Protein 7QDA (pdb70)

Foldseek 3Di:
DVLVVCVVVPVLQVLQVVLVVVPDDLVCLLSLLLLLQDAPPDLSSQQSNVSSLVSCQVVVVSLDLCSCCVRVVDDNQQSVQSVFDKAKAWAWDADPVCRVPTATKIKIKGWGDPAADESHNLDDPVQRVLLCLQQVTHMYMGINGDDDDNQCSVRRNLRVLAPDNPLRPAEHETFGAGSNFFTHADDDPVSRQVNSVVVVHGYDGCVLPTGVVLVNCLRVFQEAEDEEEEDQDPVCQVVQVVLLVQQCVDPSCVSDDPVVCCRRLVDDSVLYHYHNDDDLQDQVRLLVSVVVLQVSVVCQQCSVVSDPDSLRYEYEYEYDAQVSLLLSLQQADQPGQYWYWFDDVGTATAEGPSVPSCLLADDDDDQDWKDKDWDADAAEEEAAAAQDGCPVQVVVVCVVVVRDIYIYMYTDPDHHHDDGHHCSSVSNHVNNSCVVRAHPAYEEYDHTNRVSSNNSVHLCGQYFYWYDPPPHTHTRPDTSNDPSSHHPD

Nearest PDB structures (foldseek):
  7qda-assembly1_A  TM=1.002E+00  e=2.260E-97  Sulfurihydrogenibium sp. YO3AOP1
  9eyi-assembly1_B  TM=7.453E-01  e=4.173E-30  Candidatus Cloacimonas acidaminovorans
  9eyj-assembly1_B  TM=8.194E-01  e=1.282E-16  Candidatus Cloacimonas acidaminovorans
  9eyk-assembly1_B  TM=7.974E-01  e=9.147E-17  Candidatus Cloacimonas acidaminovorans
  7rwk-assembly1_B  TM=6.186E-01  e=7.641E-06  Asticcacaulis sp. YBE204

Solvent-accessible surface area: 22561 Å² total

B-factor: mean 44.12, std 17.61, range [19.13, 198.71]

Sequence (489 aa):
GHIKQLLKNKRFEEVIKALVESKKIKQEWLEDLYSILLKQDTDVEITQAKYEIIKLLLTEKKYLNFELLTKTLNLDQQTAIIEIRNPFKEVYFPTYNIENPEESRLNKALIIPLSNQTFTLNTFVNSQDLETIKEATNKNFFVIFDNIFSGKSYQLAVAAGLIAKEKEILDNVAFTGEVSSNGFIIPVNNHLEEKKEITEKAKKVLITPEDIENLEEELSFWLNNPEHLPVIFIHINKPELALQSLKKQEDAIKKDERFKYFKLENLKKFYRLEDQDYLITPSVDFSNREEELIKILNEEFREKVSSKLLTLEGVIKDHNKKVVLNISAGISTLALYFGVILGNRQASSIIYHYQKEEYHKVIDLTDDNPRKIKEKKSEFEKISVNKNIQDPLIIIYLASHNPIEKGLELKEEKLRAKGELIIQSKEHQGNLEIGDWSDIVSEIYTAIDDNKQKENYVFSAPVAILALGALGYFLPIKVFHYNRDEYIEVPIKLNEEILRSPF

Secondary structure (DSSP, 8-state):
-HHHHHHHTT-HHHHHHHHHTT---GGGHHHHHHHTTS---SHHHHHHHHHHHHHHHHSTTS--HHHHHHTS---HHHHHH--PPPEEEEEEE--SS-GGG-EEEEEEEEEESS--EES-TTS-HHHHHHHHHHHT-EEEEEESS--SSSTTHHHHHHHHH-S-SGGGTSEEE--EE-TTSBEEP-S-HHHHHHHHHHTT-EEE-TTT--BHHHHHHHHS-SSEEEEEEEES-GGGHHHHHH--HHHHTSGGGTT--HHHHHHHHT--TT--EE-S---TT-HHHHHHHHHHHHHHHHHHHHGGGT-S-GGGEEEEEE-S-HHHHHHHHHHH-SSS-EEEEEEESEEEEEEE-SS-TTGGG---SS-SSEEEEEE--SB--EEE-SSS--HHHHHHHHHHTT---EEEEEESS--SSPPSS--HHHHHHHHHHHHHH--SBB--EE--S--------TT-S-B--EEEETTEEEE-SS-TT-GGG----

Radius of gyration: 30.18 Å; Cα contacts (8 Å, |Δi|>4): 952; chains: 1; bounding box: 43×44×99 Å

Structure (mmCIF, N/CA/C/O backbone):
data_7QDA
#
_entry.id   7QDA
#
_cell.length_a   68.896
_cell.length_b   68.896
_cell.length_c   255.379
_cell.angle_alpha   90.000
_cell.angle_beta   90.000
_cell.angle_gamma   120.000
#
_symmetry.space_group_name_H-M   'P 32 2 1'
#
loop_
_entity.id
_entity.type
_entity.pdbx_description
1 polymer CalpL
2 non-polymer 'SULFATE ION'
3 non-polymer 'TRIETHYLENE GLYCOL'
4 non-polymer 'TETRAETHYLENE GLYCOL'
5 water water
#
loop_
_atom_site.group_PDB
_atom_site.id
_atom_site.type_symbol
_atom_site.label_atom_id
_atom_site.label_alt_id
_atom_site.label_comp_id
_atom_site.label_asym_id
_atom_site.label_entity_id
_atom_site.label_seq_id
_atom_site.pdbx_PDB_ins_code
_atom_site.Cartn_x
_atom_site.Cartn_y
_atom_site.Cartn_z
_atom_site.occupancy
_atom_site.B_iso_or_equiv
_atom_site.auth_seq_id
_atom_site.auth_comp_id
_atom_site.auth_asym_id
_atom_site.auth_atom_id
_atom_site.pdbx_PDB_model_num
ATOM 1 N N . GLY A 1 1 ? -9.96493 10.87165 63.21286 1.000 73.28432 1 GLY A N 1
ATOM 2 C CA . GLY A 1 1 ? -9.05855 10.83619 62.08061 1.000 70.08797 1 GLY A CA 1
ATOM 3 C C . GLY A 1 1 ? -8.50737 12.20107 61.71863 1.000 66.49294 1 GLY A C 1
ATOM 4 O O . GLY A 1 1 ? -8.74499 13.18132 62.42383 1.000 71.75795 1 GLY A O 1
ATOM 5 N N . HIS A 1 2 ? -7.76657 12.26275 60.61008 1.000 67.65797 2 HIS A N 1
ATOM 6 C CA . HIS A 1 2 ? -7.18561 13.52892 60.17407 1.000 67.94402 2 HIS A CA 1
ATOM 7 C C . HIS A 1 2 ? -8.26737 14.51285 59.74445 1.000 63.82975 2 HIS A C 1
ATOM 8 O O . HIS A 1 2 ? -8.29235 15.66125 60.20255 1.000 65.70297 2 HIS A O 1
ATOM 15 N N . ILE A 1 3 ? -9.16819 14.08126 58.85763 1.000 60.54066 3 ILE A N 1
ATOM 16 C CA . ILE A 1 3 ? -10.25993 14.94901 58.42244 1.000 58.58895 3 ILE A CA 1
ATOM 17 C C . ILE A 1 3 ? -11.15910 15.29815 59.59934 1.000 56.49469 3 ILE A C 1
ATOM 18 O O . ILE A 1 3 ? -11.63159 16.43484 59.72581 1.000 56.45592 3 ILE A O 1
ATOM 23 N N . LYS A 1 4 ? -11.40030 14.32765 60.48346 1.000 59.64094 4 LYS A N 1
ATOM 24 C CA . LYS A 1 4 ? -12.22847 14.57526 61.65826 1.000 63.25671 4 LYS A CA 1
ATOM 25 C C . LYS A 1 4 ? -11.61712 15.65240 62.54579 1.000 65.73700 4 LYS A C 1
ATOM 26 O O . LYS A 1 4 ? -12.33539 16.49440 63.09760 1.000 69.19785 4 LYS A O 1
ATOM 32 N N . GLN A 1 5 ? -10.28970 15.64627 62.68982 1.000 66.91557 5 GLN A N 1
ATOM 33 C CA . GLN A 1 5 ? -9.62413 16.68619 63.46831 1.000 70.84637 5 GLN A CA 1
ATOM 34 C C . GLN A 1 5 ? -9.67014 18.02534 62.74296 1.000 69.40626 5 GLN A C 1
ATOM 35 O O . GLN A 1 5 ? -9.95359 19.06319 63.35293 1.000 73.43668 5 GLN A O 1
ATOM 41 N N . LEU A 1 6 ? -9.38787 18.02234 61.43604 1.000 64.66225 6 LEU A N 1
ATOM 42 C CA . LEU A 1 6 ? -9.53187 19.24208 60.64775 1.000 60.54060 6 LEU A CA 1
ATOM 43 C C . LEU A 1 6 ? -10.96599 19.75103 60.67453 1.000 59.35867 6 LEU A C 1
ATOM 44 O O . LEU A 1 6 ? -11.19734 20.96466 60.62474 1.000 61.52586 6 LEU A O 1
ATOM 49 N N . LEU A 1 7 ? -11.93725 18.83959 60.75645 1.000 59.66558 7 LEU A N 1
ATOM 50 C CA . LEU A 1 7 ? -13.33877 19.23900 60.82198 1.000 62.42938 7 LEU A CA 1
ATOM 51 C C . LEU A 1 7 ? -13.66149 19.91984 62.14466 1.000 71.67163 7 LEU A C 1
ATOM 52 O O . LEU A 1 7 ? -14.32901 20.96073 62.17129 1.000 69.09778 7 LEU A O 1
ATOM 57 N N . LYS A 1 8 ? -13.20626 19.33649 63.25696 1.000 74.41958 8 LYS A N 1
ATOM 58 C CA . LYS A 1 8 ? -13.48952 19.90323 64.57022 1.000 77.57483 8 LYS A CA 1
ATOM 59 C C . LYS A 1 8 ? -12.94111 21.31511 64.71803 1.000 82.95929 8 LYS A C 1
ATOM 60 O O . LYS A 1 8 ? -13.44435 22.08019 65.54747 1.000 80.48264 8 LYS A O 1
ATOM 66 N N . ASN A 1 9 ? -11.92866 21.67699 63.93318 1.000 74.69801 9 ASN A N 1
ATOM 67 C CA . ASN A 1 9 ? -11.36886 23.02007 63.93995 1.000 71.10136 9 ASN A CA 1
ATOM 68 C C . ASN A 1 9 ? -11.86647 23.87135 62.77913 1.000 70.02477 9 ASN A C 1
ATOM 69 O O . ASN A 1 9 ? -11.41740 25.01245 62.62940 1.000 67.75696 9 ASN A O 1
ATOM 74 N N . LYS A 1 10 ? -12.77309 23.33811 61.95502 1.000 68.59843 10 LYS A N 1
ATOM 75 C CA . LYS A 1 10 ? -13.41489 24.08550 60.86943 1.000 64.49990 10 LYS A CA 1
ATOM 76 C C . LYS A 1 10 ? -12.39377 24.63735 59.87481 1.000 58.34618 10 LYS A C 1
ATOM 77 O O . LYS A 1 10 ? -12.53881 25.74732 59.35869 1.000 56.12774 10 LYS A O 1
ATOM 83 N N . ARG A 1 11 ? -11.35547 23.85012 59.59360 1.000 55.76429 11 ARG A N 1
ATOM 84 C CA . ARG A 1 11 ? -10.33552 24.23027 58.61446 1.000 56.85461 11 ARG A CA 1
ATOM 85 C C . ARG A 1 11 ? -10.72738 23.68522 57.23992 1.000 57.23934 11 ARG A C 1
ATOM 86 O O . ARG A 1 11 ? -10.09146 22.79524 56.67147 1.000 50.83821 11 ARG A O 1
ATOM 94 N N . PHE A 1 12 ? -11.81101 24.25338 56.70594 1.000 48.75684 12 PHE A N 1
ATOM 95 C CA . PHE A 1 12 ? -12.36720 23.75634 55.45215 1.000 47.33621 12 PHE A CA 1
ATOM 96 C C . PHE A 1 12 ? -11.43715 24.01717 54.27351 1.000 46.74592 12 PHE A C 1
ATOM 97 O O . PHE A 1 12 ? -11.42154 23.23399 53.31673 1.000 45.76889 12 PHE A O 1
ATOM 105 N N . GLU A 1 13 ? -10.65491 25.09901 54.32168 1.000 48.19405 13 GLU A N 1
ATOM 106 C CA A GLU A 1 13 ? -9.69957 25.37124 53.25181 0.458 47.59758 13 GLU A CA 1
ATOM 107 C CA B GLU A 1 13 ? -9.70855 25.36141 53.24306 0.542 47.54356 13 GLU A CA 1
ATOM 108 C C . GLU A 1 13 ? -8.60850 24.30968 53.19948 1.000 45.51010 13 GLU A C 1
ATOM 109 O O . GLU A 1 13 ? -8.14459 23.94310 52.11325 1.000 43.65964 13 GLU A O 1
ATOM 120 N N . VAL A 1 14 ? -8.18350 23.81182 54.36158 1.000 44.40427 14 VAL A N 1
ATOM 121 C CA . VAL A 1 14 ? -7.16966 22.76440 54.39130 1.000 49.37825 14 VAL A CA 1
ATOM 122 C C . VAL A 1 14 ? -7.74729 21.45719 53.86454 1.000 45.67039 14 VAL A C 1
ATOM 123 O O . VAL A 1 14 ? -7.06440 20.69558 53.16858 1.000 43.02819 14 VAL A O 1
ATOM 127 N N . ILE A 1 15 ? -9.01601 21.18142 54.17741 1.000 46.08062 15 ILE A N 1
ATOM 128 C CA . ILE A 1 15 ? -9.67214 19.99712 53.63342 1.000 45.33454 15 ILE A CA 1
ATOM 129 C C . ILE A 1 15 ? -9.79146 20.10245 52.11751 1.000 42.54321 15 ILE A C 1
ATOM 130 O O . ILE A 1 15 ? -9.50428 19.14266 51.39173 1.000 45.28934 15 ILE A O 1
ATOM 135 N N . LYS A 1 16 ? -10.20138 21.26975 51.61365 1.000 41.65267 16 LYS A N 1
ATOM 136 C CA . LYS A 1 16 ? -10.35659 21.44067 50.17167 1.000 40.47537 16 LYS A CA 1
ATOM 137 C C . LYS A 1 16 ? -9.02182 21.28589 49.45357 1.000 47.90000 16 LYS A C 1
ATOM 138 O O . LYS A 1 16 ? -8.92786 20.58989 48.43627 1.000 44.00301 16 LYS A O 1
ATOM 144 N N . ALA A 1 17 ? -7.97354 21.92967 49.97316 1.000 44.46826 17 ALA A N 1
ATOM 145 C CA . ALA A 1 17 ? -6.65803 21.82136 49.35209 1.000 48.71296 17 ALA A CA 1
ATOM 146 C C . ALA A 1 17 ? -6.13583 20.39218 49.39264 1.000 46.81612 17 ALA A C 1
ATOM 147 O O . ALA A 1 17 ? -5.45308 19.95249 48.46048 1.000 45.96338 17 ALA A O 1
ATOM 149 N N . LEU A 1 18 ? -6.44762 19.65156 50.45720 1.000 43.62334 18 LEU A N 1
ATOM 150 C CA . LEU A 1 18 ? -6.04154 18.25339 50.52088 1.000 46.06356 18 LEU A CA 1
ATOM 151 C C . LEU A 1 18 ? -6.83892 17.39843 49.54155 1.000 50.21316 18 LEU A C 1
ATOM 152 O O . LEU A 1 18 ? -6.29983 16.44083 48.97337 1.000 47.66583 18 LEU A O 1
ATOM 157 N N . VAL A 1 19 ? -8.11259 17.73445 49.32095 1.000 46.46932 19 VAL A N 1
ATOM 158 C CA . VAL A 1 19 ? -8.90582 17.03073 48.31695 1.000 42.35092 19 VAL A CA 1
ATOM 159 C C . VAL A 1 19 ? -8.39146 17.34436 46.91560 1.000 45.84442 19 VAL A C 1
ATOM 160 O O . VAL A 1 19 ? -8.33138 16.46365 46.04799 1.000 43.86638 19 VAL A O 1
ATOM 164 N N . GLU A 1 20 ? -8.00119 18.59892 46.67413 1.000 45.94948 20 GLU A N 1
ATOM 165 C CA . GLU A 1 20 ? -7.46118 18.96985 45.36987 1.000 48.25657 20 GLU A CA 1
ATOM 166 C C . GLU A 1 20 ? -6.13563 18.27228 45.08942 1.000 51.93326 20 GLU A C 1
ATOM 167 O O . GLU A 1 20 ? -5.77628 18.07490 43.92296 1.000 45.65873 20 GLU A O 1
ATOM 173 N N . SER A 1 21 ? -5.39999 17.89204 46.13531 1.000 51.39646 21 SER A N 1
ATOM 174 C CA . SER A 1 21 ? -4.16666 17.13519 45.96407 1.000 54.99163 21 SER A CA 1
ATOM 175 C C . SER A 1 21 ? -4.41452 15.67166 45.62202 1.000 57.48340 21 SER A C 1
ATOM 176 O O . SER A 1 21 ? -3.47139 14.98004 45.22162 1.000 52.95108 21 SER A O 1
ATOM 179 N N . LYS A 1 22 ? -5.64897 15.18988 45.77923 1.000 53.52840 22 LYS A N 1
ATOM 180 C CA . LYS A 1 22 ? -6.05647 13.82999 45.42477 1.000 57.04908 22 LYS A CA 1
ATOM 181 C C . LYS A 1 22 ? -5.28295 12.76005 46.18887 1.000 61.05778 22 LYS A C 1
ATOM 182 O O . LYS A 1 22 ? -5.22633 11.60490 45.75523 1.000 65.30805 22 LYS A O 1
ATOM 188 N N . LYS A 1 23 ? -4.69109 13.11357 47.32618 1.000 57.56546 23 LYS A N 1
ATOM 189 C CA . LYS A 1 23 ? -3.97409 12.16582 48.17513 1.000 59.79579 23 LYS A CA 1
ATOM 190 C C . LYS A 1 23 ? -4.84126 11.90395 49.40338 1.000 59.84282 23 LYS A C 1
ATOM 191 O O . LYS A 1 23 ? -4.64363 12.48406 50.47164 1.000 60.91349 23 LYS A O 1
ATOM 197 N N . ILE A 1 24 ? -5.81492 11.01268 49.23807 1.000 58.66961 24 ILE A N 1
ATOM 198 C CA . ILE A 1 24 ? -6.82104 10.72868 50.25309 1.000 55.48417 24 ILE A CA 1
ATOM 199 C C . ILE A 1 24 ? -6.78180 9.24125 50.57032 1.000 59.47006 24 ILE A C 1
ATOM 200 O O . ILE A 1 24 ? -6.80197 8.40729 49.65772 1.000 61.52306 24 ILE A O 1
ATOM 205 N N . LYS A 1 25 ? -6.72543 8.91067 51.85709 1.000 59.16194 25 LYS A N 1
ATOM 206 C CA . LYS A 1 25 ? -6.85167 7.52352 52.27598 1.000 70.31157 25 LYS A CA 1
ATOM 207 C C . LYS A 1 25 ? -8.32101 7.13039 52.36494 1.000 71.97098 25 LYS A C 1
ATOM 208 O O . LYS A 1 25 ? -9.19883 7.96718 52.59532 1.000 65.25916 25 LYS A O 1
ATOM 214 N N . GLN A 1 26 ? -8.58254 5.83458 52.17728 1.000 70.65819 26 GLN A N 1
ATOM 215 C CA . GLN A 1 26 ? -9.95955 5.35239 52.18424 1.000 66.83685 26 GLN A CA 1
ATOM 216 C C . GLN A 1 26 ? -10.61235 5.52508 53.55002 1.000 61.11385 26 GLN A C 1
ATOM 217 O O . GLN A 1 26 ? -11.83100 5.71563 53.63353 1.000 57.51353 26 GLN A O 1
ATOM 223 N N . GLU A 1 27 ? -9.82567 5.47193 54.62764 1.000 65.03420 27 GLU A N 1
ATOM 224 C CA . GLU A 1 27 ? -10.36669 5.69154 55.96449 1.000 63.68528 27 GLU A CA 1
ATOM 225 C C . GLU A 1 27 ? -10.81142 7.12993 56.18954 1.000 61.20528 27 GLU A C 1
ATOM 226 O O . GLU A 1 27 ? -11.48208 7.40367 57.19087 1.000 56.21738 27 GLU A O 1
ATOM 232 N N . TRP A 1 28 ? -10.45069 8.04638 55.29373 1.000 61.63760 28 TRP A N 1
ATOM 233 C CA . TRP A 1 28 ? -10.88143 9.43477 55.36281 1.000 63.09508 28 TRP A CA 1
ATOM 234 C C . TRP A 1 28 ? -12.21778 9.68125 54.67989 1.000 54.29030 28 TRP A C 1
ATOM 235 O O . TRP A 1 28 ? -12.81985 10.73841 54.89802 1.000 51.29188 28 TRP A O 1
ATOM 246 N N . LEU A 1 29 ? -12.69038 8.73782 53.86344 1.000 48.97780 29 LEU A N 1
ATOM 247 C CA . LEU A 1 29 ? -13.81798 9.01732 52.98140 1.000 45.70455 29 LEU A CA 1
ATOM 248 C C . LEU A 1 29 ? -15.08785 9.32608 53.76692 1.000 41.82165 29 LEU A C 1
ATOM 249 O O . LEU A 1 29 ? -15.80736 10.27372 53.43435 1.000 42.46818 29 LEU A O 1
ATOM 254 N N . GLU A 1 30 ? -15.37042 8.55535 54.82077 1.000 45.24628 30 GLU A N 1
ATOM 255 C CA . GLU A 1 30 ? -16.60629 8.75348 55.57558 1.000 43.45031 30 GLU A CA 1
ATOM 256 C C . GLU A 1 30 ? -16.71310 10.17919 56.10509 1.000 43.50929 30 GLU A C 1
ATOM 257 O O . GLU A 1 30 ? -17.76876 10.81454 55.99906 1.000 38.49568 30 GLU A O 1
ATOM 263 N N . ASP A 1 31 ? -15.62472 10.70226 56.67647 1.000 43.44576 31 ASP A N 1
ATOM 264 C CA . ASP A 1 31 ? -15.64089 12.07760 57.16529 1.000 43.32136 31 ASP A CA 1
ATOM 265 C C . ASP A 1 31 ? -15.73460 13.08032 56.02037 1.000 42.29928 31 ASP A C 1
ATOM 266 O O . ASP A 1 31 ? -16.33699 14.14808 56.18271 1.000 39.34428 31 ASP A O 1
ATOM 271 N N . LEU A 1 32 ? -15.15524 12.75632 54.86028 1.000 40.02414 32 LEU A N 1
ATOM 272 C CA . LEU A 1 32 ? -15.24847 13.65231 53.71097 1.000 41.64446 32 LEU A CA 1
ATOM 273 C C . LEU A 1 32 ? -16.66947 13.70458 53.15985 1.000 35.28484 32 LEU A C 1
ATOM 274 O O . LEU A 1 32 ? -17.15379 14.77778 52.78361 1.000 36.02221 32 LEU A O 1
ATOM 279 N N . TYR A 1 33 ? -17.35076 12.55629 53.09093 1.000 34.41313 33 TYR A N 1
ATOM 280 C CA . TYR A 1 33 ? -18.73348 12.55452 52.62207 1.000 35.10045 33 TYR A CA 1
ATOM 281 C C . TYR A 1 33 ? -19.63594 13.35946 53.54782 1.000 33.27758 33 TYR A C 1
ATOM 282 O O . TYR A 1 33 ? -20.58280 14.00603 53.08403 1.000 31.43343 33 TYR A O 1
ATOM 291 N N . SER A 1 34 ? -19.35429 13.34077 54.85402 1.000 31.56944 34 SER A N 1
ATOM 292 C CA . SER A 1 34 ? -20.17152 14.07653 55.81329 1.000 35.57734 34 SER A CA 1
ATOM 293 C C . SER A 1 34 ? -20.10207 15.58696 55.60931 1.000 34.51646 34 SER A C 1
ATOM 294 O O . SER A 1 34 ? -21.00663 16.29862 56.05969 1.000 36.15319 34 SER A O 1
ATOM 297 N N . ILE A 1 35 ? -19.05423 16.09038 54.94918 1.000 32.68346 35 ILE A N 1
ATOM 298 C CA . ILE A 1 35 ? -18.97913 17.51856 54.64285 1.000 34.81767 35 ILE A CA 1
ATOM 299 C C . ILE A 1 35 ? -20.15872 17.94080 53.77972 1.000 35.08503 35 ILE A C 1
ATOM 300 O O . ILE A 1 35 ? -20.69392 19.04738 53.92621 1.000 34.11727 35 ILE A O 1
ATOM 305 N N . LEU A 1 36 ? -20.57741 17.06608 52.86236 1.000 30.34609 36 LEU A N 1
ATOM 306 C CA . LEU A 1 36 ? -21.58449 17.42426 51.87214 1.000 35.53652 36 LEU A CA 1
ATOM 307 C C . LEU A 1 36 ? -22.92172 17.78412 52.50217 1.000 31.71094 36 LEU A C 1
ATOM 308 O O . LEU A 1 36 ? -23.73678 18.45089 51.85653 1.000 33.12496 36 LEU A O 1
ATOM 313 N N . LEU A 1 37 ? -23.16117 17.36966 53.74397 1.000 30.83203 37 LEU A N 1
ATOM 314 C CA . LEU A 1 37 ? -24.41922 17.64027 54.42321 1.000 33.60078 37 LEU A CA 1
ATOM 315 C C . LEU A 1 37 ? -24.39090 18.91425 55.25614 1.000 42.32060 37 LEU A C 1
ATOM 316 O O . LEU A 1 37 ? -25.45599 19.38953 55.66536 1.000 43.16151 37 LEU A O 1
ATOM 321 N N . LYS A 1 38 ? -23.21235 19.47418 55.51592 1.000 36.33996 38 LYS A N 1
ATOM 322 C CA . LYS A 1 38 ? -23.11389 20.64360 56.37381 1.000 40.15258 38 LYS A CA 1
ATOM 323 C C . LYS A 1 38 ? -23.74922 21.86082 55.70697 1.000 43.16518 38 LYS A C 1
ATOM 324 O O . LYS A 1 38 ? -23.85657 21.95240 54.48154 1.000 36.95559 38 LYS A O 1
ATOM 330 N N . GLN A 1 39 ? -24.18266 22.80234 56.53887 1.000 43.43923 39 GLN A N 1
ATOM 331 C CA . GLN A 1 39 ? -24.85755 23.98668 56.03067 1.000 44.39957 39 GLN A CA 1
ATOM 332 C C . GLN A 1 39 ? -23.86742 24.90701 55.32992 1.000 39.74463 39 GLN A C 1
ATOM 333 O O . GLN A 1 39 ? -22.76376 25.15419 55.82348 1.000 37.09353 39 GLN A O 1
ATOM 339 N N . ASP A 1 40 ? -24.27079 25.41544 54.16542 1.000 32.35793 40 ASP A N 1
ATOM 340 C CA . ASP A 1 40 ? -23.42897 26.31158 53.37345 1.000 36.10643 40 ASP A CA 1
ATOM 341 C C . ASP A 1 40 ? -23.45949 27.71020 53.99391 1.000 44.38441 40 ASP A C 1
ATOM 342 O O . ASP A 1 40 ? -23.99088 28.67340 53.43735 1.000 44.60988 40 ASP A O 1
ATOM 347 N N . THR A 1 41 ? -22.86614 27.80615 55.18620 1.000 45.52683 41 THR A N 1
ATOM 348 C CA . THR A 1 41 ? -22.85160 29.06122 55.92746 1.000 51.75040 41 THR A CA 1
ATOM 349 C C . THR A 1 41 ? -21.74941 30.00563 55.46847 1.000 55.73096 41 THR A C 1
ATOM 350 O O . THR A 1 41 ? -21.80470 31.19948 55.78444 1.000 55.26261 41 THR A O 1
ATOM 354 N N . ASP A 1 42 ? -20.75649 29.50517 54.73811 1.000 51.02958 42 ASP A N 1
ATOM 355 C CA . ASP A 1 42 ? -19.68937 30.35084 54.22379 1.000 52.90946 42 ASP A CA 1
ATOM 356 C C . ASP A 1 42 ? -19.08437 29.68374 52.99715 1.000 50.42543 42 ASP A C 1
ATOM 357 O O . ASP A 1 42 ? -19.22383 28.47474 52.79242 1.000 41.07083 42 ASP A O 1
ATOM 362 N N . VAL A 1 43 ? -18.40972 30.49812 52.18033 1.000 43.54698 43 VAL A N 1
ATOM 363 C CA . VAL A 1 43 ? -17.97784 30.04782 50.85976 1.000 46.03186 43 VAL A CA 1
ATOM 364 C C . VAL A 1 43 ? -16.94775 28.92798 50.95743 1.000 46.72611 43 VAL A C 1
ATOM 365 O O . VAL A 1 43 ? -16.85935 28.08129 50.05995 1.000 41.22170 43 VAL A O 1
ATOM 369 N N . GLU A 1 44 ? -16.16362 28.88824 52.03733 1.000 46.86489 44 GLU A N 1
ATOM 370 C CA . GLU A 1 44 ? -15.13918 27.85638 52.15499 1.000 43.89830 44 GLU A CA 1
ATOM 371 C C . GLU A 1 44 ? -15.74920 26.47062 52.32547 1.000 41.51919 44 GLU A C 1
ATOM 372 O O . GLU A 1 44 ? -15.17033 25.48120 51.86303 1.000 39.09605 44 GLU A O 1
ATOM 378 N N . ILE A 1 45 ? -16.90933 26.37617 52.97739 1.000 41.66470 45 ILE A N 1
ATOM 379 C CA . ILE A 1 45 ? -17.60911 25.09779 53.06142 1.000 40.16466 45 ILE A CA 1
ATOM 380 C C . ILE A 1 45 ? -18.14004 24.69827 51.69103 1.000 39.73909 45 ILE A C 1
ATOM 381 O O . ILE A 1 45 ? -18.01063 23.54369 51.26686 1.000 37.91744 45 ILE A O 1
ATOM 386 N N . THR A 1 46 ? -18.73858 25.65413 50.97590 1.000 36.93923 46 THR A N 1
ATOM 387 C CA . THR A 1 46 ? -19.32313 25.35717 49.67227 1.000 36.18271 46 THR A CA 1
ATOM 388 C C . THR A 1 46 ? -18.25787 24.93119 48.67002 1.000 35.83151 46 THR A C 1
ATOM 389 O O . THR A 1 46 ? -18.46825 23.99689 47.88709 1.000 35.41687 46 THR A O 1
ATOM 393 N N . GLN A 1 47 ? -17.10350 25.59940 48.68112 1.000 40.75885 47 GLN A N 1
ATOM 394 C CA . GLN A 1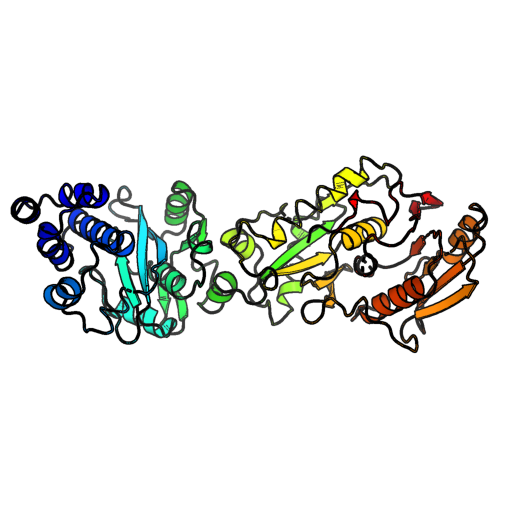 47 ? -16.03548 25.22077 47.76385 1.000 36.81141 47 GLN A CA 1
ATOM 395 C C . GLN A 1 47 ? -15.41341 23.88425 48.14558 1.000 34.36952 47 GLN A C 1
ATOM 396 O O . GLN A 1 47 ? -14.97054 23.13734 47.26594 1.000 34.21464 47 GLN A O 1
ATOM 402 N N . ALA A 1 48 ? -15.36896 23.56384 49.44114 1.000 35.61696 48 ALA A N 1
ATOM 403 C CA . ALA A 1 48 ? -14.89736 22.24561 49.85116 1.000 31.90775 48 ALA A CA 1
ATOM 404 C C . ALA A 1 48 ? -15.83501 21.15383 49.35290 1.000 36.16427 48 ALA A C 1
ATOM 405 O O . ALA A 1 48 ? -15.38193 20.10499 48.87868 1.000 30.07466 48 ALA A O 1
ATOM 407 N N . LYS A 1 49 ? -17.14813 21.38718 49.44957 1.000 31.03921 49 LYS A N 1
ATOM 408 C CA . LYS A 1 49 ? -18.12065 20.43990 48.91160 1.000 35.12605 49 LYS A CA 1
ATOM 409 C C . LYS A 1 49 ? -17.90297 20.20791 47.42293 1.000 33.19761 49 LYS A C 1
ATOM 410 O O . LYS A 1 49 ? -17.97135 19.06843 46.94686 1.000 28.78561 49 LYS A O 1
ATOM 416 N N . TYR A 1 50 ? -17.65600 21.28249 46.66983 1.000 35.10449 50 TYR A N 1
ATOM 417 C CA . TYR A 1 50 ? -17.50784 21.16140 45.22333 1.000 31.56695 50 TYR A CA 1
ATOM 418 C C . TYR A 1 50 ? -16.30528 20.29923 44.86359 1.000 34.92208 50 TYR A C 1
ATOM 419 O O . TYR A 1 50 ? -16.40441 19.39475 44.02638 1.000 32.79104 50 TYR A O 1
ATOM 428 N N . GLU A 1 51 ? -15.15547 20.56399 45.48919 1.000 30.08865 51 GLU A N 1
ATOM 429 C CA . GLU A 1 51 ? -13.95903 19.79429 45.16770 1.000 32.65853 51 GLU A CA 1
ATOM 430 C C . GLU A 1 51 ? -14.07626 18.35015 45.63678 1.000 37.85552 51 GLU A C 1
ATOM 431 O O . GLU A 1 51 ? -13.52105 17.44864 44.99809 1.000 36.55869 51 GLU A O 1
ATOM 437 N N . ILE A 1 52 ? -14.79253 18.10833 46.73755 1.000 31.68957 52 ILE A N 1
ATOM 438 C CA . ILE A 1 52 ? -15.02510 16.73650 47.18251 1.000 30.71423 52 ILE A CA 1
ATOM 439 C C . ILE A 1 52 ? -15.82262 15.97356 46.13293 1.000 33.81855 52 ILE A C 1
ATOM 440 O O . ILE A 1 52 ? -15.48007 14.84452 45.76467 1.000 34.75771 52 ILE A O 1
ATOM 445 N N . ILE A 1 53 ? -16.89100 16.58942 45.62281 1.000 33.82608 53 ILE A N 1
ATOM 446 C CA . ILE A 1 53 ? -17.71843 15.93269 44.61453 1.000 33.49932 53 ILE A CA 1
ATOM 447 C C . ILE A 1 53 ? -16.92571 15.71022 43.33220 1.000 35.60534 53 ILE A C 1
ATOM 448 O O . ILE A 1 53 ? -16.98011 14.62937 42.73226 1.000 32.39713 53 ILE A O 1
ATOM 453 N N . LYS A 1 54 ? -16.16741 16.72100 42.89596 1.000 30.87645 54 LYS A N 1
ATOM 454 C CA . LYS A 1 54 ? -15.39653 16.57400 41.66543 1.000 34.02701 54 LYS A CA 1
ATOM 455 C C . LYS A 1 54 ? -14.32372 15.50199 41.79874 1.000 39.53738 54 LYS A C 1
ATOM 456 O O . LYS A 1 54 ? -14.00113 14.82397 40.81678 1.000 39.84664 54 LYS A O 1
ATOM 462 N N . LEU A 1 55 ? -13.76431 15.33034 42.99815 1.000 37.19198 55 LEU A N 1
ATOM 463 C CA . LEU A 1 55 ? -12.79380 14.26217 43.21538 1.000 40.92404 55 LEU A CA 1
ATOM 464 C C . LEU A 1 55 ? -13.44402 12.89131 43.06853 1.000 41.83021 55 LEU A C 1
ATOM 465 O O . LEU A 1 55 ? -12.88782 11.99531 42.42175 1.000 38.63605 55 LEU A O 1
ATOM 470 N N . LEU A 1 56 ? -14.62651 12.71026 43.66570 1.000 36.30152 56 LEU A N 1
ATOM 471 C CA . LEU A 1 56 ? -15.30772 11.42107 43.59062 1.000 36.42381 56 LEU A CA 1
ATOM 472 C C . LEU A 1 56 ? -15.67160 11.05727 42.15782 1.000 42.16475 56 LEU A C 1
ATOM 473 O O . LEU A 1 56 ? -15.64581 9.87679 41.79098 1.000 46.92318 56 LEU A O 1
ATOM 478 N N . LEU A 1 57 ? -16.00865 12.05098 41.33537 1.000 38.68144 57 LEU A N 1
ATOM 479 C CA . LEU A 1 57 ? -16.45858 11.78641 39.97594 1.000 42.95304 57 LEU A CA 1
ATOM 480 C C . LEU A 1 57 ? -15.31031 11.58711 38.99593 1.000 43.38127 57 LEU A C 1
ATOM 481 O O . LEU A 1 57 ? -15.50204 10.92859 37.96801 1.000 42.26194 57 LEU A O 1
ATOM 486 N N . THR A 1 58 ? -14.13017 12.13511 39.28317 1.000 41.73517 58 THR A N 1
ATOM 487 C CA . THR A 1 58 ? -12.98136 11.99299 38.39658 1.000 44.18476 58 THR A CA 1
ATOM 488 C C . THR A 1 58 ? -12.02936 10.88484 38.82008 1.000 47.30954 58 THR A C 1
ATOM 489 O O . THR A 1 58 ? -11.35755 10.30051 37.96390 1.000 48.92270 58 THR A O 1
ATOM 493 N N . GLU A 1 59 ? -11.95217 10.58695 40.11464 1.000 44.85560 59 GLU A N 1
ATOM 494 C CA . GLU A 1 59 ? -11.14402 9.49087 40.64767 1.000 49.23101 59 GLU A CA 1
ATOM 495 C C . GLU A 1 59 ? -12.10340 8.54838 41.36369 1.000 48.54836 59 GLU A C 1
ATOM 496 O O . GLU A 1 59 ? -12.22205 8.56909 42.59064 1.000 47.64916 59 GLU A O 1
ATOM 502 N N . LYS A 1 60 ? -12.78894 7.71239 40.58366 1.000 50.30092 60 LYS A N 1
ATOM 503 C CA . LYS A 1 60 ? -13.88063 6.89776 41.10371 1.000 53.16431 60 LYS A CA 1
ATOM 504 C C . LYS A 1 60 ? -13.41895 5.80779 42.06389 1.000 52.16632 60 LYS A C 1
ATOM 505 O O . LYS A 1 60 ? -14.26270 5.05109 42.55718 1.000 53.46557 60 LYS A O 1
ATOM 511 N N . LYS A 1 61 ? -12.11884 5.70671 42.35069 1.000 49.12796 61 LYS A N 1
ATOM 512 C CA . LYS A 1 61 ? -11.67711 4.85345 43.44606 1.000 53.16334 61 LYS A CA 1
ATOM 513 C C . LYS A 1 61 ? -12.14454 5.38215 44.79591 1.000 56.03452 61 LYS A C 1
ATOM 514 O O . LYS A 1 61 ? -12.17663 4.62228 45.76982 1.000 54.80523 61 LYS A O 1
ATOM 520 N N . TYR A 1 62 ? -12.50493 6.66387 44.87197 1.000 49.55617 62 TYR A N 1
ATOM 521 C CA . TYR A 1 62 ? -13.08083 7.25160 46.07275 1.000 50.84415 62 TYR A CA 1
ATOM 522 C C . TYR A 1 62 ? -14.60393 7.25823 46.05396 1.000 46.48816 62 TYR A C 1
ATOM 523 O O . TYR A 1 62 ? -15.21886 7.60712 47.06723 1.000 44.83151 62 TYR A O 1
ATOM 532 N N . LEU A 1 63 ? -15.21938 6.89142 44.93150 1.000 44.35127 63 LEU A N 1
ATOM 533 C CA . LEU A 1 63 ? -16.67089 6.79841 44.83091 1.000 40.27077 63 LEU A CA 1
ATOM 534 C C . LEU A 1 63 ? -17.14357 5.51957 45.51206 1.000 48.58703 63 LEU A C 1
ATOM 535 O O . LEU A 1 63 ? -16.71087 4.42062 45.14791 1.000 51.40534 63 LEU A O 1
ATOM 540 N N . ASN A 1 64 ? -18.03564 5.65722 46.49212 1.000 45.11401 64 ASN A N 1
ATOM 541 C CA . ASN A 1 64 ? -18.44267 4.52671 47.31617 1.000 48.94318 64 ASN A CA 1
ATOM 542 C C . ASN A 1 64 ? -19.94346 4.59324 47.57603 1.000 50.66106 64 ASN A C 1
ATOM 543 O O . ASN A 1 64 ? -20.46054 5.63663 47.98283 1.000 46.86181 64 ASN A O 1
ATOM 548 N N . PHE A 1 65 ? -20.63268 3.47162 47.34075 1.000 55.05389 65 PHE A N 1
ATOM 549 C CA . PHE A 1 65 ? -22.09173 3.39114 47.43660 1.000 58.92331 65 PHE A CA 1
ATOM 550 C C . PHE A 1 65 ? -22.57037 3.38117 48.87909 1.000 47.20420 65 PHE A C 1
ATOM 551 O O . PHE A 1 65 ? -23.60207 3.98678 49.19162 1.000 52.07878 65 PHE A O 1
ATOM 559 N N . GLU A 1 66 ? -21.85695 2.67291 49.75843 1.000 49.39027 66 GLU A N 1
ATOM 560 C CA . GLU A 1 66 ? -22.17172 2.71614 51.18165 1.000 52.23662 66 GLU A CA 1
ATOM 561 C C . GLU A 1 66 ? -22.26278 4.15522 51.65850 1.000 46.81607 66 GLU A C 1
ATOM 562 O O . GLU A 1 66 ? -23.29752 4.59560 52.16501 1.000 47.98719 66 GLU A O 1
ATOM 568 N N . LEU A 1 67 ? -21.18375 4.91372 51.46798 1.000 44.36351 67 LEU A N 1
ATOM 569 C CA . LEU A 1 67 ? -21.17338 6.30067 51.91283 1.000 45.02680 67 LEU A CA 1
ATOM 570 C C . LEU A 1 67 ? -22.18005 7.14005 51.13714 1.000 44.40682 67 LEU A C 1
ATOM 571 O O . LEU A 1 67 ? -22.80657 8.04166 51.70099 1.000 42.48296 67 LEU A O 1
ATOM 576 N N . LEU A 1 68 ? -22.36959 6.85311 49.84782 1.000 36.28500 68 LEU A N 1
ATOM 577 C CA . LEU A 1 68 ? -23.38692 7.58864 49.10306 1.000 42.02118 68 LEU A CA 1
ATOM 578 C C . LEU A 1 68 ? -24.78410 7.29072 49.63175 1.000 44.04187 68 LEU A C 1
ATOM 579 O O . LEU A 1 68 ? -25.61196 8.20008 49.75713 1.000 42.02370 68 LEU A O 1
ATOM 584 N N . THR A 1 69 ? -25.06183 6.03048 49.96393 1.000 33.26796 69 THR A N 1
ATOM 585 C CA . THR A 1 69 ? -26.38226 5.66437 50.46172 1.000 44.28105 69 THR A CA 1
ATOM 586 C C . THR A 1 69 ? -26.52012 5.86456 51.96811 1.000 42.87519 69 THR A C 1
ATOM 587 O O . THR A 1 69 ? -27.59471 6.25023 52.43928 1.000 48.95384 69 THR A O 1
ATOM 591 N N . LYS A 1 70 ? -25.45932 5.61106 52.74050 1.000 42.51683 70 LYS A N 1
ATOM 592 C CA . LYS A 1 70 ? -25.57453 5.69661 54.19550 1.000 41.52362 70 LYS A CA 1
ATOM 593 C C . LYS A 1 70 ? -25.39428 7.12672 54.69603 1.000 47.50978 70 LYS A C 1
ATOM 594 O O . LYS A 1 70 ? -26.05040 7.53436 55.66143 1.000 44.78286 70 LYS A O 1
ATOM 600 N N . THR A 1 71 ? -24.50953 7.89994 54.06492 1.000 46.27192 71 THR A N 1
ATOM 601 C CA . THR A 1 71 ? -24.24248 9.26204 54.51643 1.000 51.58502 71 THR A CA 1
ATOM 602 C C . THR A 1 71 ? -25.19728 10.26931 53.88002 1.000 49.32002 71 THR A C 1
ATOM 603 O O . THR A 1 71 ? -25.74571 11.13032 54.57414 1.000 50.37480 71 THR A O 1
ATOM 607 N N . LEU A 1 72 ? -25.42077 10.16927 52.57184 1.000 46.46138 72 LEU A N 1
ATOM 608 C CA . LEU A 1 72 ? -26.28044 11.11182 51.86622 1.000 48.32911 72 LEU A CA 1
ATOM 609 C C . LEU A 1 72 ? -27.73360 10.66076 51.78381 1.000 48.50721 72 LEU A C 1
ATOM 610 O O . LEU A 1 72 ? -28.57270 11.42472 51.29415 1.000 51.50097 72 LEU A O 1
ATOM 615 N N . ASN A 1 73 ? -28.04862 9.44914 52.24641 1.000 45.35893 73 ASN A N 1
ATOM 616 C CA . ASN A 1 73 ? -29.41741 8.92867 52.25803 1.000 49.24297 73 ASN A CA 1
ATOM 617 C C . ASN A 1 73 ? -30.01940 8.86744 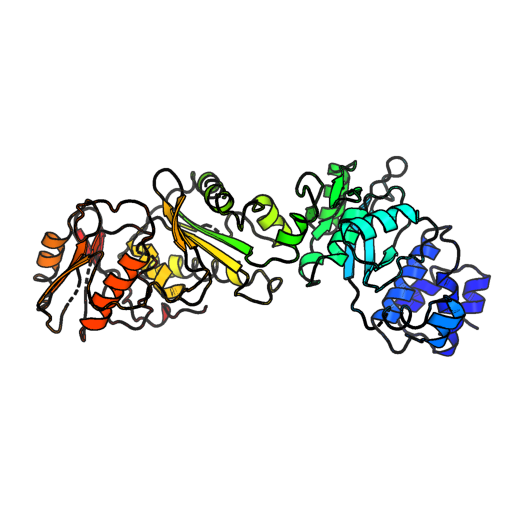50.85942 1.000 54.51361 73 ASN A C 1
ATOM 618 O O . ASN A 1 73 ? -31.23189 9.01008 50.68738 1.000 58.21820 73 ASN A O 1
ATOM 623 N N . LEU A 1 74 ? -29.18099 8.65343 49.85219 1.000 50.23335 74 LEU A N 1
ATOM 624 C CA . LEU A 1 74 ? -29.66121 8.52371 48.48645 1.000 53.22484 74 LEU A CA 1
ATOM 625 C C . LEU A 1 74 ? -30.27817 7.14899 48.27687 1.000 51.92805 74 LEU A C 1
ATOM 626 O O . LEU A 1 74 ? -29.76019 6.14119 48.76663 1.000 47.64307 74 LEU A O 1
ATOM 631 N N . ASP A 1 75 ? -31.39426 7.11002 47.55304 1.000 44.19267 75 ASP A N 1
ATOM 632 C CA . ASP A 1 75 ? -31.92611 5.82656 47.12801 1.000 47.56531 75 ASP A CA 1
ATOM 633 C C . ASP A 1 75 ? -30.93675 5.15825 46.17706 1.000 53.01554 75 ASP A C 1
ATOM 634 O O . ASP A 1 75 ? -30.07145 5.80913 45.58449 1.000 44.04283 75 ASP A O 1
ATOM 639 N N . GLN A 1 76 ? -31.06153 3.83528 46.04973 1.000 53.42861 76 GLN A N 1
ATOM 640 C CA . GLN A 1 76 ? -30.08385 3.06882 45.27995 1.000 51.29852 76 GLN A CA 1
ATOM 641 C C . GLN A 1 76 ? -29.95352 3.58108 43.84849 1.000 48.61844 76 GLN A C 1
ATOM 642 O O . GLN A 1 76 ? -28.83963 3.80254 43.36272 1.000 45.79858 76 GLN A O 1
ATOM 648 N N . GLN A 1 77 ? -31.07799 3.78748 43.15761 1.000 45.88365 77 GLN A N 1
ATOM 649 C CA . GLN A 1 77 ? -31.00352 4.17524 41.75044 1.000 49.83998 77 GLN A CA 1
ATOM 650 C C . GLN A 1 77 ? -30.36057 5.54665 41.57816 1.000 48.71056 77 GLN A C 1
ATOM 651 O O . GLN A 1 77 ? -29.51678 5.73265 40.69288 1.000 41.19441 77 GLN A O 1
ATOM 657 N N . THR A 1 78 ? -30.75439 6.52204 42.40243 1.000 41.72949 78 THR A N 1
ATOM 658 C CA . THR A 1 78 ? -30.08291 7.81783 42.38046 1.000 39.02421 78 THR A CA 1
ATOM 659 C C . THR A 1 78 ? -28.60621 7.66900 42.71416 1.000 42.64283 78 THR A C 1
ATOM 660 O O . THR A 1 78 ? -27.75142 8.30881 42.08960 1.000 40.41244 78 THR A O 1
ATOM 664 N N . ALA A 1 79 ? -28.28714 6.83441 43.70531 1.000 43.26828 79 ALA A N 1
ATOM 665 C CA . ALA A 1 79 ? -26.88806 6.53971 43.98575 1.000 40.38561 79 ALA A CA 1
ATOM 666 C C . ALA A 1 79 ? -26.18623 6.01345 42.74156 1.000 38.03584 79 ALA A C 1
ATOM 667 O O . ALA A 1 79 ? -25.13302 6.52839 42.35567 1.000 41.21030 79 ALA A O 1
ATOM 669 N N A ILE A 1 80 ? -26.76897 5.01108 42.08161 0.792 40.80468 80 ILE A N 1
ATOM 670 N N B ILE A 1 80 ? -26.76295 4.98882 42.10203 0.208 44.71867 80 ILE A N 1
ATOM 671 C CA A ILE A 1 80 ? -26.12596 4.40849 40.91555 0.792 42.27731 80 ILE A CA 1
ATOM 672 C CA B ILE A 1 80 ? -26.16522 4.39884 40.90367 0.208 43.69957 80 ILE A CA 1
ATOM 673 C C A ILE A 1 80 ? -25.90283 5.44831 39.82346 0.792 42.19237 80 ILE A C 1
ATOM 674 C C B ILE A 1 80 ? -25.89179 5.47398 39.86190 0.208 41.41558 80 ILE A C 1
ATOM 675 O O A ILE A 1 80 ? -24.83755 5.49135 39.19556 0.792 40.45873 80 ILE A O 1
ATOM 676 O O B ILE A 1 80 ? -24.79158 5.56120 39.30392 0.208 40.92560 80 ILE A O 1
ATOM 685 N N . GLU A 1 81 ? -26.89470 6.31023 39.58776 1.000 36.31992 81 GLU A N 1
ATOM 686 C CA . GLU A 1 81 ? -26.78233 7.28312 38.50726 1.000 35.88349 81 GLU A CA 1
ATOM 687 C C . GLU A 1 81 ? -25.74563 8.35371 38.80625 1.000 39.07255 81 GLU A C 1
ATOM 688 O O . GLU A 1 81 ? -25.10654 8.86799 37.88148 1.000 34.92398 81 GLU A O 1
ATOM 694 N N . ILE A 1 82 ? -25.56323 8.70390 40.07898 1.000 37.98589 82 ILE A N 1
ATOM 695 C CA . ILE A 1 82 ? -24.49448 9.63078 40.42430 1.000 35.88512 82 ILE A CA 1
ATOM 696 C C . ILE A 1 82 ? -23.13635 9.08481 40.00361 1.000 36.21196 82 ILE A C 1
ATOM 697 O O . ILE A 1 82 ? -22.22933 9.85891 39.68518 1.000 37.02760 82 ILE A O 1
ATOM 710 N N . ARG A 1 84 ? -22.37792 6.67056 37.70613 1.000 43.28483 84 ARG A N 1
ATOM 711 C CA . ARG A 1 84 ? -22.27930 6.20358 36.32273 1.000 50.42076 84 ARG A CA 1
ATOM 712 C C . ARG A 1 84 ? -22.54403 7.28742 35.28509 1.000 43.96673 84 ARG A C 1
ATOM 713 O O . ARG A 1 84 ? -21.88264 7.30389 34.24384 1.000 42.15184 84 ARG A O 1
ATOM 721 N N . ASN A 1 85 ? -23.46923 8.21292 35.53826 1.000 37.32894 85 ASN A N 1
ATOM 722 C CA . ASN A 1 85 ? -23.82903 9.19605 34.51990 1.000 36.04715 85 ASN A CA 1
ATOM 723 C C . ASN A 1 85 ? -22.73921 10.25333 34.40359 1.000 38.04265 85 ASN A C 1
ATOM 724 O O . ASN A 1 85 ? -22.26174 10.75854 35.42629 1.000 38.09989 85 ASN A O 1
ATOM 729 N N . PRO A 1 86 ? -22.32250 10.61564 33.19137 1.000 41.24168 86 PRO A N 1
ATOM 730 C CA . PRO A 1 86 ? -21.30597 11.66338 33.05091 1.000 44.42380 86 PRO A CA 1
ATOM 731 C C . PRO A 1 86 ? -21.83946 13.00460 33.52715 1.000 37.26156 86 PRO A C 1
ATOM 732 O O . PRO A 1 86 ? -23.01621 13.32566 33.34646 1.000 36.50012 86 PRO A O 1
ATOM 736 N N . PHE A 1 87 ? -20.96530 13.78239 34.15384 1.000 36.68865 87 PHE A N 1
ATOM 737 C CA . PHE A 1 87 ? -21.32163 15.10666 34.63744 1.000 36.06069 87 PHE A CA 1
ATOM 738 C C . PHE A 1 87 ? -20.92917 16.17046 33.61940 1.000 37.25605 87 PHE A C 1
ATOM 739 O O . PHE A 1 87 ? -20.08866 15.95180 32.74376 1.000 36.64492 87 PHE A O 1
ATOM 747 N N . LYS A 1 88 ? -21.55968 17.33389 33.74690 1.000 34.60771 88 LYS A N 1
ATOM 748 C CA . LYS A 1 88 ? -21.25028 18.49570 32.92963 1.000 32.68169 88 LYS A CA 1
ATOM 749 C C . LYS A 1 88 ? -21.00395 19.68797 33.83878 1.000 36.76057 88 LYS A C 1
ATOM 750 O O . LYS A 1 88 ? -21.75467 19.91875 34.79141 1.000 33.23689 88 LYS A O 1
ATOM 756 N N . GLU A 1 89 ? -19.94543 20.43464 33.54771 1.000 30.92525 89 GLU A N 1
ATOM 757 C CA . GLU A 1 89 ? -19.64016 21.67619 34.24212 1.000 33.93497 89 GLU A CA 1
ATOM 758 C C . GLU A 1 89 ? -19.99907 22.84511 33.33787 1.000 32.82991 89 GLU A C 1
ATOM 759 O O . GLU A 1 89 ? -19.60367 22.87311 32.16743 1.000 32.98993 89 GLU A O 1
ATOM 765 N N . VAL A 1 90 ? -20.75905 23.79574 33.87448 1.000 27.49133 90 VAL A N 1
ATOM 766 C CA . VAL A 1 90 ? -21.18716 24.96597 33.12292 1.000 28.36470 90 VAL A CA 1
ATOM 767 C C . VAL A 1 90 ? -20.81450 26.21292 33.90931 1.000 32.58777 90 VAL A C 1
ATOM 768 O O . VAL A 1 90 ? -20.75855 26.20107 35.14324 1.000 33.43649 90 VAL A O 1
ATOM 772 N N . TYR A 1 91 ? -20.55214 27.29390 33.18254 1.000 28.43211 91 TYR A N 1
ATOM 773 C CA . TYR A 1 91 ? -20.11551 28.55379 33.76468 1.000 31.04488 91 TYR A CA 1
ATOM 774 C C . TYR A 1 91 ? -21.25850 29.55965 33.75486 1.000 28.76474 91 TYR A C 1
ATOM 775 O O . TYR A 1 91 ? -22.04060 29.61567 32.80085 1.000 29.09809 91 TYR A O 1
ATOM 784 N N . PHE A 1 92 ? -21.35712 30.34885 34.82722 1.000 30.26271 92 PHE A N 1
ATOM 785 C CA . PHE A 1 92 ? -22.34258 31.41325 34.89684 1.000 29.75759 92 PHE A CA 1
ATOM 786 C C . PHE A 1 92 ? -21.78255 32.52920 35.76915 1.000 33.69455 92 PHE A C 1
ATOM 787 O O . PHE A 1 92 ? -21.27346 32.24759 36.86621 1.000 35.72510 92 PHE A O 1
ATOM 795 N N . PRO A 1 93 ? -21.83261 33.77632 35.31100 1.000 33.81647 93 PRO A N 1
ATOM 796 C CA . PRO A 1 93 ? -21.31324 34.88911 36.10774 1.000 35.30618 93 PRO A CA 1
ATOM 797 C C . PRO A 1 93 ? -22.37516 35.53405 36.98428 1.000 39.30718 93 PRO A C 1
ATOM 798 O O . PRO A 1 93 ? -23.55214 35.62977 36.63066 1.000 39.45208 93 PRO A O 1
ATOM 802 N N . THR A 1 94 ? -21.93165 35.98076 38.15690 1.000 36.02950 94 THR A N 1
ATOM 803 C CA . THR A 1 94 ? -22.77492 36.71853 39.08425 1.000 40.28688 94 THR A CA 1
ATOM 804 C C . THR A 1 94 ? -22.09316 38.02790 39.45184 1.000 46.83575 94 THR A C 1
ATOM 805 O O . THR A 1 94 ? -20.86300 38.11356 39.50093 1.000 47.91555 94 THR A O 1
ATOM 809 N N . TYR A 1 95 ? -22.90683 39.05025 39.70842 1.000 48.34118 95 TYR A N 1
ATOM 810 C CA . TYR A 1 95 ? -22.41554 40.37450 40.07020 1.000 53.07256 95 TYR A CA 1
ATOM 811 C C . TYR A 1 95 ? -23.07212 40.80912 41.37082 1.000 57.84164 95 TYR A C 1
ATOM 812 O O . TYR A 1 95 ? -24.30053 40.91842 41.44192 1.000 61.62879 95 TYR A O 1
ATOM 821 N N . ASN A 1 96 ? -22.25594 41.05972 42.39117 1.000 63.02989 96 ASN A N 1
ATOM 822 C CA . ASN A 1 96 ? -22.73910 41.54350 43.67809 1.000 71.83826 96 ASN A CA 1
ATOM 823 C C . ASN A 1 96 ? -22.69207 43.06721 43.66769 1.000 77.27401 96 ASN A C 1
ATOM 824 O O . ASN A 1 96 ? -21.61743 43.65794 43.51711 1.000 78.32322 96 ASN A O 1
ATOM 829 N N . ILE A 1 97 ? -23.85641 43.70013 43.82561 1.000 82.07078 97 ILE A N 1
ATOM 830 C CA . ILE A 1 97 ? -23.91648 45.15795 43.77816 1.000 88.97016 97 ILE A CA 1
ATOM 831 C C . ILE A 1 97 ? -23.22208 45.76451 44.99042 1.000 90.65040 97 ILE A C 1
ATOM 832 O O . ILE A 1 97 ? -22.46403 46.73424 44.86725 1.000 84.75080 97 ILE A O 1
ATOM 837 N N . GLU A 1 98 ? -23.46970 45.20831 46.17853 1.000 95.49130 98 GLU A N 1
ATOM 838 C CA . GLU A 1 98 ? -22.89873 45.77215 47.39787 1.000 105.77415 98 GLU A CA 1
ATOM 839 C C . GLU A 1 98 ? -21.38655 45.58960 47.43344 1.000 112.52150 98 GLU A C 1
ATOM 840 O O . GLU A 1 98 ? -20.64214 46.53836 47.70703 1.000 119.29952 98 GLU A O 1
ATOM 846 N N . ASN A 1 99 ? -20.91308 44.37207 47.16022 1.000 96.80725 99 ASN A N 1
ATOM 847 C CA . ASN A 1 99 ? -19.48989 44.04224 47.16533 1.000 93.33763 99 ASN A CA 1
ATOM 848 C C . ASN A 1 99 ? -19.09982 43.59695 45.76054 1.000 93.02707 99 ASN A C 1
ATOM 849 O O . ASN A 1 99 ? -19.06977 42.39266 45.46494 1.000 92.15990 99 ASN A O 1
ATOM 854 N N . PRO A 1 100 ? -18.79067 44.54219 44.86673 1.000 93.57695 100 PRO A N 1
ATOM 855 C CA . PRO A 1 100 ? -18.41343 44.16633 43.49466 1.000 84.06985 100 PRO A CA 1
ATOM 856 C C . PRO A 1 100 ? -17.10036 43.40794 43.40468 1.000 85.75032 100 PRO A C 1
ATOM 857 O O . PRO A 1 100 ? -16.79953 42.85677 42.33764 1.000 79.98580 100 PRO A O 1
ATOM 861 N N . GLU A 1 101 ? -16.31256 43.36003 44.48015 1.000 98.82609 101 GLU A N 1
ATOM 862 C CA . GLU A 1 101 ? -15.06357 42.61163 44.46585 1.000 96.06160 101 GLU A CA 1
ATOM 863 C C . GLU A 1 101 ? -15.28290 41.10777 44.56046 1.000 92.57380 101 GLU A C 1
ATOM 864 O O . GLU A 1 101 ? -14.39791 40.34088 44.16636 1.000 89.28451 101 GLU A O 1
ATOM 870 N N . GLU A 1 102 ? -16.43426 40.67113 45.06659 1.000 86.62968 102 GLU A N 1
ATOM 871 C CA . GLU A 1 102 ? -16.75908 39.25533 45.16580 1.000 80.99373 102 GLU A CA 1
ATOM 872 C C . GLU A 1 102 ? -17.54617 38.74552 43.96361 1.000 76.52173 102 GLU A C 1
ATOM 873 O O . GLU A 1 102 ? -18.04647 37.61603 43.99885 1.000 70.53392 102 GLU A O 1
ATOM 879 N N . SER A 1 103 ? -17.66862 39.55086 42.91044 1.000 73.58006 103 SER A N 1
ATOM 880 C CA . SER A 1 103 ? -18.27886 39.09305 41.67079 1.000 64.44975 103 SER A CA 1
ATOM 881 C C . SER A 1 103 ? -17.36298 38.09136 40.97660 1.000 55.79780 103 SER A C 1
ATOM 882 O O . SER A 1 103 ? -16.13493 38.19422 41.03684 1.000 58.37375 103 SER A O 1
ATOM 885 N N . ARG A 1 104 ? -17.97000 37.11830 40.30159 1.000 47.70789 104 ARG A N 1
ATOM 886 C CA . ARG A 1 104 ? -17.21826 35.93165 39.92387 1.000 42.42616 104 ARG A CA 1
ATOM 887 C C . ARG A 1 104 ? -17.92213 35.18778 38.79933 1.000 39.09235 104 ARG A C 1
ATOM 888 O O . ARG A 1 104 ? -19.14956 35.22555 38.68042 1.000 37.61936 104 ARG A O 1
ATOM 896 N N . LEU A 1 105 ? -17.12398 34.50736 37.97981 1.000 38.39954 105 LEU A N 1
ATOM 897 C CA . LEU A 1 105 ? -17.63168 33.50202 37.05419 1.000 38.03892 105 LEU A CA 1
ATOM 898 C C . LEU A 1 105 ? -17.65973 32.16993 37.79337 1.000 37.89812 105 LEU A C 1
ATOM 899 O O . LEU A 1 105 ? -16.60828 31.60350 38.11087 1.000 39.11313 105 LEU A O 1
ATOM 904 N N . ASN A 1 106 ? -18.85704 31.67514 38.07254 1.000 32.36130 106 ASN A N 1
ATOM 905 C CA . ASN A 1 106 ? -19.03773 30.48494 38.88665 1.000 29.78357 106 ASN A CA 1
ATOM 906 C C . ASN A 1 106 ? -19.19742 29.24739 38.01176 1.000 34.52345 106 ASN A C 1
ATOM 907 O O . ASN A 1 106 ? -19.33810 29.32567 36.78907 1.000 32.47002 106 ASN A O 1
ATOM 912 N N . LYS A 1 107 ? -19.17217 28.08957 38.66603 1.000 29.42886 107 LYS A N 1
ATOM 913 C CA . LYS A 1 107 ? -19.34508 26.80050 38.01511 1.000 26.63394 107 LYS A CA 1
ATOM 914 C C . LYS A 1 107 ? -20.50526 26.05199 38.65133 1.000 32.29515 107 LYS A C 1
ATOM 915 O O . LYS A 1 107 ? -20.71494 26.12532 39.86641 1.000 30.65528 107 LYS A O 1
ATOM 921 N N . ALA A 1 108 ? -21.25436 25.33440 37.82141 1.000 29.14256 108 ALA A N 1
ATOM 922 C CA . ALA A 1 108 ? -22.27045 24.39762 38.27527 1.000 30.23872 108 ALA A CA 1
ATOM 923 C C . ALA A 1 108 ? -21.94226 23.02700 37.70641 1.000 29.35320 108 ALA A C 1
ATOM 924 O O . ALA A 1 108 ? -21.73491 22.88813 36.49632 1.000 29.09923 108 ALA A O 1
ATOM 926 N N . LEU A 1 109 ? -21.87173 22.02709 38.57914 1.000 28.08849 109 LEU A N 1
ATOM 927 C CA . LEU A 1 109 ? -21.65020 20.64414 38.17790 1.000 27.45766 109 LEU A CA 1
ATOM 928 C C . LEU A 1 109 ? -22.99510 19.93060 38.17549 1.000 30.87370 109 LEU A C 1
ATOM 929 O O . LEU A 1 109 ? -23.70214 19.93565 39.18785 1.000 26.02777 109 LEU A O 1
ATOM 934 N N . ILE A 1 110 ? -23.34355 19.31762 37.04672 1.000 26.02362 110 ILE A N 1
ATOM 935 C CA . ILE A 1 110 ? -24.67809 18.77314 36.82971 1.000 27.92229 110 ILE A CA 1
ATOM 936 C C . ILE A 1 110 ? -24.57228 17.30653 36.44019 1.000 33.71938 110 ILE A C 1
ATOM 937 O O . ILE A 1 110 ? -23.74414 16.93588 35.60099 1.000 32.87336 110 ILE A O 1
ATOM 942 N N . ILE A 1 111 ? -25.41537 16.47567 37.04833 1.000 29.36337 111 ILE A N 1
ATOM 943 C CA . ILE A 1 111 ? -25.54897 15.07026 36.66863 1.000 31.00756 111 ILE A CA 1
ATOM 944 C C . ILE A 1 111 ? -27.01855 14.77477 36.39241 1.000 30.72476 111 ILE A C 1
ATOM 945 O O . ILE A 1 111 ? -27.87104 15.03663 37.25307 1.000 29.38577 111 ILE A O 1
ATOM 950 N N . PRO A 1 112 ? -27.36573 14.23624 35.22464 1.000 35.34650 112 PRO A N 1
ATOM 951 C CA . PRO A 1 112 ? -28.76750 13.87983 34.97540 1.000 28.58853 112 PRO A CA 1
ATOM 952 C C . PRO A 1 112 ? -29.20005 12.70735 35.84281 1.000 32.58533 112 PRO A C 1
ATOM 953 O O . PRO A 1 112 ? -28.42660 11.78156 36.10095 1.000 31.40170 112 PRO A O 1
ATOM 957 N N . LEU A 1 113 ? -30.45087 12.75998 36.29671 1.000 29.47336 113 LEU A N 1
ATOM 958 C CA . LEU A 1 113 ? -31.03669 11.71918 37.12792 1.000 34.87084 113 LEU A CA 1
ATOM 959 C C . LEU A 1 113 ? -32.38302 11.30237 36.55083 1.000 39.52817 113 LEU A C 1
ATOM 960 O O . LEU A 1 113 ? -32.94255 11.96400 35.67259 1.000 36.92054 113 LEU A O 1
ATOM 965 N N . SER A 1 114 ? -32.90915 10.19455 37.07569 1.000 45.35181 114 SER A N 1
ATOM 966 C CA . SER A 1 114 ? -34.14179 9.59265 36.57279 1.000 48.90415 114 SER A CA 1
ATOM 967 C C . SER A 1 114 ? -35.38910 10.19228 37.21758 1.000 46.61862 114 SER A C 1
ATOM 968 O O . SER A 1 114 ? -36.24972 10.74130 36.52324 1.000 50.48282 114 SER A O 1
ATOM 971 N N . ASN A 1 115 ? -35.51176 10.07740 38.54325 1.000 51.51674 115 ASN A N 1
ATOM 972 C CA . ASN A 1 115 ? -36.75892 10.45495 39.19868 1.000 54.89935 115 ASN A CA 1
ATOM 973 C C . ASN A 1 115 ? -36.52916 11.28231 40.45910 1.000 47.24563 115 ASN A C 1
ATOM 974 O O . ASN A 1 115 ? -37.33137 11.21701 41.39746 1.000 53.79799 115 ASN A O 1
ATOM 979 N N . GLN A 1 116 ? -35.45724 12.07099 40.50172 1.000 42.76504 116 GLN A N 1
ATOM 980 C CA . GLN A 1 116 ? -35.21661 12.93275 41.65030 1.000 45.56717 116 GLN A CA 1
ATOM 981 C C . GLN A 1 116 ? -34.34086 14.10528 41.23362 1.000 41.69366 116 GLN A C 1
ATOM 982 O O . GLN A 1 116 ? -33.39774 13.93874 40.45622 1.000 38.21870 116 GLN A O 1
ATOM 988 N N . THR A 1 117 ? -34.66309 15.28560 41.76037 1.000 40.41196 117 THR A N 1
ATOM 989 C CA . THR A 1 117 ? -33.87546 16.49462 41.55893 1.000 36.31260 117 THR A CA 1
ATOM 990 C C . THR A 1 117 ? -33.50651 17.05796 42.92130 1.000 36.54461 117 THR A C 1
ATOM 991 O O . THR A 1 117 ? -34.38270 17.25503 43.76927 1.000 37.60681 117 THR A O 1
ATOM 995 N N . PHE A 1 118 ? -32.21825 17.31082 43.13469 1.000 35.72767 118 PHE A N 1
ATOM 996 C CA . PHE A 1 118 ? -31.76551 17.81776 44.42220 1.000 36.18335 118 PHE A CA 1
ATOM 997 C C . PHE A 1 118 ? -30.40453 18.47536 44.25542 1.000 34.14289 118 PHE A C 1
ATOM 998 O O . PHE A 1 118 ? -29.73393 18.32478 43.23084 1.000 27.81359 118 PHE A O 1
ATOM 1006 N N . THR A 1 119 ? -30.00871 19.20929 45.29233 1.000 31.26027 119 THR A N 1
ATOM 1007 C CA . THR A 1 119 ? -28.69347 19.82036 45.37856 1.000 30.88514 119 THR A CA 1
ATOM 1008 C C . THR A 1 119 ? -28.15224 19.60676 46.78361 1.000 35.79562 119 THR A C 1
ATOM 1009 O O . THR A 1 119 ? -28.90547 19.36808 47.73090 1.000 33.94717 119 THR A O 1
ATOM 1013 N N . LEU A 1 120 ? -26.83087 19.68815 46.90993 1.000 32.88998 120 LEU A N 1
ATOM 1014 C CA . LEU A 1 120 ? -26.17552 19.60672 48.20713 1.000 36.70200 120 LEU A CA 1
ATOM 1015 C C . LEU A 1 120 ? -25.87137 20.97698 48.79514 1.000 36.70372 120 LEU A C 1
ATOM 1016 O O . LEU A 1 120 ? -25.31884 21.05604 49.89646 1.000 34.63097 120 LEU A O 1
ATOM 1021 N N . ASN A 1 121 ? -26.22015 22.05144 48.09304 1.000 30.56474 121 ASN A N 1
ATOM 1022 C CA . ASN A 1 121 ? -25.99083 23.41160 48.56151 1.000 34.56910 121 ASN A CA 1
ATOM 1023 C C . ASN A 1 121 ? -27.25320 23.91530 49.24887 1.000 35.02490 121 ASN A C 1
ATOM 1024 O O . ASN A 1 121 ? -28.31463 23.99929 48.62135 1.000 33.96712 121 ASN A O 1
ATOM 1029 N N . THR A 1 122 ? -27.13294 24.25578 50.53397 1.000 35.69232 122 THR A N 1
ATOM 1030 C CA . THR A 1 122 ? -28.30022 24.59723 51.33744 1.000 35.94741 122 THR A CA 1
ATOM 1031 C C . THR A 1 122 ? -28.85528 25.98273 51.03535 1.000 38.29709 122 THR A C 1
ATOM 1032 O O . THR A 1 122 ? -30.00634 26.25988 51.38788 1.000 40.57326 122 THR A O 1
ATOM 1036 N N . PHE A 1 123 ? -28.07766 26.85652 50.39671 1.000 39.90245 123 PHE A N 1
ATOM 1037 C CA . PHE A 1 123 ? -28.55951 28.20043 50.10255 1.000 40.60689 123 PHE A CA 1
ATOM 1038 C C . PHE A 1 123 ? -29.45433 28.25768 48.87061 1.000 37.86301 123 PHE A C 1
ATOM 1039 O O . PHE A 1 123 ? -30.01234 29.32155 48.58132 1.000 41.82178 123 PHE A O 1
ATOM 1047 N N . VAL A 1 124 ? -29.61277 27.15228 48.15239 1.000 42.93879 124 VAL A N 1
ATOM 1048 C CA . VAL A 1 124 ? -30.38286 27.11962 46.91433 1.000 41.25500 124 VAL A CA 1
ATOM 1049 C C . VAL A 1 124 ? -31.84640 26.85749 47.24012 1.000 41.81271 124 VAL A C 1
ATOM 1050 O O . VAL A 1 124 ? -32.16890 26.01796 48.08915 1.000 37.68301 124 VAL A O 1
ATOM 1054 N N . ASN A 1 125 ? -32.73814 27.58472 46.56889 1.000 43.15553 125 ASN A N 1
ATOM 1055 C CA . ASN A 1 125 ? -34.16930 27.34792 46.70038 1.000 43.64058 125 ASN A CA 1
ATOM 1056 C C . ASN A 1 125 ? -34.56517 26.14638 45.85050 1.000 46.85658 125 ASN A C 1
ATOM 1057 O O . ASN A 1 125 ? -34.26401 26.09473 44.65312 1.000 38.48856 125 ASN A O 1
ATOM 1062 N N . SER A 1 126 ? -35.24741 25.18297 46.47562 1.000 45.24414 126 SER A N 1
ATOM 1063 C CA . SER A 1 126 ? -35.60198 23.94873 45.78136 1.000 46.60037 126 SER A CA 1
ATOM 1064 C C . SER A 1 126 ? -36.55198 24.21319 44.61995 1.000 48.73856 126 SER A C 1
ATOM 1065 O O . SER A 1 126 ? -36.46116 23.55866 43.57494 1.000 48.38265 126 SER A O 1
ATOM 1068 N N . GLN A 1 127 ? -37.46957 25.17001 44.78162 1.000 43.18293 127 GLN A N 1
ATOM 1069 C CA . GLN A 1 127 ? -38.42887 25.45846 43.72063 1.000 48.64584 127 GLN A CA 1
ATOM 1070 C C . GLN A 1 127 ? -37.74127 25.99853 42.47218 1.000 48.87062 127 GLN A C 1
ATOM 1071 O O . GLN A 1 127 ? -38.24655 25.81390 41.35851 1.000 48.86441 127 GLN A O 1
ATOM 1077 N N . ASP A 1 128 ? -36.58765 26.65198 42.63243 1.000 42.97315 128 ASP A N 1
ATOM 1078 C CA . ASP A 1 128 ? -35.84796 27.13749 41.47241 1.000 41.88207 128 ASP A CA 1
ATOM 1079 C C . ASP A 1 128 ? -35.28897 25.99023 40.64167 1.000 38.21252 128 ASP A C 1
ATOM 1080 O O . ASP A 1 128 ? -35.17968 26.11073 39.41617 1.000 40.11202 128 ASP A O 1
ATOM 1085 N N . LEU A 1 129 ? -34.92773 24.87818 41.28476 1.000 38.88147 129 LEU A N 1
ATOM 1086 C CA . LEU A 1 129 ? -34.47570 23.70449 40.54796 1.000 36.60894 129 LEU A CA 1
ATOM 1087 C C . LEU A 1 129 ? -35.63524 22.96424 39.89629 1.000 39.68515 129 LEU A C 1
ATOM 1088 O O . LEU A 1 129 ? -35.46704 22.38865 38.81508 1.000 35.64964 129 LEU A O 1
ATOM 1093 N N . GLU A 1 130 ? -36.80914 22.96299 40.53483 1.000 42.40722 130 GLU A N 1
ATOM 1094 C CA . GLU A 1 130 ? -37.97505 22.32481 39.93180 1.000 46.75091 130 GLU A CA 1
ATOM 1095 C C . GLU A 1 130 ? -38.35765 23.00527 38.62506 1.000 43.66620 130 GLU A C 1
ATOM 1096 O O . GLU A 1 130 ? -38.80621 22.34395 37.68161 1.000 46.13460 130 GLU A O 1
ATOM 1102 N N . THR A 1 131 ? -38.18671 24.32811 38.55084 1.000 39.25025 131 THR A N 1
ATOM 1103 C CA . THR A 1 131 ? -38.47841 25.04086 37.31116 1.000 41.29766 131 THR A CA 1
ATOM 1104 C C . THR A 1 131 ? -37.60217 24.54014 36.16993 1.000 39.88197 131 THR A C 1
ATOM 1105 O O . THR A 1 131 ? -38.08613 24.33618 35.05010 1.000 38.95252 131 THR A O 1
ATOM 1109 N N . ILE A 1 132 ? -36.30955 24.33294 36.43606 1.000 37.50241 132 ILE A N 1
ATOM 1110 C CA . ILE A 1 132 ? -35.42105 23.76864 35.42316 1.000 35.06728 132 ILE A CA 1
ATOM 1111 C C . ILE A 1 132 ? -35.87371 22.36480 35.04648 1.000 33.56536 132 ILE A C 1
ATOM 1112 O O . ILE A 1 132 ? -35.88682 21.99458 33.86568 1.000 33.76383 132 ILE A O 1
ATOM 1117 N N . LYS A 1 133 ? -36.25690 21.56497 36.04553 1.000 34.92703 133 LYS A N 1
ATOM 1118 C CA . LYS A 1 133 ? -36.72895 20.20910 35.78356 1.000 36.88275 133 LYS A CA 1
ATOM 1119 C C . LYS A 1 133 ? -37.95047 20.21509 34.87229 1.000 36.18061 133 LYS A C 1
ATOM 1120 O O . LYS A 1 133 ? -38.02997 19.42361 33.92623 1.000 35.41624 133 LYS A O 1
ATOM 1126 N N . GLU A 1 134 ? -38.91254 21.10322 35.13879 1.000 37.65574 134 GLU A N 1
ATOM 1127 C CA . GLU A 1 134 ? -40.11178 21.16446 34.30721 1.000 43.76823 134 GLU A CA 1
ATOM 1128 C C . GLU A 1 134 ? -39.78638 21.62940 32.89353 1.000 38.92460 134 GLU A C 1
ATOM 1129 O O . GLU A 1 134 ? -40.30778 21.07753 31.91749 1.000 42.11328 134 GLU A O 1
ATOM 1135 N N . ALA A 1 135 ? -38.92601 22.64234 32.76584 1.000 36.93189 135 ALA A N 1
ATOM 1136 C CA . ALA A 1 135 ? -38.61468 23.19858 31.45329 1.000 38.45839 135 ALA A CA 1
ATOM 1137 C C . ALA A 1 135 ? -37.86056 22.19937 30.58467 1.000 41.97525 135 ALA A C 1
ATOM 1138 O O . ALA A 1 135 ? -38.06637 22.15038 29.36637 1.000 37.04352 135 ALA A O 1
ATOM 1140 N N . THR A 1 136 ? -36.98027 21.39993 31.18785 1.000 36.09333 136 THR A N 1
ATOM 1141 C CA . THR A 1 136 ? -36.18181 20.43065 30.44931 1.000 37.17346 136 THR A CA 1
ATOM 1142 C C . THR A 1 136 ? -36.79443 19.03666 30.42224 1.000 40.19687 136 THR A C 1
ATOM 1143 O O . THR A 1 136 ? -36.34788 18.20176 29.62705 1.000 42.58399 136 THR A O 1
ATOM 1147 N N . ASN A 1 137 ? -37.79866 18.76863 31.26124 1.000 37.54085 137 ASN A N 1
ATOM 1148 C CA . ASN A 1 137 ? -38.34649 17.42072 31.43601 1.000 42.13051 137 ASN A CA 1
ATOM 1149 C C . ASN A 1 137 ? -37.24844 16.43960 31.84251 1.000 41.66807 137 ASN A C 1
ATOM 1150 O O . ASN A 1 137 ? -37.20985 15.29419 31.38881 1.000 42.35368 137 ASN A O 1
ATOM 1155 N N . LYS A 1 138 ? -36.34125 16.89725 32.70396 1.000 39.95059 138 LYS A N 1
ATOM 1156 C CA . LYS A 1 138 ? -35.20469 16.09582 33.13658 1.000 42.88900 138 LYS A CA 1
ATOM 1157 C C . LYS A 1 138 ? -34.92931 16.35178 34.60929 1.000 41.64414 138 LYS A C 1
ATOM 1158 O O . LYS A 1 138 ? -34.78490 17.50524 35.02524 1.000 36.15096 138 LYS A O 1
ATOM 1164 N N . ASN A 1 139 ? -34.86463 15.27892 35.39143 1.000 37.15996 139 ASN A N 1
ATOM 1165 C CA . ASN A 1 139 ? -34.36995 15.37358 36.75398 1.000 38.58199 139 ASN A CA 1
ATOM 1166 C C . ASN A 1 139 ? -32.84627 15.44851 36.74127 1.000 33.19199 139 ASN A C 1
ATOM 1167 O O . ASN A 1 139 ? -32.18937 15.00170 35.79771 1.000 32.67645 139 ASN A O 1
ATOM 1172 N N . PHE A 1 140 ? -32.28015 16.02264 37.80115 1.000 31.13675 140 PHE A N 1
ATOM 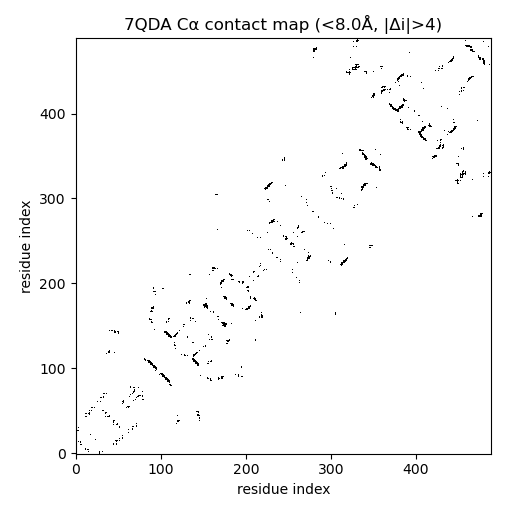1173 C CA . PHE A 1 140 ? -30.84132 16.24756 37.80746 1.000 31.28135 140 PHE A CA 1
ATOM 1174 C C . PHE A 1 140 ? -30.34550 16.51375 39.21960 1.000 32.92478 140 PHE A C 1
ATOM 1175 O O . PHE A 1 140 ? -31.11347 16.85683 40.12142 1.000 32.35661 140 PHE A O 1
ATOM 1183 N N . PHE A 1 141 ? -29.03663 16.35479 39.38460 1.000 27.96803 141 PHE A N 1
ATOM 1184 C CA . PHE A 1 141 ? -28.30411 16.81050 40.55463 1.000 28.59679 141 PHE A CA 1
ATOM 1185 C C . PHE A 1 141 ? -27.40986 17.96918 40.13821 1.000 30.42873 141 PHE A C 1
ATOM 1186 O O . PHE A 1 141 ? -26.84056 17.95671 39.04289 1.000 31.90954 141 PHE A O 1
ATOM 1194 N N . VAL A 1 142 ? -27.29235 18.97513 40.99998 1.000 31.21826 142 VAL A N 1
ATOM 1195 C CA . VAL A 1 142 ? -26.46370 20.13826 40.70554 1.000 30.02532 142 VAL A CA 1
ATOM 1196 C C . VAL A 1 142 ? -25.76666 20.58912 41.98156 1.000 30.59984 142 VAL A C 1
ATOM 1197 O O . VAL A 1 142 ? -26.33086 20.50615 43.07791 1.000 27.25059 142 VAL A O 1
ATOM 1201 N N . ILE A 1 143 ? -24.52479 21.04715 41.83526 1.000 27.85416 143 ILE A N 1
ATOM 1202 C CA . ILE A 1 143 ? -23.75963 21.62592 42.93043 1.000 29.76238 143 ILE A CA 1
ATOM 1203 C C . ILE A 1 143 ? -22.96544 22.80329 42.37663 1.000 33.21342 143 ILE A C 1
ATOM 1204 O O . ILE A 1 143 ? -22.58343 22.82174 41.20192 1.000 29.35218 143 ILE A O 1
ATOM 1209 N N . PHE A 1 144 ? -22.74548 23.80656 43.22472 1.000 27.50174 144 PHE A N 1
ATOM 1210 C CA . PHE A 1 144 ? -22.12383 25.06064 42.82343 1.000 29.29736 144 PHE A CA 1
ATOM 1211 C C . PHE A 1 144 ? -20.81101 25.26306 43.56799 1.000 30.55219 144 PHE A C 1
ATOM 1212 O O . PHE A 1 144 ? -20.63572 24.78368 44.69178 1.000 30.62401 144 PHE A O 1
ATOM 1220 N N . ASP A 1 145 ? -19.88929 25.99075 42.93495 1.000 29.16905 145 ASP A N 1
ATOM 1221 C CA . ASP A 1 145 ? -18.56900 26.24087 43.49834 1.000 34.54650 145 ASP A CA 1
ATOM 1222 C C . ASP A 1 145 ? -18.47483 27.59470 44.19589 1.000 39.94943 145 ASP A C 1
ATOM 1223 O O . ASP A 1 145 ? -17.36643 28.09065 44.42853 1.000 36.81834 145 ASP A O 1
ATOM 1228 N N . ASN A 1 146 ? -19.61036 28.19366 44.54307 1.000 35.13783 146 ASN A N 1
ATOM 1229 C CA . ASN A 1 146 ? -19.62741 29.51456 45.15596 1.000 37.63659 146 ASN A CA 1
ATOM 1230 C C . ASN A 1 146 ? -21.00880 29.75399 45.74619 1.000 37.38020 146 ASN A C 1
ATOM 1231 O O . ASN A 1 146 ? -21.99143 29.12355 45.34446 1.000 36.41079 146 ASN A O 1
ATOM 1236 N N . ILE A 1 147 ? -21.06714 30.66367 46.71555 1.000 34.98183 147 ILE A N 1
ATOM 1237 C CA . ILE A 1 147 ? -22.32501 31.13136 47.28665 1.000 41.08549 147 ILE A CA 1
ATOM 1238 C C . ILE A 1 147 ? -22.71458 32.42619 46.59151 1.000 35.99656 147 ILE A C 1
ATOM 1239 O O . ILE A 1 147 ? -21.88149 33.32197 46.40349 1.000 39.59341 147 ILE A O 1
ATOM 1244 N N . PHE A 1 148 ? -23.98335 32.52592 46.20824 1.000 36.56681 148 PHE A N 1
ATOM 1245 C CA . PHE A 1 148 ? -24.47355 33.66177 45.44248 1.000 42.28438 148 PHE A CA 1
ATOM 1246 C C . PHE A 1 148 ? -25.96792 33.79449 45.68716 1.000 42.13965 148 PHE A C 1
ATOM 1247 O O . PHE A 1 148 ? -26.61787 32.86915 46.18048 1.000 41.38546 148 PHE A O 1
ATOM 1255 N N . SER A 1 149 ? -26.50549 34.95338 45.32650 1.000 40.96281 149 SER A N 1
ATOM 1256 C CA . SER A 1 149 ? -27.93416 35.20785 45.42008 1.000 44.85569 149 SER A CA 1
ATOM 1257 C C . SER A 1 149 ? -28.57591 35.14192 44.03874 1.000 46.77045 149 SER A C 1
ATOM 1258 O O . SER A 1 149 ? -27.90682 35.25344 43.00801 1.000 37.65102 149 SER A O 1
ATOM 1261 N N . GLY A 1 150 ? -29.89420 34.95608 44.03194 1.000 46.60320 150 GLY A N 1
ATOM 1262 C CA . GLY A 1 150 ? -30.64567 34.92078 42.79471 1.000 39.84089 150 GLY A CA 1
ATOM 1263 C C . GLY A 1 150 ? -30.60500 33.56155 42.12391 1.000 44.12393 150 GLY A C 1
ATOM 1264 O O . GLY A 1 150 ? -29.99194 32.60440 42.59952 1.000 41.00789 150 GLY A O 1
ATOM 1265 N N . LYS A 1 151 ? -31.28395 33.48421 40.97786 1.000 39.17709 151 LYS A N 1
ATOM 1266 C CA . LYS A 1 151 ? -31.36381 32.24978 40.20642 1.000 41.67528 151 LYS A CA 1
ATOM 1267 C C . LYS A 1 151 ? -30.95173 32.46817 38.75369 1.000 40.65320 151 LYS A C 1
ATOM 1268 O O . LYS A 1 151 ? -31.47734 31.81579 37.84732 1.000 37.75675 151 LYS A O 1
ATOM 1274 N N . SER A 1 152 ? -29.99692 33.36920 38.51461 1.000 37.02221 152 SER A N 1
ATOM 1275 C CA . SER A 1 152 ? -29.50255 33.60398 37.16163 1.000 36.23703 152 SER A CA 1
ATOM 1276 C C . SER A 1 152 ? -28.69151 32.43592 36.61346 1.000 35.03698 152 SER A C 1
ATOM 1277 O O . SER A 1 152 ? -28.24561 32.50280 35.46149 1.000 33.38215 152 SER A O 1
ATOM 1280 N N . TYR A 1 153 ? -28.49054 31.38051 37.40518 1.000 32.03309 153 TYR A N 1
ATOM 1281 C CA . TYR A 1 153 ? -27.79555 30.17549 36.97142 1.000 32.35972 153 TYR A CA 1
ATOM 1282 C C . TYR A 1 153 ? -28.67004 29.24881 36.14078 1.000 31.28513 153 TYR A C 1
ATOM 1283 O O . TYR A 1 153 ? -28.15040 28.28142 35.57277 1.000 28.06886 153 TYR A O 1
ATOM 1292 N N . GLN A 1 154 ? -29.97807 29.50721 36.07495 1.000 28.86021 154 GLN A N 1
ATOM 1293 C CA . GLN A 1 154 ? -30.90264 28.51938 35.52737 1.000 32.32463 154 GLN A CA 1
ATOM 1294 C C . GLN A 1 154 ? -30.60990 28.22457 34.06164 1.000 28.17664 154 GLN A C 1
ATOM 1295 O O . GLN A 1 154 ? -30.75712 27.08180 33.61215 1.000 27.99347 154 GLN A O 1
ATOM 1301 N N . LEU A 1 155 ? -30.18542 29.23532 33.30021 1.000 28.84220 155 LEU A N 1
ATOM 1302 C CA . LEU A 1 155 ? -29.86061 28.99566 31.89742 1.000 24.53007 155 LEU A CA 1
ATOM 1303 C C . LEU A 1 155 ? -28.63899 28.09434 31.76324 1.000 29.16770 155 LEU A C 1
ATOM 1304 O O . LEU A 1 155 ? -28.62529 27.17898 30.93146 1.000 26.33917 155 LEU A O 1
ATOM 1309 N N . ALA A 1 156 ? -27.60909 28.33069 32.58044 1.000 26.86910 156 ALA A N 1
ATOM 1310 C CA . ALA A 1 156 ? -26.41700 27.48977 32.53110 1.000 28.76461 156 ALA A CA 1
ATOM 1311 C C . ALA A 1 156 ? -26.74097 26.04698 32.89868 1.000 26.06431 156 ALA A C 1
ATOM 1312 O O . ALA A 1 156 ? -26.25376 25.11045 32.25420 1.000 30.32278 156 ALA A O 1
ATOM 1314 N N . VAL A 1 157 ? -27.56478 25.84569 33.92928 1.000 26.24231 157 VAL A N 1
ATOM 1315 C CA . VAL A 1 157 ? -27.92662 24.48830 34.32648 1.000 26.71610 157 VAL A CA 1
ATOM 1316 C C . VAL A 1 157 ? -28.74892 23.81414 33.23511 1.000 28.58783 157 VAL A C 1
ATOM 1317 O O . VAL A 1 157 ? -28.53839 22.63636 32.91932 1.000 28.45188 157 VAL A O 1
ATOM 1321 N N . ALA A 1 158 ? -29.68984 24.54840 32.63389 1.000 26.72546 158 ALA A N 1
ATOM 1322 C CA . ALA A 1 158 ? -30.44909 23.99876 31.51524 1.000 28.28259 158 ALA A CA 1
ATOM 1323 C C . ALA A 1 158 ? -29.53102 23.63919 30.35410 1.000 31.49307 158 ALA A C 1
ATOM 1324 O O . ALA A 1 158 ? -29.73436 22.61934 29.68359 1.000 29.88251 158 ALA A O 1
ATOM 1326 N N . ALA A 1 159 ? -28.50801 24.46181 30.10784 1.000 27.65465 159 ALA A N 1
ATOM 1327 C CA . ALA A 1 159 ? -27.54464 24.15179 29.05680 1.000 29.58171 159 ALA A CA 1
ATOM 1328 C C . ALA A 1 159 ? -26.79727 22.85916 29.35856 1.000 29.07790 159 ALA A C 1
ATOM 1329 O O . ALA A 1 159 ? -26.57815 22.03579 28.46217 1.000 30.42423 159 ALA A O 1
ATOM 1331 N N . GLY A 1 160 ? -26.40170 22.66089 30.61813 1.000 28.35547 160 GLY A N 1
ATOM 1332 C CA . GLY A 1 160 ? -25.71122 21.43752 30.98578 1.000 27.64986 160 GLY A CA 1
ATOM 1333 C C . GLY A 1 160 ? -26.57608 20.20072 30.85727 1.000 32.17794 160 GLY A C 1
ATOM 1334 O O . GLY A 1 160 ? -26.06177 19.10123 30.63257 1.000 35.17952 160 GLY A O 1
ATOM 1335 N N . LEU A 1 161 ? -27.89375 20.35674 30.99440 1.000 32.07365 161 LEU A N 1
ATOM 1336 C CA . LEU A 1 161 ? -28.80082 19.22667 30.83280 1.000 32.32778 161 LEU A CA 1
ATOM 1337 C C . LEU A 1 161 ? -29.08821 18.92454 29.36932 1.000 33.41088 161 LEU A C 1
ATOM 1338 O O . LEU A 1 161 ? -29.33165 17.76544 29.01669 1.000 36.50031 161 LEU A O 1
ATOM 1343 N N . ILE A 1 162 ? -29.06299 19.93971 28.51173 1.000 35.13722 162 ILE A N 1
ATOM 1344 C CA . ILE A 1 162 ? -29.44161 19.76333 27.11417 1.000 37.48970 162 ILE A CA 1
ATOM 1345 C C . ILE A 1 162 ? -28.24741 19.36995 26.25311 1.000 40.89225 162 ILE A C 1
ATOM 1346 O O . ILE A 1 162 ? -28.37532 18.52708 25.36298 1.000 42.84217 162 ILE A O 1
ATOM 1351 N N . ALA A 1 163 ? -27.07553 19.95028 26.50932 1.000 36.28621 163 ALA A N 1
ATOM 1352 C CA . ALA A 1 163 ? -25.90872 19.69084 25.67369 1.000 38.77806 163 ALA A CA 1
ATOM 1353 C C . ALA A 1 163 ? -25.54417 18.21047 25.68458 1.000 50.40431 163 ALA A C 1
ATOM 1354 O O . ALA A 1 163 ? -25.45737 17.58481 26.74539 1.000 48.51831 163 ALA A O 1
ATOM 1356 N N . LYS A 1 164 ? -25.34015 17.64882 24.49026 1.000 52.73200 164 LYS A N 1
ATOM 1357 C CA . LYS A 1 164 ? -24.91832 16.25606 24.38368 1.000 60.75148 164 LYS A CA 1
ATOM 1358 C C . LYS A 1 164 ? -23.40849 16.12224 24.53162 1.000 56.66576 164 LYS A C 1
ATOM 1359 O O . LYS A 1 164 ? -22.92345 15.15136 25.12275 1.000 59.54328 164 LYS A O 1
ATOM 1365 N N . GLU A 1 165 ? -22.65620 17.08105 24.00087 1.000 58.00162 165 GLU A N 1
ATOM 1366 C CA . GLU A 1 165 ? -21.20647 17.10862 24.11495 1.000 56.24449 165 GLU A CA 1
ATOM 1367 C C . GLU A 1 165 ? -20.79655 18.18439 25.10955 1.000 52.30085 165 GLU A C 1
ATOM 1368 O O . GLU A 1 165 ? -21.43090 19.24040 25.19150 1.000 54.88588 165 GLU A O 1
ATOM 1374 N N . LYS A 1 166 ? -19.73581 17.91166 25.86768 1.000 46.20097 166 LYS A N 1
ATOM 1375 C CA . LYS A 1 166 ? -19.23749 18.89085 26.82271 1.000 46.56453 166 LYS A CA 1
ATOM 1376 C C . LYS A 1 166 ? -18.33476 19.93135 26.17551 1.000 42.09788 166 LYS A C 1
ATOM 1377 O O . LYS A 1 166 ? -18.05809 20.96192 26.79795 1.000 46.88433 166 LYS A O 1
ATOM 1383 N N . GLU A 1 167 ? -17.88332 19.69008 24.94165 1.000 43.56856 167 GLU A N 1
ATOM 1384 C CA . GLU A 1 167 ? -16.92976 20.59424 24.30533 1.000 48.26158 167 GLU A CA 1
ATOM 1385 C C . GLU A 1 167 ? -17.52875 21.97950 24.09332 1.000 46.48104 167 GLU A C 1
ATOM 1386 O O . GLU A 1 167 ? -16.84360 22.99369 24.27075 1.000 44.14160 167 GLU A O 1
ATOM 1392 N N . ILE A 1 168 ? -18.80962 22.04521 23.72144 1.000 37.09092 168 ILE A N 1
ATOM 1393 C CA . ILE A 1 168 ? -19.44697 23.33565 23.49492 1.000 41.52602 168 ILE A CA 1
ATOM 1394 C C . ILE A 1 168 ? -19.60830 24.12481 24.78851 1.000 45.61151 168 ILE A C 1
ATOM 1395 O O . ILE A 1 168 ? -19.81372 25.34322 24.74510 1.000 51.44549 168 ILE A O 1
ATOM 1400 N N . LEU A 1 169 ? -19.50327 23.47015 25.94248 1.000 42.38017 169 LEU A N 1
ATOM 1401 C CA . LEU A 1 169 ? -19.65564 24.13641 27.22848 1.000 40.83383 169 LEU A CA 1
ATOM 1402 C C . LEU A 1 169 ? -18.33484 24.62623 27.81028 1.000 45.82351 169 LEU A C 1
ATOM 1403 O O . LEU A 1 169 ? -18.34479 25.28950 28.85207 1.000 42.18622 169 LEU A O 1
ATOM 1408 N N . ASP A 1 170 ? -17.20394 24.32378 27.16631 1.000 50.11224 170 ASP A N 1
ATOM 1409 C CA . ASP A 1 170 ? -15.90978 24.70481 27.72482 1.000 56.37951 170 ASP A CA 1
ATOM 1410 C C . ASP A 1 170 ? -15.64256 26.19806 27.59073 1.000 55.39125 170 ASP A C 1
ATOM 1411 O O . ASP A 1 170 ? -15.01611 26.79383 28.47363 1.000 55.92402 170 ASP A O 1
ATOM 1416 N N . ASN A 1 171 ? -16.09996 26.81882 26.50568 1.000 47.71638 171 ASN A N 1
ATOM 1417 C CA . ASN A 1 171 ? -15.74398 28.19613 26.20368 1.000 54.30301 171 ASN A CA 1
ATOM 1418 C C . ASN A 1 171 ? -16.91847 29.16037 26.27806 1.000 50.32631 171 ASN A C 1
ATOM 1419 O O . ASN A 1 171 ? -16.74776 30.34182 25.95632 1.000 46.52487 171 ASN A O 1
ATOM 1424 N N . VAL A 1 172 ? -18.09589 28.70299 26.69610 1.000 44.09183 172 VAL A N 1
ATOM 1425 C CA . VAL A 1 172 ? -19.30445 29.51804 26.70929 1.000 43.95808 172 VAL A CA 1
ATOM 1426 C C . VAL A 1 172 ? -19.87209 29.53229 28.12168 1.000 44.44560 172 VAL A C 1
ATOM 1427 O O . VAL A 1 172 ? -19.99079 28.47954 28.75902 1.000 53.11377 172 VAL A O 1
ATOM 1431 N N . ALA A 1 173 ? -20.21630 30.72088 28.60750 1.000 36.54147 173 ALA A N 1
ATOM 1432 C CA . ALA A 1 173 ? -20.94027 30.88255 29.85777 1.000 34.40470 173 ALA A CA 1
ATOM 1433 C C . ALA A 1 173 ? -22.35796 31.35924 29.56966 1.000 37.53348 173 ALA A C 1
ATOM 1434 O O . ALA A 1 173 ? -22.67291 31.81558 28.46675 1.000 35.45827 173 ALA A O 1
ATOM 1436 N N . PHE A 1 174 ? -23.21628 31.25113 30.58071 1.000 29.68205 174 PHE A N 1
ATOM 1437 C CA . PHE A 1 174 ? -24.62094 31.59717 30.43191 1.000 27.26459 174 PHE A CA 1
ATOM 1438 C C . PHE A 1 174 ? -25.08669 32.40233 31.63179 1.000 29.11787 174 PHE A C 1
ATOM 1439 O O . PHE A 1 174 ? -24.65854 32.15482 32.76139 1.000 34.68254 174 PHE A O 1
ATOM 1447 N N . THR A 1 175 ? -25.97045 33.36118 31.37957 1.000 31.53517 175 THR A N 1
ATOM 1448 C CA . THR A 1 175 ? -26.71197 34.02220 32.44113 1.000 29.22203 175 THR A CA 1
ATOM 1449 C C . THR A 1 175 ? -28.15474 34.17082 31.98499 1.000 32.44006 175 THR A C 1
ATOM 1450 O O . THR A 1 175 ? -28.41934 34.41046 30.80267 1.000 31.16927 175 THR A O 1
ATOM 1454 N N . GLY A 1 176 ? -29.07753 33.98361 32.90741 1.000 29.83118 176 GLY A N 1
ATOM 1455 C CA . GLY A 1 176 ? -30.49104 34.09851 32.60586 1.000 34.36811 176 GLY A CA 1
ATOM 1456 C C . GLY A 1 176 ? -31.31786 33.12945 33.42681 1.000 37.32585 176 GLY A C 1
ATOM 1457 O O . GLY A 1 176 ? -30.85408 32.08908 33.88853 1.000 28.77449 176 GLY A O 1
ATOM 1458 N N . GLU A 1 177 ? -32.58221 33.48652 33.61840 1.000 34.58550 177 GLU A N 1
ATOM 1459 C CA . GLU A 1 177 ? -33.55064 32.62868 34.27986 1.000 38.10355 177 GLU A CA 1
ATOM 1460 C C . GLU A 1 177 ? -34.36213 31.86677 33.23996 1.000 40.36374 177 GLU A C 1
ATOM 1461 O O . GLU A 1 177 ? -34.45007 32.26013 32.07443 1.000 37.35781 177 GLU A O 1
ATOM 1467 N N . VAL A 1 178 ? -34.95576 30.76002 33.67714 1.000 34.40499 178 VAL A N 1
ATOM 1468 C CA . VAL A 1 178 ? -35.73615 29.88673 32.80980 1.000 37.95080 178 VAL A CA 1
ATOM 1469 C C . VAL A 1 178 ? -37.12737 29.74060 33.40714 1.000 40.02091 178 VAL A C 1
ATOM 1470 O O . VAL A 1 178 ? -37.26890 29.51829 34.61525 1.000 38.50009 178 VAL A O 1
ATOM 1474 N N . SER A 1 179 ? -38.14691 29.88090 32.56756 1.000 41.78069 179 SER A N 1
ATOM 1475 C CA . SER A 1 179 ? -39.52276 29.66644 32.98455 1.000 40.43190 179 SER A CA 1
ATOM 1476 C C . SER A 1 179 ? -39.88069 28.18858 32.86932 1.000 42.49013 179 SER A C 1
ATOM 1477 O O . SER A 1 179 ? -39.18722 27.40457 32.21648 1.000 38.05458 179 SER A O 1
ATOM 1480 N N . SER A 1 180 ? -40.98628 27.81448 33.51868 1.000 39.06358 180 SER A N 1
ATOM 1481 C CA . SER A 1 180 ? -41.40324 26.41564 33.52122 1.000 45.81936 180 SER A CA 1
ATOM 1482 C C . SER A 1 180 ? -41.71330 25.91457 32.11585 1.000 43.78977 180 SER A C 1
ATOM 1483 O O . SER A 1 180 ? -41.60059 24.71300 31.84825 1.000 46.63613 180 SER A O 1
ATOM 1486 N N . ASN A 1 181 ? -42.09535 26.81005 31.20783 1.000 46.09895 181 ASN A N 1
ATOM 1487 C CA . ASN A 1 181 ? -42.36308 26.45089 29.82205 1.000 44.34889 181 ASN A CA 1
ATOM 1488 C C . ASN A 1 181 ? -41.12725 26.54489 28.93581 1.000 41.93532 181 ASN A C 1
ATOM 1489 O O . ASN A 1 181 ? -41.24022 26.37525 27.71745 1.000 40.29896 181 ASN A O 1
ATOM 1494 N N . GLY A 1 182 ? -39.96040 26.81968 29.51159 1.000 41.38297 182 GLY A N 1
ATOM 1495 C CA . GLY A 1 182 ? -38.72727 26.83012 28.75215 1.000 38.41637 182 GLY A CA 1
ATOM 1496 C C . GLY A 1 182 ? -38.33785 28.15612 28.14323 1.000 39.38129 182 GLY A C 1
ATOM 1497 O O . GLY A 1 182 ? -37.47239 28.18055 27.26163 1.000 40.84117 182 GLY A O 1
ATOM 1498 N N . PHE A 1 183 ? -38.93791 29.25950 28.58024 1.000 39.91845 183 PHE A N 1
ATOM 1499 C CA . PHE A 1 183 ? -38.60040 30.57488 28.05495 1.000 42.08911 183 PHE A CA 1
ATOM 1500 C C . PHE A 1 183 ? -37.50481 31.21546 28.89689 1.000 42.38446 183 PHE A C 1
ATOM 1501 O O . PHE A 1 183 ? -37.47170 31.05796 30.12092 1.000 41.22512 183 PHE A O 1
ATOM 1509 N N . ILE A 1 184 ? -36.60785 31.93811 28.23193 1.000 40.06761 184 ILE A N 1
ATOM 1510 C CA . ILE A 1 184 ? -35.49023 32.58227 28.91325 1.000 41.76157 184 ILE A CA 1
ATOM 1511 C C . ILE A 1 184 ? -35.94886 33.92708 29.46012 1.000 45.29279 184 ILE A C 1
ATOM 1512 O O . ILE A 1 184 ? -36.49097 34.76067 28.72416 1.000 46.25091 184 ILE A O 1
ATOM 1517 N N . ILE A 1 185 ? -35.72798 34.13971 30.75390 1.000 42.26398 185 ILE A N 1
ATOM 1518 C CA . ILE A 1 185 ? -36.18674 35.33614 31.45523 1.000 44.02309 185 ILE A CA 1
ATOM 1519 C C . ILE A 1 185 ? -35.00310 36.27137 31.67578 1.000 43.88923 185 ILE A C 1
ATOM 1520 O O . ILE A 1 185 ? -33.90952 35.80948 32.03359 1.000 43.99981 185 ILE A O 1
ATOM 1525 N N . PRO A 1 186 ? -35.17027 37.57906 31.46879 1.000 44.05251 186 PRO A N 1
ATOM 1526 C CA . PRO A 1 186 ? -34.03606 38.50269 31.60238 1.000 45.68447 186 PRO A CA 1
ATOM 1527 C C . PRO A 1 186 ? -33.44058 38.50048 33.00426 1.000 48.96532 186 PRO A C 1
ATOM 1528 O O . PRO A 1 186 ? -34.10728 38.18417 33.99246 1.000 43.40350 186 PRO A O 1
ATOM 1532 N N . VAL A 1 187 ? -32.15862 38.85820 33.07367 1.000 46.46738 187 VAL A N 1
ATOM 1533 C CA . VAL A 1 187 ? -31.43695 39.05635 34.32014 1.000 49.83413 187 VAL A CA 1
ATOM 1534 C C . VAL A 1 187 ? -30.79302 40.43899 34.28570 1.000 50.74058 187 VAL A C 1
ATOM 1535 O O . VAL A 1 187 ? -30.95859 41.19597 33.33040 1.000 50.94333 187 VAL A O 1
ATOM 1539 N N . ASN A 1 188 ? -30.04238 40.75865 35.33407 1.000 51.52634 188 ASN A N 1
ATOM 1540 C CA A ASN A 1 188 ? -29.47057 42.08513 35.50763 0.610 53.99532 188 ASN A CA 1
ATOM 1541 C CA B ASN A 1 188 ? -29.47087 42.08545 35.50833 0.390 54.01299 188 ASN A CA 1
ATOM 1542 C C . ASN A 1 188 ? -27.95081 42.04304 35.39959 1.000 53.86964 188 ASN A C 1
ATOM 1543 O O . ASN A 1 188 ? -27.32356 40.98080 35.44773 1.000 47.22664 188 ASN A O 1
ATOM 1552 N N . HIS A 1 189 ? -27.36865 43.23639 35.24399 1.000 49.04476 189 HIS A N 1
ATOM 1553 C CA . HIS A 1 189 ? -25.91876 43.43417 35.16978 1.000 52.93451 189 HIS A CA 1
ATOM 1554 C C . HIS A 1 189 ? -25.28839 42.61939 34.04151 1.000 48.30459 189 HIS A C 1
ATOM 1555 O O . HIS A 1 189 ? -24.29408 41.91710 34.23287 1.000 50.35934 189 HIS A O 1
ATOM 1562 N N . LEU A 1 190 ? -25.86891 42.73169 32.84502 1.000 46.41457 190 LEU A N 1
ATOM 1563 C CA . LEU A 1 190 ? -25.32530 42.01014 31.69881 1.000 47.17576 190 LEU A CA 1
ATOM 1564 C C . LEU A 1 190 ? -23.94721 42.53651 31.31794 1.000 51.45140 190 LEU A C 1
ATOM 1565 O O . LEU A 1 190 ? -23.07434 41.76637 30.90100 1.000 46.38486 190 LEU A O 1
ATOM 1570 N N . GLU A 1 191 ? -23.72944 43.84643 31.46231 1.000 50.25776 191 GLU A N 1
ATOM 1571 C CA . GLU A 1 191 ? -22.44226 44.42500 31.09160 1.000 54.01898 191 GLU A CA 1
ATOM 1572 C C . GLU A 1 191 ? -21.34728 44.00858 32.06464 1.000 51.58129 191 GLU A C 1
ATOM 1573 O O . GLU A 1 191 ? -20.23487 43.66793 31.64564 1.000 46.97648 191 GLU A O 1
ATOM 1579 N N . GLU A 1 192 ? -21.64143 44.02696 33.36606 1.000 49.04932 192 GLU A N 1
ATOM 1580 C CA . GLU A 1 192 ? -20.65918 43.57541 34.34571 1.000 48.56718 192 GLU A CA 1
ATOM 1581 C C . GLU A 1 192 ? -20.37942 42.08459 34.19585 1.000 48.04479 192 GLU A C 1
ATOM 1582 O O . GLU A 1 192 ? -19.22432 41.65173 34.28732 1.000 44.73353 192 GLU A O 1
ATOM 1588 N N . LYS A 1 193 ? -21.42424 41.28672 33.95601 1.000 47.13843 193 LYS A N 1
ATOM 1589 C CA . LYS A 1 193 ? -21.23450 39.85653 33.73153 1.000 43.17780 193 LYS A CA 1
ATOM 1590 C C . LYS A 1 193 ? -20.42256 39.60061 32.46881 1.000 45.57348 193 LYS A C 1
ATOM 1591 O O . LYS A 1 193 ? -19.60935 38.66966 32.42098 1.000 45.76389 193 LYS A O 1
ATOM 1597 N N . LYS A 1 194 ? -20.63813 40.41381 31.43166 1.000 44.26350 194 LYS A N 1
ATOM 1598 C CA . LYS A 1 194 ? -19.87826 40.26496 30.19498 1.000 40.07140 194 LYS A CA 1
ATOM 1599 C C . LYS A 1 194 ? -18.39101 40.48943 30.43644 1.000 44.58048 194 LYS A C 1
ATOM 1600 O O . LYS A 1 194 ? -17.55037 39.74169 29.92274 1.000 43.51241 194 LYS A O 1
ATOM 1606 N N . GLU A 1 195 ? -18.04821 41.50945 31.22814 1.000 44.07833 195 GLU A N 1
ATOM 1607 C CA . GLU A 1 195 ? -16.64889 41.74583 31.57023 1.000 50.17219 195 GLU A CA 1
ATOM 1608 C C . GLU A 1 195 ? -16.08596 40.60700 32.41122 1.000 49.08668 195 GLU A C 1
ATOM 1609 O O . GLU A 1 195 ? -14.95466 40.15974 32.18745 1.000 46.98874 195 GLU A O 1
ATOM 1615 N N . ILE A 1 196 ? -16.86016 40.12990 33.38907 1.000 48.53962 196 ILE A N 1
ATOM 1616 C CA . ILE A 1 196 ? -16.40458 39.03080 34.23631 1.000 48.13294 196 ILE A CA 1
ATOM 1617 C C . ILE A 1 196 ? -16.14657 37.78530 33.39936 1.000 39.64606 196 ILE A C 1
ATOM 1618 O O . ILE A 1 196 ? -15.12960 37.10139 33.57070 1.000 42.77944 196 ILE A O 1
ATOM 1623 N N . THR A 1 197 ? -17.05412 37.48138 32.46976 1.000 42.49210 197 THR A N 1
ATOM 1624 C CA . THR A 1 197 ? -16.90925 36.28234 31.65117 1.000 43.04217 197 THR A CA 1
ATOM 1625 C C . THR A 1 197 ? -15.71276 36.38777 30.71295 1.000 45.67108 197 THR A C 1
ATOM 1626 O O . THR A 1 197 ? -14.97431 35.41277 30.52771 1.000 43.46348 197 THR A O 1
ATOM 1630 N N . GLU A 1 198 ? -15.50151 37.56151 30.11425 1.000 44.08711 198 GLU A N 1
ATOM 1631 C CA . GLU A 1 198 ? -14.40293 37.71734 29.16819 1.000 50.47227 198 GLU A CA 1
ATOM 1632 C C . GLU A 1 198 ? -13.05349 37.82189 29.86644 1.000 42.89519 198 GLU A C 1
ATOM 1633 O O . GLU A 1 198 ? -12.02940 37.46468 29.27366 1.000 48.53171 198 GLU A O 1
ATOM 1639 N N . LYS A 1 199 ? -13.02645 38.30353 31.11233 1.000 48.81152 199 LYS A N 1
ATOM 1640 C CA . LYS A 1 199 ? -11.80099 38.21938 31.90023 1.000 51.13772 199 LYS A CA 1
ATOM 1641 C C . LYS A 1 199 ? -11.35330 36.77089 32.04815 1.000 52.65269 199 LYS A C 1
ATOM 1642 O O . LYS A 1 199 ? -10.15185 36.47879 32.04677 1.000 51.60509 199 LYS A O 1
ATOM 1648 N N . ALA A 1 200 ? -12.30754 35.84888 32.16544 1.000 50.18794 200 ALA A N 1
ATOM 1649 C CA . ALA A 1 200 ? -12.01671 34.42325 32.22708 1.000 46.14307 200 ALA A CA 1
ATOM 1650 C C . ALA A 1 200 ? -11.86219 33.79510 30.84858 1.000 48.84196 200 ALA A C 1
ATOM 1651 O O . ALA A 1 200 ? -11.82728 32.56318 30.74617 1.000 49.87145 200 ALA A O 1
ATOM 1653 N N . LYS A 1 201 ? -11.78128 34.61657 29.79972 1.000 49.30069 201 LYS A N 1
ATOM 1654 C CA . LYS A 1 201 ? -11.55192 34.15563 28.42992 1.000 48.68708 201 LYS A CA 1
ATOM 1655 C C . LYS A 1 201 ? -12.67126 33.22792 27.95877 1.000 49.16384 201 LYS A C 1
ATOM 1656 O O . LYS A 1 201 ? -12.43357 32.16886 27.37419 1.000 44.02781 201 LYS A O 1
ATOM 1662 N N . LYS A 1 202 ? -13.90800 33.64339 28.21785 1.000 47.25556 202 LYS A N 1
ATOM 1663 C CA . LYS A 1 202 ? -15.08884 32.95280 27.72786 1.000 44.50219 202 LYS A CA 1
ATOM 1664 C C . LYS A 1 202 ? -16.05721 33.97107 27.14409 1.000 37.71644 202 LYS A C 1
ATOM 1665 O O . LYS A 1 202 ? -15.93943 35.17684 27.37579 1.000 44.11845 202 LYS A O 1
ATOM 1671 N N . VAL A 1 203 ? -17.01954 33.46918 26.37746 1.000 39.01139 203 VAL A N 1
ATOM 1672 C CA . VAL A 1 203 ? -18.05947 34.28936 25.76994 1.000 45.15023 203 VAL A CA 1
ATOM 1673 C C . VAL A 1 203 ? -19.36035 34.04942 26.52403 1.000 42.34795 203 VAL A C 1
ATOM 1674 O O . VAL A 1 203 ? -19.69828 32.90640 26.85543 1.000 36.75178 203 VAL A O 1
ATOM 1678 N N . LEU A 1 204 ? -20.08347 35.12947 26.80351 1.000 39.75491 204 LEU A N 1
ATOM 1679 C CA . LEU A 1 204 ? -21.30052 35.07616 27.60128 1.000 39.66472 204 LEU A CA 1
ATOM 1680 C C . LEU A 1 204 ? -22.52767 35.03128 26.69927 1.000 37.48987 204 LEU A C 1
ATOM 1681 O O . LEU A 1 204 ? -22.63531 35.81214 25.74808 1.000 39.47905 204 LEU A O 1
ATOM 1686 N N . ILE A 1 205 ? -23.44718 34.11765 27.00336 1.000 34.84668 205 ILE A N 1
ATOM 1687 C CA . ILE A 1 205 ? -24.75101 34.04067 26.35305 1.000 32.49451 205 ILE A CA 1
ATOM 1688 C C . ILE A 1 205 ? -25.79393 34.56498 27.33124 1.000 35.15488 205 ILE A C 1
ATOM 1689 O O . ILE A 1 205 ? -25.86882 34.10192 28.47620 1.000 34.08235 205 ILE A O 1
ATOM 1694 N N . THR A 1 206 ? -26.58744 35.53967 26.88560 1.000 34.71051 206 THR A N 1
ATOM 1695 C CA . THR A 1 206 ? -27.54586 36.23128 27.74249 1.000 37.92745 206 THR A CA 1
ATOM 1696 C C . THR A 1 206 ? -28.95831 36.06625 27.18841 1.000 36.74859 206 THR A C 1
ATOM 1697 O O . THR A 1 206 ? -29.12100 35.56788 26.06738 1.000 35.42681 206 THR A O 1
ATOM 1701 N N . PRO A 1 207 ? -30.00339 36.45346 27.93074 1.000 38.04574 207 PRO A N 1
ATOM 1702 C CA . PRO A 1 207 ? -31.36363 36.35903 27.37274 1.000 39.82451 207 PRO A CA 1
ATOM 1703 C C . PRO A 1 207 ? -31.57216 37.17373 26.10529 1.000 40.46042 207 PRO A C 1
ATOM 1704 O O . PRO A 1 207 ? -32.54688 36.92474 25.38560 1.000 40.43895 207 PRO A O 1
ATOM 1708 N N . GLU A 1 208 ? -30.69633 38.13524 25.80514 1.000 35.67962 208 GLU A N 1
ATOM 1709 C CA . GLU A 1 208 ? -30.80699 38.88461 24.55961 1.000 41.36234 208 GLU A CA 1
ATOM 1710 C C . GLU A 1 208 ? -30.34061 38.08331 23.35083 1.000 43.71505 208 GLU A C 1
ATOM 1711 O O . GLU A 1 208 ? -30.63919 38.46949 22.21531 1.000 44.30696 208 GLU A O 1
ATOM 1717 N N . ASP A 1 209 ? -29.61911 36.98327 23.56647 1.000 37.99522 209 ASP A N 1
ATOM 1718 C CA . ASP A 1 209 ? -29.18156 36.12155 22.47528 1.000 37.06925 209 ASP A CA 1
ATOM 1719 C C . ASP A 1 209 ? -30.12536 34.94708 22.25337 1.000 39.60779 209 ASP A C 1
ATOM 1720 O O . ASP A 1 209 ? -30.38243 34.56861 21.10571 1.000 40.06131 209 ASP A O 1
ATOM 1725 N N . ILE A 1 210 ? -30.64499 34.36524 23.33179 1.000 37.73212 210 ILE A N 1
ATOM 1726 C CA . ILE A 1 210 ? -31.47628 33.16983 23.27697 1.000 40.24400 210 ILE A CA 1
ATOM 1727 C C . ILE A 1 210 ? -32.80863 33.47263 23.94611 1.000 38.89391 210 ILE A C 1
ATOM 1728 O O . ILE A 1 210 ? -32.84717 34.06277 25.03108 1.000 38.74644 210 ILE A O 1
ATOM 1733 N N . GLU A 1 211 ? -33.89988 33.05537 23.30420 1.000 35.68195 211 GLU A N 1
ATOM 1734 C CA . GLU A 1 211 ? -35.24118 33.34559 23.79494 1.000 43.60373 211 GLU A CA 1
ATOM 1735 C C . GLU A 1 211 ? -35.89126 32.17286 24.51945 1.000 41.34600 211 GLU A C 1
ATOM 1736 O O . GLU A 1 211 ? -36.66721 32.39462 25.45507 1.000 39.75034 211 GLU A O 1
ATOM 1742 N N . ASN A 1 212 ? -35.59168 30.93468 24.12997 1.000 38.66683 212 ASN A N 1
ATOM 1743 C CA . ASN A 1 212 ? -36.19118 29.76977 24.76861 1.000 38.76196 212 ASN A CA 1
ATOM 1744 C C . ASN A 1 212 ? -35.23257 28.58884 24.65692 1.000 36.75663 212 ASN A C 1
ATOM 1745 O O . ASN A 1 212 ? -34.17428 28.67714 24.02765 1.000 35.64305 212 ASN A O 1
ATOM 1750 N N . LEU A 1 213 ? -35.61763 27.46844 25.27668 1.000 33.05740 213 LEU A N 1
ATOM 1751 C CA . LEU A 1 213 ? -34.74068 26.30157 25.30387 1.000 35.25774 213 LEU A CA 1
ATOM 1752 C C . LEU A 1 213 ? -34.70680 25.58621 23.96020 1.000 34.89136 213 LEU A C 1
ATOM 1753 O O . LEU A 1 213 ? -33.69804 24.95470 23.62402 1.000 35.67715 213 LEU A O 1
ATOM 1758 N N A GLU A 1 214 ? -35.79581 25.65861 23.19111 0.630 35.66625 214 GLU A N 1
ATOM 1759 N N B GLU A 1 214 ? -35.78970 25.66518 23.18249 0.370 35.54892 214 GLU A N 1
ATOM 1760 C CA A GLU A 1 214 ? -35.78400 25.10693 21.84085 0.630 36.58923 214 GLU A CA 1
ATOM 1761 C CA B GLU A 1 214 ? -35.76829 25.09547 21.83917 0.370 37.15886 214 GLU A CA 1
ATOM 1762 C C A GLU A 1 214 ? -34.73240 25.79817 20.98291 0.630 39.18177 214 GLU A C 1
ATOM 1763 C C B GLU A 1 214 ? -34.73676 25.79989 20.96744 0.370 38.43827 214 GLU A C 1
ATOM 1764 O O A GLU A 1 214 ? -34.01145 25.14422 20.22003 0.630 39.10377 214 GLU A O 1
ATOM 1765 O O B GLU A 1 214 ? -34.03583 25.15717 20.17679 0.370 38.14304 214 GLU A O 1
ATOM 1776 N N . GLU A 1 215 ? -34.62638 27.12376 21.10243 1.000 38.25142 215 GLU A N 1
ATOM 1777 C CA . GLU A 1 215 ? -33.57177 27.85213 20.40716 1.000 34.54122 215 GLU A CA 1
ATOM 1778 C C . GLU A 1 215 ? -32.19938 27.46203 20.94049 1.000 34.14063 215 GLU A C 1
ATOM 1779 O O . GLU A 1 215 ? -31.24699 27.30446 20.16817 1.000 31.36028 215 GLU A O 1
ATOM 1785 N N . LEU A 1 216 ? -32.08410 27.29410 22.26089 1.000 32.93135 216 LEU A N 1
ATOM 1786 C CA . LEU A 1 216 ? -30.81540 26.88029 22.85197 1.000 32.81759 216 LEU A CA 1
ATOM 1787 C C . LEU A 1 216 ? -30.40260 25.49794 22.36395 1.000 28.35933 216 LEU A C 1
ATOM 1788 O O . LEU A 1 216 ? -29.22660 25.26280 22.06066 1.000 31.99158 216 LEU A O 1
ATOM 1793 N N . SER A 1 217 ? -31.35824 24.56895 22.28553 1.000 29.12695 217 SER A N 1
ATOM 1794 C CA . SER A 1 217 ? -31.05109 23.21659 21.83333 1.000 32.30370 217 SER A CA 1
ATOM 1795 C C . SER A 1 217 ? -30.63343 23.19533 20.36849 1.000 31.98801 217 SER A C 1
ATOM 1796 O O . SER A 1 217 ? -29.88715 22.30207 19.95028 1.000 30.92122 217 SER A O 1
ATOM 1799 N N . PHE A 1 218 ? -31.10082 24.16795 19.58097 1.000 32.40839 218 PHE A N 1
ATOM 1800 C CA . PHE A 1 218 ? -30.67532 24.28107 18.18921 1.000 26.88009 218 PHE A CA 1
ATOM 1801 C C . PHE A 1 218 ? -29.16426 24.44935 18.07839 1.000 34.79571 218 PHE A C 1
ATOM 1802 O O . PHE A 1 218 ? -28.55240 23.95322 17.12420 1.000 30.62625 218 PHE A O 1
ATOM 1810 N N . TRP A 1 219 ? -28.54482 25.12659 19.04805 1.000 30.68359 219 TRP A N 1
ATOM 1811 C CA . TRP A 1 219 ? -27.10332 25.35205 19.04263 1.000 29.38304 219 TRP A CA 1
ATOM 1812 C C . TRP A 1 219 ? -26.34017 24.29416 19.83119 1.000 27.62358 219 TRP A C 1
ATOM 1813 O O . TRP A 1 219 ? -25.24060 23.89964 19.42891 1.000 31.95717 219 TRP A O 1
ATOM 1824 N N . LEU A 1 220 ? -26.89858 23.82840 20.95108 1.000 27.17132 220 LEU A N 1
ATOM 1825 C CA . LEU A 1 220 ? -26.18801 22.87573 21.79831 1.000 29.82295 220 LEU A CA 1
ATOM 1826 C C . LEU A 1 220 ? -26.29182 21.45165 21.26315 1.000 38.47156 220 LEU A C 1
ATOM 1827 O O . LEU A 1 220 ? -25.32550 20.68469 21.34485 1.000 39.27324 220 LEU A O 1
ATOM 1832 N N . ASN A 1 221 ? -27.44963 21.07937 20.72012 1.000 35.71409 221 ASN A N 1
ATOM 1833 C CA A ASN A 1 221 ? -27.68674 19.74026 20.18026 0.539 38.68105 221 ASN A CA 1
ATOM 1834 C CA B ASN A 1 221 ? -27.68782 19.74144 20.17677 0.461 38.67694 221 ASN A CA 1
ATOM 1835 C C . ASN A 1 221 ? -28.16444 19.86809 18.73969 1.000 34.13538 221 ASN A C 1
ATOM 1836 O O . ASN A 1 221 ? -29.33390 19.60424 18.42942 1.000 40.11964 221 ASN A O 1
ATOM 1845 N N . PRO A 1 222 ? -27.28135 20.26584 17.82639 1.000 34.13680 222 PRO A N 1
ATOM 1846 C CA . PRO A 1 222 ? -27.71547 20.50992 16.44809 1.000 39.71329 222 PRO A CA 1
ATOM 1847 C C . PRO A 1 222 ? -27.96072 19.21711 15.68566 1.000 39.81466 222 PRO A C 1
ATOM 1848 O O . PRO A 1 222 ? -27.22518 18.23695 15.82559 1.000 37.27066 222 PRO A O 1
ATOM 1852 N N . GLU A 1 223 ? -29.01945 19.22631 14.87827 1.000 37.31621 223 GLU A N 1
ATOM 1853 C CA . GLU A 1 223 ? -29.28431 18.17760 13.90182 1.000 41.10919 223 GLU A CA 1
ATOM 1854 C C . GLU A 1 223 ? -28.78217 18.54623 12.51422 1.000 44.82304 223 GLU A C 1
ATOM 1855 O O . GLU A 1 223 ? -28.25038 17.69020 11.80145 1.000 42.89577 223 GLU A O 1
ATOM 1861 N N . HIS A 1 224 ? -28.94183 19.81152 12.12106 1.000 45.43209 224 HIS A N 1
ATOM 1862 C CA . HIS A 1 224 ? -28.43155 20.33999 10.85297 1.000 40.78237 224 HIS A CA 1
ATOM 1863 C C . HIS A 1 224 ? -27.92488 21.75098 11.15237 1.000 45.59325 224 HIS A C 1
ATOM 1864 O O . HIS A 1 224 ? -28.66565 22.72746 11.01396 1.000 41.60684 224 HIS A O 1
ATOM 1871 N N . LEU A 1 225 ? -26.66803 21.85026 11.57537 1.000 37.42058 225 LEU A N 1
ATOM 1872 C CA . LEU A 1 225 ? -26.10562 23.14111 11.96022 1.000 36.81785 225 LEU A CA 1
ATOM 1873 C C . LEU A 1 225 ? -25.66329 23.90818 10.72035 1.000 35.63844 225 LEU A C 1
ATOM 1874 O O . LEU A 1 225 ? -24.76497 23.45051 10.00809 1.000 33.84368 225 LEU A O 1
ATOM 1879 N N . PRO A 1 226 ? -26.25263 25.07033 10.43153 1.000 33.65666 226 PRO A N 1
ATOM 1880 C CA . PRO A 1 226 ? -25.86854 25.80890 9.22117 1.000 33.23321 226 PRO A CA 1
ATOM 1881 C C . PRO A 1 226 ? -24.62758 26.65870 9.45696 1.000 30.59240 226 PRO A C 1
ATOM 1882 O O . PRO A 1 226 ? -24.57372 27.46601 10.38799 1.000 32.20090 226 PRO A O 1
ATOM 1886 N N . VAL A 1 227 ? -23.62474 26.46085 8.60784 1.000 26.96213 227 VAL A N 1
ATOM 1887 C CA . VAL A 1 227 ? -22.47796 27.34891 8.53095 1.000 25.67105 227 VAL A CA 1
ATOM 1888 C C . VAL A 1 227 ? -22.49464 28.00807 7.15500 1.000 26.96609 227 VAL A C 1
ATOM 1889 O O . VAL A 1 227 ? -23.20784 27.58293 6.24750 1.000 25.67558 227 VAL A O 1
ATOM 1893 N N . ILE A 1 228 ? -21.70428 29.06694 7.00701 1.000 25.63221 228 ILE A N 1
ATOM 1894 C CA . ILE A 1 228 ? -21.74092 29.90973 5.81787 1.000 25.00591 228 ILE A CA 1
ATOM 1895 C C . ILE A 1 228 ? -20.34309 30.00005 5.22339 1.000 27.64819 228 ILE A C 1
ATOM 1896 O O . ILE A 1 228 ? -19.36514 30.20260 5.95193 1.000 24.65907 228 ILE A O 1
ATOM 1901 N N . PHE A 1 229 ? -20.25205 29.84006 3.90285 1.000 25.65960 229 PHE A N 1
ATOM 1902 C CA . PHE A 1 229 ? -19.10377 30.30177 3.13089 1.000 25.54353 229 PHE A CA 1
ATOM 1903 C C . PHE A 1 229 ? -19.61708 31.01659 1.89250 1.000 24.25234 229 PHE A C 1
ATOM 1904 O O . PHE A 1 229 ? -20.29654 30.40733 1.06137 1.000 24.00927 229 PHE A O 1
ATOM 1912 N N . ILE A 1 230 ? -19.28257 32.29591 1.75694 1.000 23.12961 230 ILE A N 1
ATOM 1913 C CA . ILE A 1 230 ? -19.60923 33.06236 0.56137 1.000 20.64653 230 ILE A CA 1
ATOM 1914 C C . ILE A 1 230 ? -18.32631 33.65075 -0.00427 1.000 27.36633 230 ILE A C 1
ATOM 1915 O O . ILE A 1 230 ? -17.53070 34.24606 0.73132 1.000 24.89971 230 ILE A O 1
ATOM 1920 N N . HIS A 1 231 ? -18.11582 33.46847 -1.30301 1.000 22.87486 231 HIS A N 1
ATOM 1921 C CA . HIS A 1 231 ? -17.07733 34.19395 -2.01711 1.000 27.34708 231 HIS A CA 1
ATOM 1922 C C . HIS A 1 231 ? -17.70262 35.42247 -2.65936 1.000 26.38495 231 HIS A C 1
ATOM 1923 O O . HIS A 1 231 ? -18.77363 35.33237 -3.26911 1.000 24.68521 231 HIS A O 1
ATOM 1930 N N . ILE A 1 232 ? -17.03616 36.56786 -2.51412 1.000 25.40615 232 ILE A N 1
ATOM 1931 C CA . ILE A 1 232 ? -17.53484 37.83776 -3.02156 1.000 30.14849 232 ILE A CA 1
ATOM 1932 C C . ILE A 1 232 ? -16.37423 38.61304 -3.62513 1.000 29.20147 232 ILE A C 1
ATOM 1933 O O . ILE A 1 232 ? -15.20361 38.35498 -3.33636 1.000 27.84357 232 ILE A O 1
ATOM 1938 N N . ASN A 1 233 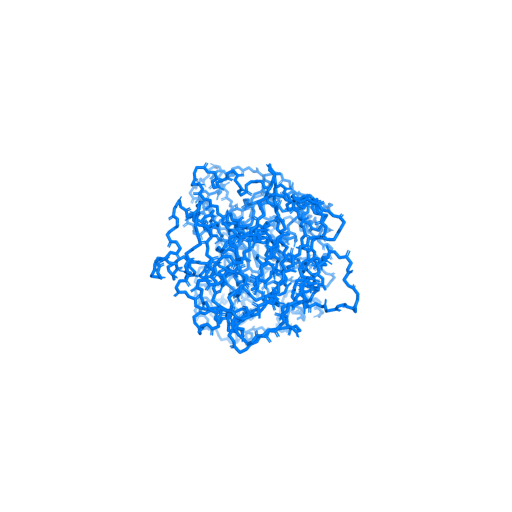? -16.71592 39.59548 -4.45372 1.000 27.06073 233 ASN A N 1
ATOM 1939 C CA . ASN A 1 233 ? -15.71144 40.37704 -5.16058 1.000 28.40333 233 ASN A CA 1
ATOM 1940 C C . ASN A 1 233 ? -15.41335 41.71680 -4.50807 1.000 33.00634 233 ASN A C 1
ATOM 1941 O O . ASN A 1 233 ? -14.30356 42.23418 -4.66862 1.000 40.26605 233 ASN A O 1
ATOM 1946 N N . LYS A 1 234 ? -16.36376 42.28859 -3.77264 1.000 32.31510 234 LYS A N 1
ATOM 1947 C CA . LYS A 1 234 ? -16.19068 43.61748 -3.20695 1.000 35.96987 234 LYS A CA 1
ATOM 1948 C C . LYS A 1 234 ? -16.10774 43.53189 -1.69173 1.000 32.09976 234 LYS A C 1
ATOM 1949 O O . LYS A 1 234 ? -17.03159 43.00417 -1.05500 1.000 30.29125 234 LYS A O 1
ATOM 1955 N N . PRO A 1 235 ? -15.03315 44.03110 -1.07507 1.000 31.09185 235 PRO A N 1
ATOM 1956 C CA . PRO A 1 235 ? -14.92843 43.93669 0.38902 1.000 30.48712 235 PRO A CA 1
ATOM 1957 C C . PRO A 1 235 ? -15.96602 44.76723 1.12262 1.000 35.18016 235 PRO A C 1
ATOM 1958 O O . PRO A 1 235 ? -16.40917 44.36171 2.20426 1.000 34.35716 235 PRO A O 1
ATOM 1962 N N . GLU A 1 236 ? -16.37735 45.91104 0.56826 1.000 31.78955 236 GLU A N 1
ATOM 1963 C CA . GLU A 1 236 ? -17.35460 46.76050 1.24114 1.000 36.63513 236 GLU A CA 1
ATOM 1964 C C . GLU A 1 236 ? -18.73526 46.12048 1.32790 1.000 32.92534 236 GLU A C 1
ATOM 1965 O O . GLU A 1 236 ? -19.61110 46.66843 2.00534 1.000 34.82488 236 GLU A O 1
ATOM 1971 N N . LEU A 1 237 ? -18.94618 44.98023 0.67315 1.000 35.68141 237 LEU A N 1
ATOM 1972 C CA . LEU A 1 237 ? -20.21271 44.26369 0.71635 1.000 34.41179 237 LEU A CA 1
ATOM 1973 C C . LEU A 1 237 ? -20.12314 42.98003 1.53171 1.000 35.09393 237 LEU A C 1
ATOM 1974 O O . LEU A 1 237 ? -21.05881 42.17405 1.50587 1.000 36.02204 237 LEU A O 1
ATOM 1979 N N . ALA A 1 238 ? -19.02443 42.77800 2.26366 1.000 36.18623 238 ALA A N 1
ATOM 1980 C CA . ALA A 1 238 ? -18.80962 41.51365 2.96192 1.000 33.10700 238 ALA A CA 1
ATOM 1981 C C . ALA A 1 238 ? -19.82309 41.31096 4.07840 1.000 32.91596 238 ALA A C 1
ATOM 1982 O O . ALA A 1 238 ? -20.51721 40.28765 4.12225 1.000 29.31615 238 ALA A O 1
ATOM 1984 N N . LEU A 1 239 ? -19.91395 42.27154 4.99788 1.000 31.74782 239 LEU A N 1
ATOM 1985 C CA . LEU A 1 239 ? -20.82257 42.12113 6.12748 1.000 35.06080 239 LEU A CA 1
ATOM 1986 C C . LEU A 1 239 ? -22.27501 42.11331 5.66921 1.000 35.71096 239 LEU A C 1
ATOM 1987 O O . LEU A 1 239 ? -23.08386 41.32419 6.16976 1.000 27.69189 239 LEU A O 1
ATOM 1992 N N . GLN A 1 240 ? -22.62034 42.97532 4.71002 1.000 32.34129 240 GLN A N 1
ATOM 1993 C CA . GLN A 1 240 ? -23.99001 43.01561 4.20738 1.000 35.95736 240 GLN A CA 1
ATOM 1994 C C . GLN A 1 240 ? -24.36631 41.70415 3.52508 1.000 36.36218 240 GLN A C 1
ATOM 1995 O O . GLN A 1 240 ? -25.51135 41.24735 3.62779 1.000 31.79940 240 GLN A O 1
ATOM 2001 N N . SER A 1 241 ? -23.40954 41.07288 2.83991 1.000 30.45288 241 SER A N 1
ATOM 2002 C CA . SER A 1 241 ? -23.69542 39.80832 2.17001 1.000 28.40279 241 SER A CA 1
ATOM 2003 C C . SER A 1 241 ? -23.90655 38.68388 3.17666 1.000 31.93704 241 SER A C 1
ATOM 2004 O O . SER A 1 241 ? -24.77078 37.82192 2.97755 1.000 33.17789 241 SER A O 1
ATOM 2007 N N . LEU A 1 242 ? -23.12284 38.66986 4.25911 1.000 27.32216 242 LEU A N 1
ATOM 2008 C CA . LEU A 1 242 ? -23.35213 37.69550 5.32193 1.000 28.61147 242 LEU A CA 1
ATOM 2009 C C . LEU A 1 242 ? -24.75461 37.83915 5.90094 1.000 31.77043 242 LEU A C 1
ATOM 2010 O O . LEU A 1 242 ? -25.41758 36.83804 6.19773 1.000 31.31791 242 LEU A O 1
ATOM 2015 N N A LYS A 1 243 ? -25.22905 39.07639 6.06508 0.566 32.11354 243 LYS A N 1
ATOM 2016 N N B LYS A 1 243 ? -25.21421 39.08178 6.07526 0.434 29.94380 243 LYS A N 1
ATOM 2017 C CA A LYS A 1 243 ? -26.58264 39.27625 6.57416 0.566 32.24606 243 LYS A CA 1
ATOM 2018 C CA B LYS A 1 243 ? -26.57123 39.32380 6.55464 0.434 32.71404 243 LYS A CA 1
ATOM 2019 C C A LYS A 1 243 ? -27.62535 38.78423 5.57723 0.566 33.73336 243 LYS A C 1
ATOM 2020 C C B LYS A 1 243 ? -27.60429 38.77767 5.57836 0.434 33.43499 243 LYS A C 1
ATOM 2021 O O A LYS A 1 243 ? -28.65578 38.22786 5.97431 0.566 32.22436 243 LYS A O 1
ATOM 2022 O O B LYS A 1 243 ? -28.60445 38.17773 5.98945 0.434 32.31350 243 LYS A O 1
ATOM 2033 N N . GLN A 1 244 ? -27.37602 38.97443 4.27842 1.000 32.67150 244 GLN A N 1
ATOM 2034 C CA . GLN A 1 244 ? -28.31360 38.48219 3.27466 1.000 30.82013 244 GLN A CA 1
ATOM 2035 C C . GLN A 1 244 ? -28.33085 36.95842 3.23143 1.000 33.15708 244 GLN A C 1
ATOM 2036 O O . GLN A 1 244 ? -29.38306 36.35352 2.99615 1.000 31.71066 244 GLN A O 1
ATOM 2050 N N . GLU A 1 246 ? -27.71333 35.13344 5.86068 1.000 26.89826 246 GLU A N 1
ATOM 2051 C CA . GLU A 1 246 ? -28.46649 34.83557 7.07443 1.000 28.77915 246 GLU A CA 1
ATOM 2052 C C . GLU A 1 246 ? -29.96533 34.94725 6.82629 1.000 31.99558 246 GLU A C 1
ATOM 2053 O O . GLU A 1 246 ? -30.74844 34.13456 7.33278 1.000 33.21934 246 GLU A O 1
ATOM 2059 N N . ASP A 1 247 ? -30.38070 35.94399 6.03830 1.000 29.39799 247 ASP A N 1
ATOM 2060 C CA . ASP A 1 247 ? -31.79548 36.09758 5.70991 1.000 33.06409 247 ASP A CA 1
ATOM 2061 C C . ASP A 1 247 ? -32.32136 34.88970 4.94465 1.000 34.05811 247 ASP A C 1
ATOM 2062 O O . ASP A 1 247 ? -33.41483 34.38914 5.23330 1.000 36.83025 247 ASP A O 1
ATOM 2067 N N . ALA A 1 248 ? -31.55911 34.41308 3.95823 1.000 29.47606 248 ALA A N 1
ATOM 2068 C CA . ALA A 1 248 ? -32.00190 33.27176 3.16469 1.000 33.44173 248 ALA A CA 1
ATOM 2069 C C . ALA A 1 248 ? -32.05622 32.00081 4.00250 1.000 29.42208 248 ALA A C 1
ATOM 2070 O O . ALA A 1 248 ? -32.98688 31.19867 3.86256 1.000 34.56114 248 ALA A O 1
ATOM 2072 N N . ILE A 1 249 ? -31.06955 31.80237 4.87881 1.000 28.00759 249 ILE A N 1
ATOM 2073 C CA . ILE A 1 249 ? -31.04803 30.61287 5.72613 1.000 33.80972 249 ILE A CA 1
ATOM 2074 C C . ILE A 1 249 ? -32.27111 30.57983 6.63540 1.000 34.54085 249 ILE A C 1
ATOM 2075 O O . ILE A 1 249 ? -32.89842 29.52862 6.82030 1.000 35.37540 249 ILE A O 1
ATOM 2080 N N . LYS A 1 250 ? -32.64237 31.73217 7.20039 1.000 31.36845 250 LYS A N 1
ATOM 2081 C CA . LYS A 1 250 ? -33.77069 31.78904 8.12375 1.000 34.13942 250 LYS A CA 1
ATOM 2082 C C . LYS A 1 250 ? -35.10386 31.50838 7.44214 1.000 37.18863 250 LYS A C 1
ATOM 2083 O O . LYS A 1 250 ? -36.06811 31.14941 8.12648 1.000 39.23642 250 LYS A O 1
ATOM 2089 N N . LYS A 1 251 ? -35.18519 31.66730 6.11822 1.000 33.64683 251 LYS A N 1
ATOM 2090 C CA . LYS A 1 251 ? -36.40897 31.32318 5.40348 1.000 41.93121 251 LYS A CA 1
ATOM 2091 C C . LYS A 1 251 ? -36.65691 29.82081 5.38419 1.000 42.71480 251 LYS A C 1
ATOM 2092 O O . LYS A 1 251 ? -37.78581 29.39292 5.12045 1.000 42.32931 251 LYS A O 1
ATOM 2098 N N . ASP A 1 252 ? -35.63007 29.01853 5.65150 1.000 40.70512 252 ASP A N 1
ATOM 2099 C CA . ASP A 1 252 ? -35.78288 27.57460 5.74933 1.000 40.91121 252 ASP A CA 1
ATOM 2100 C C . ASP A 1 252 ? -36.34365 27.21244 7.11837 1.000 41.96740 252 ASP A C 1
ATOM 2101 O O . ASP A 1 252 ? -35.81135 27.63954 8.14790 1.000 37.27547 252 ASP A O 1
ATOM 2106 N N . GLU A 1 253 ? -37.41846 26.41849 7.12738 1.000 44.44927 253 GLU A N 1
ATOM 2107 C CA . GLU A 1 253 ? -38.06525 26.05970 8.38649 1.000 45.14870 253 GLU A CA 1
ATOM 2108 C C . GLU A 1 253 ? -37.11059 25.32280 9.31938 1.000 41.87911 253 GLU A C 1
ATOM 2109 O O . GLU A 1 253 ? -37.20017 25.47119 10.54416 1.000 41.81100 253 GLU A O 1
ATOM 2115 N N . ARG A 1 254 ? -36.17662 24.54798 8.76311 1.000 42.23997 254 ARG A N 1
ATOM 2116 C CA . ARG A 1 254 ? -35.20233 23.84076 9.58567 1.000 39.89985 254 ARG A CA 1
ATOM 2117 C C . ARG A 1 254 ? -34.22206 24.78351 10.26963 1.000 37.14643 254 ARG A C 1
ATOM 2118 O O . ARG A 1 254 ? -33.58344 24.38682 11.25018 1.000 34.81933 254 ARG A O 1
ATOM 2126 N N . PHE A 1 255 ? -34.08359 26.01422 9.77675 1.000 38.67060 255 PHE A N 1
ATOM 2127 C CA . PHE A 1 255 ? -33.09371 26.95686 10.28395 1.000 35.49196 255 PHE A CA 1
ATOM 2128 C C . PHE A 1 255 ? -33.73699 28.26159 10.74391 1.000 36.69960 255 PHE A C 1
ATOM 2129 O O . PHE A 1 255 ? -33.09952 29.31634 10.71937 1.000 32.36463 255 PHE A O 1
ATOM 2137 N N . LYS A 1 256 ? -35.00136 28.20619 11.16773 1.000 34.15007 256 LYS A N 1
ATOM 2138 C CA . LYS A 1 256 ? -35.69037 29.41679 11.59943 1.000 35.89836 256 LYS A CA 1
ATOM 2139 C C . LYS A 1 256 ? -35.02448 30.06559 12.80722 1.000 36.87071 256 LYS A C 1
ATOM 2140 O O . LYS A 1 256 ? -35.20947 31.26672 13.03078 1.000 36.80032 256 LYS A O 1
ATOM 2146 N N . TYR A 1 257 ? -34.24810 29.30979 13.58037 1.000 32.23650 257 TYR A N 1
ATOM 2147 C CA . TYR A 1 257 ? -33.56179 29.84371 14.74846 1.000 36.12314 257 TYR A CA 1
ATOM 2148 C C . TYR A 1 257 ? -32.14949 30.32568 14.44553 1.000 34.80027 257 TYR A C 1
ATOM 2149 O O . TYR A 1 257 ? -31.44886 30.75297 15.36865 1.000 33.75090 257 TYR A O 1
ATOM 2158 N N . PHE A 1 258 ? -31.71364 30.27454 13.18964 1.000 33.73183 258 PHE A N 1
ATOM 2159 C CA . PHE A 1 258 ? -30.34304 30.64998 12.87416 1.000 37.85640 258 PHE A CA 1
ATOM 2160 C C . PHE A 1 258 ? -30.12528 32.14312 13.07969 1.000 32.04771 258 PHE A C 1
ATOM 2161 O O . PHE A 1 258 ? -30.94968 32.97216 12.68359 1.000 36.24588 258 PHE A O 1
ATOM 2169 N N . LYS A 1 259 ? -29.00339 32.47726 13.71372 1.000 30.51742 259 LYS A N 1
ATOM 2170 C CA . LYS A 1 259 ? -28.55816 33.85419 13.87655 1.000 34.87130 259 LYS A CA 1
ATOM 2171 C C . LYS A 1 259 ? -27.04912 33.88311 13.70336 1.000 31.98747 259 LYS A C 1
ATOM 2172 O O . LYS A 1 259 ? -26.34085 33.07791 14.31563 1.000 34.44735 259 LYS A O 1
ATOM 2178 N N . LEU A 1 260 ? -26.56608 34.80151 12.86157 1.000 32.32581 260 LEU A N 1
ATOM 2179 C CA . LEU A 1 260 ? -25.13019 34.91948 12.62429 1.000 31.58843 260 LEU A CA 1
ATOM 2180 C C . LEU A 1 260 ? -24.36381 35.10945 13.92622 1.000 32.54109 260 LEU A C 1
ATOM 2181 O O . LEU A 1 260 ? -23.32626 34.47398 14.14557 1.000 28.22774 260 LEU A O 1
ATOM 2186 N N . GLU A 1 261 ? -24.86649 35.97737 14.80700 1.000 32.38181 261 GLU A N 1
ATOM 2187 C CA . GLU A 1 261 ? -24.15083 36.27750 16.04140 1.000 34.29167 261 GLU A CA 1
ATOM 2188 C C . GLU A 1 261 ? -24.09888 35.07556 16.97544 1.000 36.68387 261 GLU A C 1
ATOM 2189 O O . GLU A 1 261 ? -23.11882 34.90874 17.70901 1.000 33.79947 261 GLU A O 1
ATOM 2195 N N . ASN A 1 262 ? -25.12911 34.22710 16.96268 1.000 33.48131 262 ASN A N 1
ATOM 2196 C CA . ASN A 1 262 ? -25.11749 33.05359 17.82924 1.000 29.25376 262 ASN A CA 1
ATOM 2197 C C . ASN A 1 262 ? -24.22154 31.95273 17.27335 1.000 34.53353 262 ASN A C 1
ATOM 2198 O O . ASN A 1 262 ? -23.58293 31.22435 18.04243 1.000 30.86372 262 ASN A O 1
ATOM 2203 N N . LEU A 1 263 ? -24.15950 31.81095 15.94634 1.000 28.17810 263 LEU A N 1
ATOM 2204 C CA . LEU A 1 263 ? -23.20550 30.87408 15.36240 1.000 27.19587 263 LEU A CA 1
ATOM 2205 C C . LEU A 1 263 ? -21.77747 31.28219 15.69703 1.000 31.15523 263 LEU A C 1
ATOM 2206 O O . LEU A 1 263 ? -20.92922 30.43033 15.98855 1.000 28.23162 263 LEU A O 1
ATOM 2211 N N . LYS A 1 264 ? -21.49976 32.58745 15.67890 1.000 29.34098 264 LYS A N 1
ATOM 2212 C CA . LYS A 1 264 ? -20.16126 33.06700 16.00361 1.000 34.48577 264 LYS A CA 1
ATOM 2213 C C . LYS A 1 264 ? -19.81411 32.80430 17.46529 1.000 34.25923 264 LYS A C 1
ATOM 2214 O O . LYS A 1 264 ? -18.70138 32.36169 17.77292 1.000 34.37871 264 LYS A O 1
ATOM 2220 N N . LYS A 1 265 ? -20.75369 33.06010 18.37939 1.000 32.87734 265 LYS A N 1
ATOM 2221 C CA . LYS A 1 265 ? -20.46711 32.89515 19.80278 1.000 33.02910 265 LYS A CA 1
ATOM 2222 C C . LYS A 1 265 ? -20.33561 31.42387 20.17880 1.000 31.24075 265 LYS A C 1
ATOM 2223 O O . LYS A 1 265 ? -19.36745 31.02679 20.83727 1.000 37.53717 265 LYS A O 1
ATOM 2229 N N . PHE A 1 266 ? -21.30405 30.59841 19.77293 1.000 31.26442 266 PHE A N 1
ATOM 2230 C CA . PHE A 1 266 ? -21.32039 29.20846 20.21821 1.000 32.39242 266 PHE A CA 1
ATOM 2231 C C . PHE A 1 266 ? -20.15562 28.41724 19.63676 1.000 37.11189 266 PHE A C 1
ATOM 2232 O O . PHE A 1 266 ? -19.54891 27.59693 20.33463 1.000 40.00916 266 PHE A O 1
ATOM 2240 N N . TYR A 1 267 ? -19.82247 28.64783 18.36755 1.000 38.78295 267 TYR A N 1
ATOM 2241 C CA . TYR A 1 267 ? -18.83248 27.83339 17.67508 1.000 39.49500 267 TYR A CA 1
ATOM 2242 C C . TYR A 1 267 ? -17.55903 28.60036 17.33910 1.000 39.62869 267 TYR A C 1
ATOM 2243 O O . TYR A 1 267 ? -16.76063 28.12722 16.52297 1.000 41.24640 267 TYR A O 1
ATOM 2252 N N . ARG A 1 268 ? -17.35436 29.76939 17.95027 1.000 36.53737 268 ARG A N 1
ATOM 2253 C CA . ARG A 1 268 ? -16.07604 30.48490 17.91151 1.000 46.42782 268 ARG A CA 1
ATOM 2254 C C . ARG A 1 268 ? -15.64840 30.81014 16.47981 1.000 42.59097 268 ARG A C 1
ATOM 2255 O O . ARG A 1 268 ? -14.51928 30.53920 16.06517 1.000 39.55371 268 ARG A O 1
ATOM 2263 N N . LEU A 1 269 ? -16.56587 31.40242 15.72223 1.000 36.39575 269 LEU A N 1
ATOM 2264 C CA . LEU A 1 269 ? -16.29218 31.85981 14.36934 1.000 36.01350 269 LEU A CA 1
ATOM 2265 C C . LEU A 1 269 ? -16.29249 33.38130 14.32535 1.000 34.61211 269 LEU A C 1
ATOM 2266 O O . LEU A 1 269 ? -16.95677 34.04326 15.12696 1.000 38.18222 269 LEU A O 1
ATOM 2271 N N . GLU A 1 270 ? -15.53150 33.92920 13.38726 1.000 31.98829 270 GLU A N 1
ATOM 2272 C CA . GLU A 1 270 ? -15.55134 35.35119 13.08691 1.000 32.36502 270 GLU A CA 1
ATOM 2273 C C . GLU A 1 270 ? -16.09171 35.55824 11.67838 1.000 29.62029 270 GLU A C 1
ATOM 2274 O O . GLU A 1 270 ? -16.25980 34.60800 10.90976 1.000 27.27454 270 GLU A O 1
ATOM 2280 N N . ASP A 1 271 ? -16.37295 36.82206 11.35066 1.000 26.27063 271 ASP A N 1
ATOM 2281 C CA . ASP A 1 271 ? -16.92149 37.14840 10.03700 1.000 26.10000 271 ASP A CA 1
ATOM 2282 C C . ASP A 1 271 ? -16.05631 36.57958 8.91883 1.000 27.71828 271 ASP A C 1
ATOM 2283 O O . ASP A 1 271 ? -16.56066 35.93369 7.99339 1.000 23.95337 271 ASP A O 1
ATOM 2288 N N . GLN A 1 272 ? -14.73984 36.79186 9.00399 1.000 25.85660 272 GLN A N 1
ATOM 2289 C CA . GLN A 1 272 ? -13.83862 36.37325 7.93624 1.000 28.46409 272 GLN A CA 1
ATOM 2290 C C . GLN A 1 272 ? -13.76087 34.86018 7.78756 1.000 27.53159 272 GLN A C 1
ATOM 2291 O O . GLN A 1 272 ? -13.37058 34.37809 6.71912 1.000 25.80165 272 GLN A O 1
ATOM 2297 N N . ASP A 1 273 ? -14.11608 34.09988 8.82492 1.000 29.45638 273 ASP A N 1
ATOM 2298 C CA . ASP A 1 273 ? -14.17062 32.65003 8.69100 1.000 27.17267 273 ASP A CA 1
ATOM 2299 C C . ASP A 1 273 ? -15.25555 32.19542 7.72542 1.000 27.21271 273 ASP A C 1
ATOM 2300 O O . ASP A 1 273 ? -15.27317 31.01910 7.34753 1.000 26.10578 273 ASP A O 1
ATOM 2313 N N . TYR A 1 275 ? -16.23976 34.08985 4.79000 1.000 25.01231 275 TYR A N 1
ATOM 2314 C CA . TYR A 1 275 ? -16.17957 34.72320 3.48045 1.000 24.07532 275 TYR A CA 1
ATOM 2315 C C . TYR A 1 275 ? -14.77365 34.63690 2.90163 1.000 29.44362 275 TYR A C 1
ATOM 2316 O O . TYR A 1 275 ? -13.79524 34.37441 3.60485 1.000 28.55628 275 TYR A O 1
ATOM 2325 N N . LEU A 1 276 ? -14.69694 34.86453 1.59215 1.000 27.88647 276 LEU A N 1
ATOM 2326 C CA . LEU A 1 276 ? -13.43532 34.98439 0.87187 1.000 25.66813 276 LEU A CA 1
ATOM 2327 C C . LEU A 1 276 ? -13.60515 36.10305 -0.14304 1.000 30.02166 276 LEU A C 1
ATOM 2328 O O . LEU A 1 276 ? -14.46751 36.01429 -1.02207 1.000 28.20781 276 LEU A O 1
ATOM 2333 N N . ILE A 1 277 ? -12.79838 37.15351 -0.01586 1.000 25.02003 277 ILE A N 1
ATOM 2334 C CA . ILE A 1 277 ? -12.89583 38.33397 -0.86676 1.000 27.07327 277 ILE A CA 1
ATOM 2335 C C . ILE A 1 277 ? -11.77911 38.29016 -1.89865 1.000 28.16129 277 ILE A C 1
ATOM 2336 O O . ILE A 1 277 ? -10.60776 38.09489 -1.54940 1.000 26.25496 277 ILE A O 1
ATOM 2341 N N . THR A 1 278 ? -12.13943 38.47144 -3.16996 1.000 29.13958 278 THR A N 1
ATOM 2342 C CA . THR A 1 278 ? -11.17680 38.58036 -4.26630 1.000 31.30497 278 THR A CA 1
ATOM 2343 C C . THR A 1 278 ? -11.48780 39.84998 -5.04686 1.000 31.61325 278 THR A C 1
ATOM 2344 O O . THR A 1 278 ? -12.33460 39.84270 -5.95132 1.000 33.50093 278 THR A O 1
ATOM 2348 N N . PRO A 1 279 ? -10.82921 40.96675 -4.71695 1.000 30.68958 279 PRO A N 1
ATOM 2349 C CA . PRO A 1 279 ? -11.11190 42.21873 -5.44463 1.000 36.46549 279 PRO A CA 1
ATOM 2350 C C . PRO A 1 279 ? -10.86806 42.11918 -6.94118 1.000 42.05154 279 PRO A C 1
ATOM 2351 O O . PRO A 1 279 ? -11.62953 42.69686 -7.72700 1.000 39.10069 279 PRO A O 1
ATOM 2355 N N . SER A 1 280 ? -9.82557 41.40289 -7.35928 1.000 35.07934 280 SER A N 1
ATOM 2356 C CA . SER A 1 280 ? -9.51300 41.25630 -8.77589 1.000 44.17112 280 SER A CA 1
ATOM 2357 C C . SER A 1 280 ? -8.67585 40.00078 -8.95899 1.000 44.49139 280 SER A C 1
ATOM 2358 O O . SER A 1 280 ? -7.65051 39.83896 -8.29072 1.000 45.74029 280 SER A O 1
ATOM 2361 N N . VAL A 1 281 ? -9.10898 39.12154 -9.85945 1.000 37.74962 281 VAL A N 1
ATOM 2362 C CA . VAL A 1 281 ? -8.46269 37.83204 -10.07773 1.000 33.78144 281 VAL A CA 1
ATOM 2363 C C . VAL A 1 281 ? -7.91376 37.79292 -11.49573 1.000 40.84533 281 VAL A C 1
ATOM 2364 O O . VAL A 1 281 ? -8.66366 37.96843 -12.46503 1.000 33.05995 281 VAL A O 1
ATOM 2368 N N . ASP A 1 282 ? -6.60939 37.55748 -11.61297 1.000 35.41369 282 ASP A N 1
ATOM 2369 C CA . ASP A 1 282 ? -5.96884 37.26512 -12.89236 1.000 31.05501 282 ASP A CA 1
ATOM 2370 C C . ASP A 1 282 ? -5.99684 35.75190 -13.06528 1.000 30.78735 282 ASP A C 1
ATOM 2371 O O . ASP A 1 282 ? -5.19079 35.03295 -12.47028 1.000 30.14378 282 ASP A O 1
ATOM 2376 N N . PHE A 1 283 ? -6.93000 35.26149 -13.88264 1.000 31.08029 283 PHE A N 1
ATOM 2377 C CA . PHE A 1 283 ? -7.09304 33.82031 -14.04500 1.000 30.78875 283 PHE A CA 1
ATOM 2378 C C . PHE A 1 283 ? -5.99990 33.18600 -14.89178 1.000 30.13122 283 PHE A C 1
ATOM 2379 O O . PHE A 1 283 ? -6.03368 31.96836 -15.09876 1.000 33.56263 283 PHE A O 1
ATOM 2387 N N . SER A 1 284 ? -5.04365 33.96741 -15.38326 1.000 30.67698 284 SER A N 1
ATOM 2388 C CA . SER A 1 284 ? -3.87229 33.43651 -16.06352 1.000 28.01711 284 SER A CA 1
ATOM 2389 C C . SER A 1 284 ? -2.68933 33.23897 -15.12560 1.000 31.32337 284 SER A C 1
ATOM 2390 O O . SER A 1 284 ? -1.65208 32.72761 -15.55955 1.000 34.35634 284 SER A O 1
ATOM 2393 N N . ASN A 1 285 ? -2.82080 33.62732 -13.85799 1.000 34.41599 285 ASN A N 1
ATOM 2394 C CA . ASN A 1 285 ? -1.72988 33.57421 -12.89070 1.000 34.73837 285 ASN A CA 1
ATOM 2395 C C . ASN A 1 285 ? -1.92595 32.35584 -11.99331 1.000 31.70377 285 ASN A C 1
ATOM 2396 O O . ASN A 1 285 ? -2.81909 32.34299 -11.13955 1.000 34.12400 285 ASN A O 1
ATOM 2401 N N . ARG A 1 286 ? -1.07122 31.34502 -12.17097 1.000 35.68920 286 ARG A N 1
ATOM 2402 C CA . ARG A 1 286 ? -1.22968 30.09379 -11.43430 1.000 38.91564 286 ARG A CA 1
ATOM 2403 C C . ARG A 1 286 ? -1.01497 30.29106 -9.93781 1.000 33.92021 286 ARG A C 1
ATOM 2404 O O . ARG A 1 286 ? -1.81910 29.83211 -9.11873 1.000 33.05694 286 ARG A O 1
ATOM 2412 N N A GLU A 1 287 ? 0.07326 30.96589 -9.55798 0.545 35.79121 287 GLU A N 1
ATOM 2413 N N B GLU A 1 287 ? 0.07200 30.97157 -9.56505 0.455 36.04711 287 GLU A N 1
ATOM 2414 C CA A GLU A 1 287 ? 0.36795 31.13397 -8.13780 0.545 36.75880 287 GLU A CA 1
ATOM 2415 C CA B GLU A 1 287 ? 0.38526 31.16237 -8.15202 0.455 36.88408 287 GLU A CA 1
ATOM 2416 C C A GLU A 1 287 ? -0.68896 31.98051 -7.43752 0.545 37.03166 287 GLU A C 1
ATOM 2417 C C B GLU A 1 287 ? -0.70074 31.96661 -7.44988 0.455 36.91234 287 GLU A C 1
ATOM 2418 O O A GLU A 1 287 ? -1.00570 31.73071 -6.26832 0.545 35.13107 287 GLU A O 1
ATOM 2419 O O B GLU A 1 287 ? -1.05237 31.68024 -6.29924 0.455 34.96988 287 GLU A O 1
ATOM 2430 N N . GLU A 1 288 ? -1.24503 32.97706 -8.12997 1.000 32.15954 288 GLU A N 1
ATOM 2431 C CA . GLU A 1 288 ? -2.31723 33.77430 -7.54496 1.000 34.73036 288 GLU A CA 1
ATOM 2432 C C . GLU A 1 288 ? -3.57078 32.93212 -7.33091 1.000 33.39073 288 GLU A C 1
ATOM 2433 O O . GLU A 1 288 ? -4.24912 33.06228 -6.30467 1.000 32.29057 288 GLU A O 1
ATOM 2439 N N . LEU A 1 289 ? -3.87983 32.04510 -8.28053 1.000 28.99372 289 LEU A N 1
ATOM 2440 C CA . LEU A 1 289 ? -5.04059 31.17141 -8.13693 1.000 31.19101 289 LEU A CA 1
ATOM 2441 C C . LEU A 1 289 ? -4.83625 30.14880 -7.02591 1.000 27.59119 289 LEU A C 1
ATOM 2442 O O . LEU A 1 289 ? -5.75449 29.89024 -6.23935 1.000 25.44905 289 LEU A O 1
ATOM 2447 N N . ILE A 1 290 ? -3.64394 29.55025 -6.95232 1.000 30.20558 290 ILE A N 1
ATOM 2448 C CA . ILE A 1 290 ? -3.36353 28.56088 -5.91365 1.000 31.98247 290 ILE A CA 1
ATOM 2449 C C . ILE A 1 290 ? -3.52048 29.18347 -4.53148 1.000 34.03371 290 ILE A C 1
ATOM 2450 O O . ILE A 1 290 ? -4.00092 28.53779 -3.59034 1.000 29.21888 290 ILE A O 1
ATOM 2455 N N . LYS A 1 291 ? -3.13538 30.45457 -4.39299 1.000 34.45953 291 LYS A N 1
ATOM 2456 C CA . LYS A 1 291 ? -3.32210 31.15464 -3.12682 1.000 29.51478 291 LYS A CA 1
ATOM 2457 C C . LYS A 1 291 ? -4.79735 31.22645 -2.74737 1.000 29.94362 291 LYS A C 1
ATOM 2458 O O . LYS A 1 291 ? -5.15952 30.97701 -1.59211 1.000 28.37046 291 LYS A O 1
ATOM 2464 N N . ILE A 1 292 ? -5.66498 31.55365 -3.70956 1.000 27.64227 292 ILE A N 1
ATOM 2465 C CA . ILE A 1 292 ? -7.09762 31.63327 -3.42867 1.000 26.02886 292 ILE A CA 1
ATOM 2466 C C . ILE A 1 292 ? -7.64451 30.26379 -3.04840 1.000 31.26832 292 ILE A C 1
ATOM 2467 O O . ILE A 1 292 ? -8.40491 30.12692 -2.08120 1.000 26.41505 292 ILE A O 1
ATOM 2472 N N . LEU A 1 293 ? -7.26775 29.22874 -3.80359 1.000 29.59111 293 LEU A N 1
ATOM 2473 C CA . LEU A 1 293 ? -7.74662 27.88181 -3.51079 1.000 29.25271 293 LEU A CA 1
ATOM 2474 C C . LEU A 1 293 ? -7.25584 27.39002 -2.15449 1.000 29.66653 293 LEU A C 1
ATOM 2475 O O . LEU A 1 293 ? -7.97903 26.66211 -1.46491 1.000 29.07378 293 LEU A O 1
ATOM 2480 N N . ASN A 1 294 ? -6.03716 27.76858 -1.75767 1.000 29.48555 294 ASN A N 1
ATOM 2481 C CA . ASN A 1 294 ? -5.54365 27.39604 -0.43498 1.000 31.87889 294 ASN A CA 1
ATOM 2482 C C . ASN A 1 294 ? -6.37007 28.05329 0.66354 1.000 32.01941 294 ASN A C 1
ATOM 2483 O O . ASN A 1 294 ? -6.66119 27.42865 1.69047 1.000 33.60075 294 ASN A O 1
ATOM 2488 N N A GLU A 1 295 ? -6.74841 29.32086 0.47394 0.591 39.91135 295 GLU A N 1
ATOM 2489 N N B GLU A 1 295 ? -6.75949 29.31386 0.46124 0.409 31.72284 295 GLU A N 1
ATOM 2490 C CA A GLU A 1 295 ? -7.60792 29.98164 1.45154 0.591 34.59404 295 GLU A CA 1
ATOM 2491 C CA B GLU A 1 295 ? -7.60600 29.99402 1.43465 0.409 34.44039 295 GLU A CA 1
ATOM 2492 C C A GLU A 1 295 ? -8.97195 29.30940 1.52282 0.591 33.42265 295 GLU A C 1
ATOM 2493 C C B GLU A 1 295 ? -8.98087 29.34226 1.51435 0.409 33.00134 295 GLU A C 1
ATOM 2494 O O A GLU A 1 295 ? -9.54447 29.16279 2.60926 0.591 32.19340 295 GLU A O 1
ATOM 2495 O O B GLU A 1 295 ? -9.56625 29.23729 2.59883 0.409 31.06523 295 GLU A O 1
ATOM 2506 N N . PHE A 1 296 ? -9.51036 28.89765 0.37244 1.000 29.55171 296 PHE A N 1
ATOM 2507 C CA . PHE A 1 296 ? -10.78049 28.17813 0.36312 1.000 29.25748 296 PHE A CA 1
ATOM 2508 C C . PHE A 1 296 ? -10.67006 26.86809 1.13516 1.000 26.72087 296 PHE A C 1
ATOM 2509 O O . PHE A 1 296 ? -11.55352 26.52684 1.93074 1.000 26.73525 296 PHE A O 1
ATOM 2517 N N . ARG A 1 297 ? -9.57945 26.12564 0.91658 1.000 27.86010 297 ARG A N 1
ATOM 2518 C CA . ARG A 1 297 ? -9.35717 24.87488 1.63990 1.000 29.06508 297 ARG A CA 1
ATOM 2519 C C . ARG A 1 297 ? -9.33549 25.10406 3.14544 1.000 29.65183 297 ARG A C 1
ATOM 2520 O O . ARG A 1 297 ? -10.00698 24.39651 3.90413 1.000 29.50206 297 ARG A O 1
ATOM 2528 N N . GLU A 1 298 ? -8.55337 26.08811 3.59534 1.000 33.07884 298 GLU A N 1
ATOM 2529 C CA . GLU A 1 298 ? -8.42115 26.34499 5.02595 1.000 34.20218 298 GLU A CA 1
ATOM 2530 C C . GLU A 1 298 ? -9.74521 26.77866 5.63969 1.000 30.73989 298 GLU A C 1
ATOM 2531 O O . GLU A 1 298 ? -10.10054 26.34316 6.74163 1.000 29.34727 298 GLU A O 1
ATOM 2537 N N . LYS A 1 299 ? -10.48889 27.63968 4.94332 1.000 27.29466 299 LYS A N 1
ATOM 2538 C CA . LYS A 1 299 ? -11.72837 28.15836 5.51025 1.000 27.03433 299 LYS A CA 1
ATOM 2539 C C . LYS A 1 299 ? -12.79735 27.07633 5.59078 1.000 28.91517 299 LYS A C 1
ATOM 2540 O O . LYS A 1 299 ? -13.46847 26.93655 6.62011 1.000 29.16413 299 LYS A O 1
ATOM 2546 N N . VAL A 1 300 ? -12.96695 26.29636 4.52222 1.000 25.67714 300 VAL A N 1
ATOM 2547 C CA . VAL A 1 300 ? -13.98796 25.25379 4.53354 1.000 27.65778 300 VAL A CA 1
ATOM 2548 C C . VAL A 1 300 ? -13.63620 24.17117 5.54936 1.000 29.86519 300 VAL A C 1
ATOM 2549 O O . VAL A 1 300 ? -14.52190 23.60712 6.20446 1.000 33.73818 300 VAL A O 1
ATOM 2553 N N A SER A 1 301 ? -12.34260 23.87142 5.70300 0.389 28.33768 301 SER A N 1
ATOM 2554 N N B SER A 1 301 ? -12.34349 23.87239 5.70705 0.611 35.05485 301 SER A N 1
ATOM 2555 C CA A SER A 1 301 ? -11.91456 22.88298 6.68991 0.389 30.84143 301 SER A CA 1
ATOM 2556 C CA B SER A 1 301 ? -11.92931 22.87299 6.68810 0.611 32.02250 301 SER A CA 1
ATOM 2557 C C A SER A 1 301 ? -12.35371 23.28410 8.09200 0.389 33.37855 301 SER A C 1
ATOM 2558 C C B SER A 1 301 ? -12.33870 23.27900 8.09898 0.611 34.12707 301 SER A C 1
ATOM 2559 O O A SER A 1 301 ? -12.86706 22.45909 8.85654 0.389 31.61252 301 SER A O 1
ATOM 2560 O O B SER A 1 301 ? -12.82302 22.44804 8.87607 0.611 32.34244 301 SER A O 1
ATOM 2565 N N . LYS A 1 302 ? -12.15754 24.55532 8.44642 1.000 27.82579 302 LYS A N 1
ATOM 2566 C CA . LYS A 1 302 ? -12.56756 25.02725 9.76424 1.000 32.07066 302 LYS A CA 1
ATOM 2567 C C . LYS A 1 302 ? -14.08442 25.00599 9.91195 1.000 35.84721 302 LYS A C 1
ATOM 2568 O O . LYS A 1 302 ? -14.60529 24.68241 10.98586 1.000 35.73743 302 LYS A O 1
ATOM 2574 N N . LEU A 1 303 ? -14.80986 25.33517 8.84051 1.000 30.42834 303 LEU A N 1
ATOM 2575 C CA . LEU A 1 303 ? -16.26528 25.39344 8.92318 1.000 31.00958 303 LEU A CA 1
ATOM 2576 C C . LEU A 1 303 ? -16.88186 24.01413 9.11711 1.000 31.48975 303 LEU A C 1
ATOM 2577 O O . LEU A 1 303 ? -17.95401 23.89848 9.72071 1.000 34.73596 303 LEU A O 1
ATOM 2582 N N . LEU A 1 304 ? -16.23007 22.96439 8.61716 1.000 33.59823 304 LEU A N 1
ATOM 2583 C CA . LEU A 1 304 ? -16.78990 21.62045 8.67719 1.000 35.75958 304 LEU A CA 1
ATOM 2584 C C . LEU A 1 304 ? -16.34383 20.83484 9.90287 1.000 39.94265 304 LEU A C 1
ATOM 2585 O O . LEU A 1 304 ? -16.96231 19.81339 10.22253 1.000 42.70361 304 LEU A O 1
ATOM 2590 N N . THR A 1 305 ? -15.29498 21.27788 10.59198 1.000 39.72376 305 THR A N 1
ATOM 2591 C CA . THR A 1 305 ? -14.81635 20.62215 11.80419 1.000 41.08411 305 THR A CA 1
ATOM 2592 C C . THR A 1 305 ? -15.14999 21.38956 13.07221 1.000 45.42230 305 THR A C 1
ATOM 2593 O O . THR A 1 305 ? -15.49460 20.77431 14.08414 1.000 56.03852 305 THR A O 1
ATOM 2597 N N . LEU A 1 306 ? -15.04897 22.72000 13.03825 1.000 43.59418 306 LEU A N 1
ATOM 2598 C CA . LEU A 1 306 ? -15.45813 23.58404 14.14700 1.000 46.44840 306 LEU A CA 1
ATOM 2599 C C . LEU A 1 306 ? -14.72793 23.22291 15.44124 1.000 53.56767 306 LEU A C 1
ATOM 2600 O O . LEU A 1 306 ? -15.32901 23.10929 16.51214 1.000 54.17999 306 LEU A O 1
ATOM 2605 N N . GLU A 1 307 ? -13.40767 23.05008 15.32860 1.000 65.13340 307 GLU A N 1
ATOM 2606 C CA . GLU A 1 307 ? -12.52550 22.78528 16.46905 1.000 63.86882 307 GLU A CA 1
ATOM 2607 C C . GLU A 1 307 ? -12.95083 21.54603 17.25380 1.000 60.82985 307 GLU A C 1
ATOM 2608 O O . GLU A 1 307 ? -12.77214 21.47790 18.47247 1.000 63.40757 307 GLU A O 1
ATOM 2614 N N . GLY A 1 308 ? -13.51449 20.55566 16.56261 1.000 60.21796 308 GLY A N 1
ATOM 2615 C CA . GLY A 1 308 ? -13.88453 19.30028 17.17872 1.000 64.34510 308 GLY A CA 1
ATOM 2616 C C . GLY A 1 308 ? -15.16321 19.31443 17.98601 1.000 64.64489 308 GLY A C 1
ATOM 2617 O O . GLY A 1 308 ? -15.57453 18.25323 18.47421 1.000 66.96536 308 GLY A O 1
ATOM 2618 N N . VAL A 1 309 ? -15.80651 20.47303 18.15142 1.000 59.12241 309 VAL A N 1
ATOM 2619 C CA . VAL A 1 309 ? -17.05949 20.52388 18.90026 1.000 61.39058 309 VAL A CA 1
ATOM 2620 C C . VAL A 1 309 ? -18.11579 19.66443 18.21704 1.000 69.35639 309 VAL A C 1
ATOM 2621 O O . VAL A 1 309 ? -18.91490 18.98831 18.87760 1.000 66.35419 309 VAL A O 1
ATOM 2625 N N . ILE A 1 310 ? -18.11958 19.65753 16.88888 1.000 69.09475 310 ILE A N 1
ATOM 2626 C CA . ILE A 1 310 ? -19.02388 18.82055 16.11164 1.000 70.73641 310 ILE A CA 1
ATOM 2627 C C . ILE A 1 310 ? -18.36304 17.46609 15.89430 1.000 75.57605 310 ILE A C 1
ATOM 2628 O O . ILE A 1 310 ? -17.22223 17.38853 15.42127 1.000 79.76076 310 ILE A O 1
ATOM 2633 N N . LYS A 1 311 ? -19.07466 16.39647 16.25026 1.000 72.81869 311 LYS A N 1
ATOM 2634 C CA . LYS A 1 311 ? -18.56024 15.04127 16.09268 1.000 69.46596 311 LYS A CA 1
ATOM 2635 C C . LYS A 1 311 ? -18.92982 14.44745 14.73746 1.000 74.56812 311 LYS A C 1
ATOM 2636 O O . LYS A 1 311 ? -18.06127 13.94238 14.01938 1.000 74.34681 311 LYS A O 1
ATOM 2642 N N . ASP A 1 312 ? -20.20977 14.49829 14.37766 1.000 79.60194 312 ASP A N 1
ATOM 2643 C CA . ASP A 1 312 ? -20.68182 13.99067 13.09430 1.000 75.48825 312 ASP A CA 1
ATOM 2644 C C . ASP A 1 312 ? -20.65809 15.13961 12.09192 1.000 73.06639 312 ASP A C 1
ATOM 2645 O O . ASP A 1 312 ? -21.42147 16.10250 12.22181 1.000 67.07938 312 ASP A O 1
ATOM 2650 N N . HIS A 1 313 ? -19.77667 15.03983 11.09336 1.000 72.85859 313 HIS A N 1
ATOM 2651 C CA . HIS A 1 313 ? -19.70291 16.06340 10.05746 1.000 67.22440 313 HIS A CA 1
ATOM 2652 C C . HIS A 1 313 ? -20.99601 16.16953 9.26153 1.000 66.58197 313 HIS A C 1
ATOM 2653 O O . HIS A 1 313 ? -21.24455 17.20779 8.63839 1.000 63.00423 313 HIS A O 1
ATOM 2660 N N . ASN A 1 314 ? -21.82400 15.12251 9.26904 1.000 65.07192 314 ASN A N 1
ATOM 2661 C CA . ASN A 1 314 ? -23.10381 15.16387 8.57456 1.000 62.83740 314 ASN A CA 1
ATOM 2662 C C . ASN A 1 314 ? -24.11550 16.06998 9.26181 1.000 49.13412 314 ASN A C 1
ATOM 2663 O O . ASN A 1 314 ? -25.13857 16.39871 8.65224 1.000 50.87397 314 ASN A O 1
ATOM 2668 N N . LYS A 1 315 ? -23.86420 16.47470 10.50704 1.000 46.64872 315 LYS A N 1
ATOM 2669 C CA A LYS A 1 315 ? -24.76057 17.40010 11.18578 0.565 48.29494 315 LYS A CA 1
ATOM 2670 C CA B LYS A 1 315 ? -24.74482 17.40269 11.20394 0.435 48.37489 315 LYS A CA 1
ATOM 2671 C C . LYS A 1 315 ? -24.49699 18.85480 10.81965 1.000 43.24716 315 LYS A C 1
ATOM 2672 O O . LYS A 1 315 ? -25.27386 19.72629 11.22252 1.000 45.13332 315 LYS A O 1
ATOM 2683 N N . VAL A 1 316 ? -23.43952 19.13588 10.06432 1.000 38.64243 316 VAL A N 1
ATOM 2684 C CA . VAL A 1 316 ? -23.12472 20.48582 9.61244 1.000 37.48645 316 VAL A CA 1
ATOM 2685 C C . VAL A 1 316 ? -23.62920 20.64289 8.18550 1.000 35.88688 316 VAL A C 1
ATOM 2686 O O . VAL A 1 316 ? -23.37874 19.78184 7.33250 1.000 33.14545 316 VAL A O 1
ATOM 2690 N N . VAL A 1 317 ? -24.34506 21.73356 7.92561 1.000 28.16615 317 VAL A N 1
ATOM 2691 C CA . VAL A 1 317 ? -24.83575 22.06374 6.59182 1.000 26.33017 317 VAL A CA 1
ATOM 2692 C C . VAL A 1 317 ? -24.09784 23.30749 6.11498 1.000 31.71137 317 VAL A C 1
ATOM 2693 O O . VAL A 1 317 ? -24.22833 24.38421 6.71167 1.000 30.62879 317 VAL A O 1
ATOM 2697 N N . LEU A 1 318 ? -23.32759 23.16296 5.03920 1.000 29.66821 318 LEU A N 1
ATOM 2698 C CA . LEU A 1 318 ? -22.56088 24.26851 4.47219 1.000 30.10754 318 LEU A CA 1
ATOM 2699 C C . LEU A 1 318 ? -23.44731 25.04161 3.49989 1.000 27.11602 318 LEU A C 1
ATOM 2700 O O . LEU A 1 318 ? -23.81737 24.52629 2.44078 1.000 26.80033 318 LEU A O 1
ATOM 2705 N N . ASN A 1 319 ? -23.78943 26.27617 3.85678 1.000 24.92119 319 ASN A N 1
ATOM 2706 C CA . ASN A 1 319 ? -24.53794 27.15787 2.96992 1.000 23.75347 319 ASN A CA 1
ATOM 2707 C C . ASN A 1 319 ? -23.54150 28.01305 2.19634 1.000 28.70406 319 ASN A C 1
ATOM 2708 O O . ASN A 1 319 ? -22.84538 28.84668 2.78660 1.000 25.15641 319 ASN A O 1
ATOM 2713 N N . ILE A 1 320 ? -23.47105 27.80923 0.88145 1.000 26.94904 320 ILE A N 1
ATOM 2714 C CA . ILE A 1 320 ? -22.33911 28.27158 0.08776 1.000 24.52551 320 ILE A CA 1
ATOM 2715 C C . ILE A 1 320 ? -22.82339 29.02791 -1.14465 1.000 23.42931 320 ILE A C 1
ATOM 2716 O O . ILE A 1 320 ? -23.86084 28.69624 -1.72960 1.000 22.90024 320 ILE A O 1
ATOM 2721 N N . SER A 1 321 ? -22.06850 30.05872 -1.52318 1.000 22.62047 321 SER A N 1
ATOM 2722 C CA . SER A 1 321 ? -22.24633 30.77710 -2.77826 1.000 21.10125 321 SER A CA 1
ATOM 2723 C C . SER A 1 321 ? -20.91455 31.41914 -3.14025 1.000 29.47746 321 SER A C 1
ATOM 2724 O O . SER A 1 321 ? -20.02511 31.55323 -2.29555 1.000 26.61832 321 SER A O 1
ATOM 2727 N N . ALA A 1 322 ? -20.78288 31.81313 -4.40777 1.000 25.25434 322 ALA A N 1
ATOM 2728 C CA . ALA A 1 322 ? -19.56516 32.45248 -4.89249 1.000 27.62203 322 ALA A CA 1
ATOM 2729 C C . ALA A 1 322 ? -19.93863 33.54080 -5.89369 1.000 27.79958 322 ALA A C 1
ATOM 2730 O O . ALA A 1 322 ? -21.11094 33.72330 -6.23752 1.000 25.94511 322 ALA A O 1
ATOM 2732 N N . GLY A 1 323 ? -18.92772 34.26636 -6.37122 1.000 27.55116 323 GLY A N 1
ATOM 2733 C CA . GLY A 1 323 ? -19.16496 35.44159 -7.18941 1.000 30.07175 323 GLY A CA 1
ATOM 2734 C C . GLY A 1 323 ? -18.49868 35.44596 -8.55172 1.000 32.47520 323 GLY A C 1
ATOM 2735 O O . GLY A 1 323 ? -18.67867 36.39162 -9.32514 1.000 29.25452 323 GLY A O 1
ATOM 2736 N N . ILE A 1 324 ? -17.71290 34.41370 -8.85340 1.000 24.55711 324 ILE A N 1
ATOM 2737 C CA . ILE A 1 324 ? -17.11413 34.22654 -10.17061 1.000 26.24226 324 ILE A CA 1
ATOM 2738 C C . ILE A 1 324 ? -17.30109 32.76995 -10.56684 1.000 25.47299 324 ILE A C 1
ATOM 2739 O O . ILE A 1 324 ? -16.92070 31.86710 -9.81402 1.000 19.13298 324 ILE A O 1
ATOM 2744 N N . SER A 1 325 ? -17.87973 32.54225 -11.74919 1.000 23.66065 325 SER A N 1
ATOM 2745 C CA . SER A 1 325 ? -18.22499 31.18068 -12.14884 1.000 28.56919 325 SER A CA 1
ATOM 2746 C C . SER A 1 325 ? -16.98140 30.32953 -12.37839 1.000 21.87297 325 SER A C 1
ATOM 2747 O O . SER A 1 325 ? -16.95940 29.14903 -12.01215 1.000 23.81187 325 SER A O 1
ATOM 2750 N N . THR A 1 326 ? -15.93881 30.90352 -12.98478 1.000 20.14487 326 THR A N 1
ATOM 2751 C CA . THR A 1 326 ? -14.70698 30.14784 -13.20357 1.000 25.95948 326 THR A CA 1
ATOM 2752 C C . THR A 1 326 ? -14.09439 29.71063 -11.87839 1.000 27.80357 326 THR A C 1
ATOM 2753 O O . THR A 1 326 ? -13.66837 28.55984 -11.72292 1.000 26.36811 326 THR A O 1
ATOM 2757 N N . LEU A 1 327 ? -14.04707 30.62174 -10.90632 1.000 24.62952 327 LEU A N 1
ATOM 2758 C CA . LEU A 1 327 ? -13.51163 30.27717 -9.59517 1.000 23.77883 327 LEU A CA 1
ATOM 2759 C C . LEU A 1 327 ? -14.39511 29.25570 -8.89022 1.000 22.62508 327 LEU A C 1
ATOM 2760 O O . LEU A 1 327 ? -13.88981 28.34365 -8.22568 1.000 23.41134 327 LEU A O 1
ATOM 2765 N N . ALA A 1 328 ? -15.71749 29.38945 -9.02860 1.000 21.10019 328 ALA A N 1
ATOM 2766 C CA . ALA A 1 328 ? -16.63188 28.45881 -8.37363 1.000 24.45129 328 ALA A CA 1
ATOM 2767 C C . ALA A 1 328 ? -16.43093 27.03003 -8.86080 1.000 22.95191 328 ALA A C 1
ATOM 2768 O O . ALA A 1 328 ? -16.61251 26.08156 -8.08839 1.000 22.90639 328 ALA A O 1
ATOM 2770 N N . LEU A 1 329 ? -16.06919 26.85454 -10.13411 1.000 22.34810 329 LEU A N 1
ATOM 2771 C CA . LEU A 1 329 ? -15.79837 25.51606 -10.65119 1.000 24.47819 329 LEU A CA 1
ATOM 2772 C C . LEU A 1 329 ? -14.67403 24.84701 -9.87040 1.000 25.21601 329 LEU A C 1
ATOM 2773 O O . LEU A 1 329 ? -14.78649 23.68298 -9.46759 1.000 22.25167 329 LEU A O 1
ATOM 2778 N N . TYR A 1 330 ? -13.57836 25.57603 -9.64135 1.000 23.16493 330 TYR A N 1
ATOM 2779 C CA . TYR A 1 330 ? -12.46050 25.01185 -8.89317 1.000 24.26742 330 TYR A CA 1
ATOM 2780 C C . TYR A 1 330 ? -12.82564 24.80806 -7.42811 1.000 24.77582 330 TYR A C 1
ATOM 2781 O O . TYR A 1 330 ? -12.39900 23.82513 -6.81082 1.000 22.27188 330 TYR A O 1
ATOM 2790 N N . PHE A 1 331 ? -13.61495 25.72424 -6.85594 1.000 22.63868 331 PHE A N 1
ATOM 2791 C CA . PHE A 1 331 ? -14.13396 25.52588 -5.50422 1.000 23.07750 331 PHE A CA 1
ATOM 2792 C C . PHE A 1 331 ? -14.91183 24.21951 -5.40554 1.000 26.15424 331 PHE A C 1
ATOM 2793 O O . PHE A 1 331 ? -14.75624 23.45662 -4.44496 1.000 23.93480 331 PHE A O 1
ATOM 2801 N N . GLY A 1 332 ? -15.76659 23.95370 -6.39580 1.000 23.73428 332 GLY A N 1
ATOM 2802 C CA . GLY A 1 332 ? -16.58528 22.75312 -6.35409 1.000 22.63310 332 GLY A CA 1
ATOM 2803 C C . GLY A 1 332 ? -15.76599 21.48114 -6.44650 1.000 24.78474 332 GLY A C 1
ATOM 2804 O O . GLY A 1 332 ? -16.04482 20.50139 -5.75026 1.000 24.82441 332 GLY A O 1
ATOM 2805 N N . VAL A 1 333 ? -14.74591 21.47581 -7.31000 1.000 24.34626 333 VAL A N 1
ATOM 2806 C CA . VAL A 1 333 ? -13.88181 20.30373 -7.42711 1.000 25.99642 333 VAL A CA 1
ATOM 2807 C C . VAL A 1 333 ? -13.24101 19.98290 -6.08326 1.000 27.95890 333 VAL A C 1
ATOM 2808 O O . VAL A 1 333 ? -13.23275 18.82690 -5.64212 1.000 27.84125 333 VAL A O 1
ATOM 2812 N N . ILE A 1 334 ? -12.72691 21.00645 -5.39657 1.000 24.80480 334 ILE A N 1
ATOM 2813 C CA . ILE A 1 334 ? -12.05818 20.79372 -4.11625 1.000 26.00606 334 ILE A CA 1
ATOM 2814 C C . ILE A 1 334 ? -13.06266 20.40949 -3.03327 1.000 28.83397 334 ILE A C 1
ATOM 2815 O O . ILE A 1 334 ? -12.75830 19.60435 -2.14519 1.000 26.98488 334 ILE A O 1
ATOM 2820 N N . LEU A 1 335 ? -14.27389 20.96938 -3.08575 1.000 25.94047 335 LEU A N 1
ATOM 2821 C CA . LEU A 1 335 ? -15.23366 20.73659 -2.00871 1.000 26.82123 335 LEU A CA 1
ATOM 2822 C C . LEU A 1 335 ? -15.71831 19.29110 -1.98901 1.000 27.76190 335 LEU A C 1
ATOM 2823 O O . LEU A 1 335 ? -15.93950 18.72094 -0.91517 1.000 32.76610 335 LEU A O 1
ATOM 2828 N N . GLY A 1 336 ? -15.88226 18.67928 -3.15689 1.000 29.69025 336 GLY A N 1
ATOM 2829 C CA . GLY A 1 336 ? -16.39250 17.32547 -3.22209 1.000 35.98883 336 GLY A CA 1
ATOM 2830 C C . GLY A 1 336 ? -17.90533 17.28106 -3.11652 1.000 36.90865 336 GLY A C 1
ATOM 2831 O O . GLY A 1 336 ? -18.58860 18.29620 -2.96169 1.000 33.29395 336 GLY A O 1
ATOM 2832 N N . ASN A 1 337 ? -18.43765 16.06000 -3.19290 1.000 34.98336 337 ASN A N 1
ATOM 2833 C CA . ASN A 1 337 ? -19.87749 15.83854 -3.26203 1.000 40.90203 337 ASN A CA 1
ATOM 2834 C C . ASN A 1 337 ? -20.36959 14.88249 -2.17895 1.000 50.16520 337 ASN A C 1
ATOM 2835 O O . ASN A 1 337 ? -21.31522 14.12313 -2.39971 1.000 53.11651 337 ASN A O 1
ATOM 2840 N N . ARG A 1 338 ? -19.74019 14.89770 -1.00495 1.000 40.76728 338 ARG A N 1
ATOM 2841 C CA . ARG A 1 338 ? -20.20121 14.08187 0.11194 1.000 45.43693 338 ARG A CA 1
ATOM 2842 C C . ARG A 1 338 ? -20.50403 14.91196 1.35216 1.000 44.76136 338 ARG A C 1
ATOM 2843 O O . ARG A 1 338 ? -20.75513 14.34401 2.42133 1.000 45.53848 338 ARG A O 1
ATOM 2851 N N . GLN A 1 339 ? -20.50342 16.23476 1.23538 1.000 42.56553 339 GLN A N 1
ATOM 2852 C CA . GLN A 1 339 ? -20.81011 17.12474 2.34514 1.000 42.64160 339 GLN A CA 1
ATOM 2853 C C . GLN A 1 339 ? -22.24522 17.61761 2.21953 1.000 38.59121 339 GLN A C 1
ATOM 2854 O O . GLN A 1 339 ? -22.67615 18.01160 1.13082 1.000 40.49004 339 GLN A O 1
ATOM 2860 N N . ALA A 1 340 ? -22.98453 17.57695 3.32644 1.000 38.75299 340 ALA A N 1
ATOM 2861 C CA . ALA A 1 340 ? -24.29546 18.21094 3.37145 1.000 34.29325 340 ALA A CA 1
ATOM 2862 C C . ALA A 1 340 ? -24.13915 19.69927 3.09739 1.000 33.74094 340 ALA A C 1
ATOM 2863 O O . ALA A 1 340 ? -23.45555 20.40686 3.84390 1.000 30.75267 340 ALA A O 1
ATOM 2865 N N A SER A 1 341 ? -24.76468 20.17397 2.02199 0.391 31.86546 341 SER A N 1
ATOM 2866 N N B SER A 1 341 ? -24.76695 20.17611 2.02539 0.609 31.04629 341 SER A N 1
ATOM 2867 C CA A SER A 1 341 ? -24.57515 21.55104 1.59306 0.391 31.23507 341 SER A CA 1
ATOM 2868 C CA B SER A 1 341 ? -24.57950 21.55732 1.61074 0.609 30.91533 341 SER A CA 1
ATOM 2869 C C A SER A 1 341 ? -25.84839 22.07087 0.94369 0.391 29.85128 341 SER A C 1
ATOM 2870 C C B SER A 1 341 ? -25.84103 22.07170 0.93573 0.609 28.89055 341 SER A C 1
ATOM 2871 O O A SER A 1 341 ? -26.71299 21.30257 0.51364 0.391 29.42623 341 SER A O 1
ATOM 2872 O O B SER A 1 341 ? -26.69151 21.30052 0.48320 0.609 29.02601 341 SER A O 1
ATOM 2877 N N . ILE A 1 342 ? -25.95216 23.39702 0.88605 1.000 26.24928 342 ILE A N 1
ATOM 2878 C CA . ILE A 1 342 ? -27.01264 24.08827 0.16215 1.000 22.97352 342 ILE A CA 1
ATOM 2879 C C . ILE A 1 342 ? -26.34983 25.18904 -0.65236 1.000 26.41333 342 ILE A C 1
ATOM 2880 O O . ILE A 1 342 ? -25.66055 26.04917 -0.09115 1.000 24.53924 342 ILE A O 1
ATOM 2885 N N . ILE A 1 343 ? -26.54703 25.16158 -1.96643 1.000 26.61583 343 ILE A N 1
ATOM 2886 C CA . ILE A 1 343 ? -25.93380 26.12507 -2.87263 1.000 23.47587 343 ILE A CA 1
ATOM 2887 C C . ILE A 1 343 ? -26.94284 27.22532 -3.16499 1.000 28.11776 343 ILE A C 1
ATOM 2888 O O . ILE A 1 343 ? -28.11226 26.94474 -3.45832 1.000 25.83261 343 ILE A O 1
ATOM 2893 N N . TYR A 1 344 ? -26.49533 28.47649 -3.08129 1.000 24.75275 344 TYR A N 1
ATOM 2894 C CA . TYR A 1 344 ? -27.34967 29.63574 -3.29254 1.000 26.78509 344 TYR A CA 1
ATOM 2895 C C . TYR A 1 344 ? -26.87489 30.42376 -4.50457 1.000 28.73580 344 TYR A C 1
ATOM 2896 O O . TYR A 1 344 ? -25.67021 30.53456 -4.75472 1.000 24.21538 344 TYR A O 1
ATOM 2905 N N . HIS A 1 345 ? -27.83025 30.97454 -5.24788 1.000 27.53660 345 HIS A N 1
ATOM 2906 C CA . HIS A 1 345 ? -27.55891 31.82772 -6.39727 1.000 28.06065 345 HIS A CA 1
ATOM 2907 C C . HIS A 1 345 ? -27.90658 33.25982 -6.01767 1.000 31.44144 345 HIS A C 1
ATOM 2908 O O . HIS A 1 345 ? -29.02970 33.53161 -5.57969 1.000 28.19759 345 HIS A O 1
ATOM 2915 N N . TYR A 1 346 ? -26.95083 34.17152 -6.17496 1.000 28.19903 346 TYR A N 1
ATOM 2916 C CA . TYR A 1 346 ? -27.17872 35.55929 -5.80001 1.000 33.16005 346 TYR A CA 1
ATOM 2917 C C . TYR A 1 346 ? -27.77913 36.33553 -6.96354 1.000 33.41355 346 TYR A C 1
ATOM 2918 O O . TYR A 1 346 ? -27.22242 36.35435 -8.06607 1.000 33.01364 346 TYR A O 1
ATOM 2927 N N . GLN A 1 347 ? -28.91457 36.98068 -6.69987 1.000 33.43916 347 GLN A N 1
ATOM 2928 C CA . GLN A 1 347 ? -29.57334 37.85050 -7.67565 1.000 35.64645 347 GLN A CA 1
ATOM 2929 C C . GLN A 1 347 ? -30.47607 38.77555 -6.85200 1.000 36.18357 347 GLN A C 1
ATOM 2930 O O . GLN A 1 347 ? -31.60788 38.41527 -6.52848 1.000 37.88279 347 GLN A O 1
ATOM 2936 N N . LYS A 1 348 ? -29.93659 39.94681 -6.49114 1.000 33.51364 348 LYS A N 1
ATOM 2937 C CA . LYS A 1 348 ? -30.51853 40.87857 -5.52060 1.000 38.17387 348 LYS A CA 1
ATOM 2938 C C . LYS A 1 348 ? -30.46469 40.31250 -4.10135 1.000 37.91826 348 LYS A C 1
ATOM 2939 O O . LYS A 1 348 ? -30.16582 41.03986 -3.14855 1.000 38.39859 348 LYS A O 1
ATOM 2945 N N A GLU A 1 349 ? -30.75696 39.02331 -3.94865 0.630 37.46871 349 GLU A N 1
ATOM 2946 N N B GLU A 1 349 ? -30.76146 39.02219 -3.95352 0.370 37.43053 349 GLU A N 1
ATOM 2947 C CA A GLU A 1 349 ? -30.61181 38.33296 -2.67703 0.630 35.47649 349 GLU A CA 1
ATOM 2948 C CA B GLU A 1 349 ? -30.65127 38.31928 -2.68411 0.370 35.70250 349 GLU A CA 1
ATOM 2949 C C A GLU A 1 349 ? -30.14719 36.91003 -2.95510 0.630 32.19795 349 GLU A C 1
ATOM 2950 C C B GLU A 1 349 ? -30.16778 36.90149 -2.95870 0.370 32.58039 349 GLU A C 1
ATOM 2951 O O A GLU A 1 349 ? -29.99970 36.49586 -4.10916 0.630 33.26233 349 GLU A O 1
ATOM 2952 O O B GLU A 1 349 ? -30.02554 36.48346 -4.11102 0.370 32.20384 349 GLU A O 1
ATOM 2963 N N . TYR A 1 350 ? -29.91052 36.15668 -1.88617 1.000 30.17776 350 TYR A N 1
ATOM 2964 C CA . TYR A 1 350 ? -29.45049 34.77889 -2.01321 1.000 29.66608 350 TYR A CA 1
ATOM 2965 C C . TYR A 1 350 ? -30.64985 33.85356 -2.18892 1.000 31.84505 350 TYR A C 1
ATOM 2966 O O . TYR A 1 350 ? -31.56722 33.85206 -1.36134 1.000 32.54474 350 TYR A O 1
ATOM 2975 N N . HIS A 1 351 ? -30.64467 33.07431 -3.26948 1.000 32.19284 351 HIS A N 1
ATOM 2976 C CA . HIS A 1 351 ? -31.73092 32.15791 -3.59931 1.000 37.05651 351 HIS A CA 1
ATOM 2977 C C . HIS A 1 351 ? -31.21378 30.72860 -3.53298 1.000 31.87662 351 HIS A C 1
ATOM 2978 O O . HIS A 1 351 ? -30.24185 30.38658 -4.21499 1.000 26.29163 351 HIS A O 1
ATOM 2985 N N . LYS A 1 352 ? -31.86475 29.89783 -2.72151 1.000 30.54431 352 LYS A N 1
ATOM 2986 C CA . LYS A 1 352 ? -31.55592 28.47301 -2.69426 1.000 28.73994 352 LYS A CA 1
ATOM 2987 C C . LYS A 1 352 ? -31.93089 27.85119 -4.03394 1.000 27.72783 352 LYS A C 1
ATOM 2988 O O . LYS A 1 352 ? -33.07355 27.98327 -4.48718 1.000 29.02518 352 LYS A O 1
ATOM 2994 N N . VAL A 1 353 ? -30.97371 27.18407 -4.67587 1.000 27.95305 353 VAL A N 1
ATOM 2995 C CA . VAL A 1 353 ? -31.22993 26.60844 -5.99126 1.000 29.08614 353 VAL A CA 1
ATOM 2996 C C . VAL A 1 353 ? -30.88999 25.12465 -5.99582 1.000 27.71646 353 VAL A C 1
ATOM 2997 O O . VAL A 1 353 ? -31.45246 24.35423 -6.78228 1.000 34.09922 353 VAL A O 1
ATOM 3001 N N . ILE A 1 354 ? -29.97197 24.70713 -5.12464 1.000 27.06565 354 ILE A N 1
ATOM 3002 C CA . ILE A 1 354 ? -29.53821 23.31349 -5.06837 1.000 28.23239 354 ILE A CA 1
ATOM 3003 C C . ILE A 1 354 ? -29.39375 22.91793 -3.60425 1.000 34.01853 354 ILE A C 1
ATOM 3004 O O . ILE A 1 354 ? -28.47373 23.38113 -2.91955 1.000 29.88029 354 ILE A O 1
ATOM 3009 N N . ASP A 1 355 ? -30.28942 22.05256 -3.13088 1.000 28.87182 355 ASP A N 1
ATOM 3010 C CA . ASP A 1 355 ? -30.29114 21.56409 -1.75640 1.000 25.61967 355 ASP A CA 1
ATOM 3011 C C . ASP A 1 355 ? -29.72550 20.14815 -1.75720 1.000 30.52167 355 ASP A C 1
ATOM 3012 O O . ASP A 1 355 ? -30.36752 19.21668 -2.25301 1.000 29.04743 355 ASP A O 1
ATOM 3017 N N . LEU A 1 356 ? -28.52939 19.98611 -1.19392 1.000 29.29658 356 LEU A N 1
ATOM 3018 C CA . LEU A 1 356 ? -27.85506 18.69719 -1.14510 1.000 30.06586 356 LEU A CA 1
ATOM 3019 C C . LEU A 1 356 ? -27.89203 18.07088 0.24541 1.000 30.88079 356 LEU A C 1
ATOM 3020 O O . LEU A 1 356 ? -27.09749 17.16965 0.53273 1.000 39.09261 356 LEU A O 1
ATOM 3025 N N . THR A 1 357 ? -28.80027 18.52469 1.11338 1.000 29.31955 357 THR A N 1
ATOM 3026 C CA . THR A 1 357 ? -28.82755 18.00695 2.47833 1.000 32.23302 357 THR A CA 1
ATOM 3027 C C . THR A 1 357 ? -29.39592 16.59550 2.54104 1.000 34.60253 357 THR A C 1
ATOM 3028 O O . THR A 1 357 ? -28.97691 15.79881 3.38814 1.000 35.67744 357 THR A O 1
ATOM 3032 N N A ASP A 1 358 ? -30.34213 16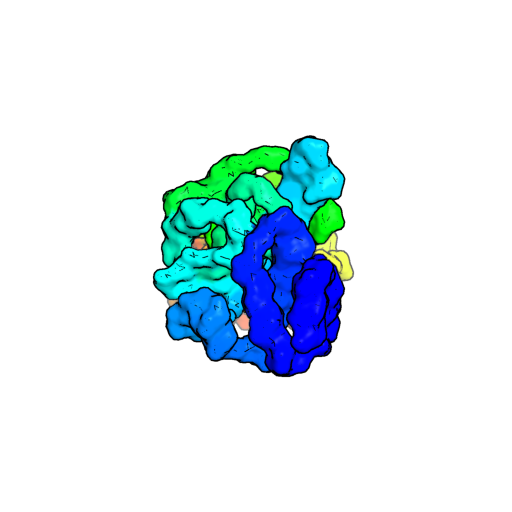.26390 1.66357 0.467 30.69476 358 ASP A N 1
ATOM 3033 N N B ASP A 1 358 ? -30.34205 16.26994 1.66120 0.533 31.04385 358 ASP A N 1
ATOM 3034 C CA A ASP A 1 358 ? -30.97709 14.95407 1.69672 0.467 34.18011 358 ASP A CA 1
ATOM 3035 C CA B ASP A 1 358 ? -30.98536 14.96262 1.67133 0.533 34.15372 358 ASP A CA 1
ATOM 3036 C C A ASP A 1 358 ? -30.34175 13.94677 0.74701 0.467 36.85053 358 ASP A C 1
ATOM 3037 C C B ASP A 1 358 ? -30.28225 13.94785 0.78273 0.533 36.52543 358 ASP A C 1
ATOM 3038 O O A ASP A 1 358 ? -30.54090 12.74066 0.93114 0.467 35.65687 358 ASP A O 1
ATOM 3039 O O B ASP A 1 358 ? -30.37697 12.74164 1.03910 0.533 35.51275 358 ASP A O 1
ATOM 3048 N N . ASN A 1 359 ? -29.58274 14.40426 -0.25196 1.000 33.28199 359 ASN A N 1
ATOM 3049 C CA . ASN A 1 359 ? -28.90101 13.50826 -1.17811 1.000 32.89725 359 ASN A CA 1
ATOM 3050 C C . ASN A 1 359 ? -27.81744 14.26682 -1.93459 1.000 35.01202 359 ASN A C 1
ATOM 3051 O O . ASN A 1 359 ? -28.09506 14.87373 -2.97633 1.000 34.59318 359 ASN A O 1
ATOM 3056 N N . PRO A 1 360 ? -26.57142 14.24688 -1.45135 1.000 35.25127 360 PRO A N 1
ATOM 3057 C CA . PRO A 1 360 ? -25.49342 14.96141 -2.15460 1.000 39.53126 360 PRO A CA 1
ATOM 3058 C C . PRO A 1 360 ? -25.13213 14.36249 -3.50651 1.000 41.94048 360 PRO A C 1
ATOM 3059 O O . PRO A 1 360 ? -24.31937 14.95867 -4.22614 1.000 38.75838 360 PRO A O 1
ATOM 3063 N N . ARG A 1 361 ? -25.70351 13.21727 -3.87623 1.000 39.17101 361 ARG A N 1
ATOM 3064 C CA . ARG A 1 361 ? -25.42455 12.59053 -5.16053 1.000 37.18259 361 ARG A CA 1
ATOM 3065 C C . ARG A 1 361 ? -26.35534 13.05824 -6.27067 1.000 37.61541 361 ARG A C 1
ATOM 3066 O O . ARG A 1 361 ? -26.12556 12.71090 -7.43410 1.000 40.28250 361 ARG A O 1
ATOM 3074 N N . LYS A 1 362 ? -27.38880 13.83940 -5.94666 1.000 32.74492 362 LYS A N 1
ATOM 3075 C CA . LYS A 1 362 ? -28.39742 14.18207 -6.94485 1.000 36.79355 362 LYS A CA 1
ATOM 3076 C C . LYS A 1 362 ? -27.82331 15.02157 -8.08276 1.000 32.98535 362 LYS A C 1
ATOM 3077 O O . LYS A 1 362 ? -28.35348 14.98542 -9.19823 1.000 37.46146 362 LYS A O 1
ATOM 3083 N N . ILE A 1 363 ? -26.74160 15.77059 -7.83741 1.000 29.29096 363 ILE A N 1
ATOM 3084 C CA . ILE A 1 363 ? -26.09151 16.51580 -8.91631 1.000 29.74472 363 ILE A CA 1
ATOM 3085 C C . ILE A 1 363 ? -25.25571 15.62310 -9.81471 1.000 29.58680 363 ILE A C 1
ATOM 3086 O O . ILE A 1 363 ? -24.66646 16.11390 -10.78682 1.000 32.27759 363 ILE A O 1
ATOM 3091 N N . LYS A 1 364 ? -25.19251 14.32649 -9.52010 1.000 35.62553 364 LYS A N 1
ATOM 3092 C CA . LYS A 1 364 ? -24.38858 13.36906 -10.26096 1.000 32.98968 364 LYS A CA 1
ATOM 3093 C C . LYS A 1 364 ? -25.21901 12.23343 -10.84153 1.000 40.92313 364 LYS A C 1
ATOM 3094 O O . LYS A 1 364 ? -24.65380 11.32558 -11.46315 1.000 40.32247 364 LYS A O 1
ATOM 3100 N N . GLU A 1 365 ? -26.53745 12.25734 -10.65931 1.000 35.38093 365 GLU A N 1
ATOM 3101 C CA . GLU A 1 365 ? -27.40109 11.14090 -11.02121 1.000 39.61196 365 GLU A CA 1
ATOM 3102 C C . GLU A 1 365 ? -27.87318 11.29761 -12.46278 1.000 46.34780 365 GLU A C 1
ATOM 3103 O O . GLU A 1 365 ? -28.49611 12.30571 -12.81411 1.000 42.11675 365 GLU A O 1
ATOM 3109 N N . LYS A 1 366 ? -27.58564 10.29477 -13.28784 1.000 44.22547 366 LYS A N 1
ATOM 3110 C CA . LYS A 1 366 ? -27.85621 10.36773 -14.71366 1.000 45.52565 366 LYS A CA 1
ATOM 3111 C C . LYS A 1 366 ? -29.30784 10.00671 -15.01739 1.000 45.55421 366 LYS A C 1
ATOM 3112 O O . LYS A 1 366 ? -29.98142 9.31001 -14.25313 1.000 46.79086 366 LYS A O 1
ATOM 3118 N N . LYS A 1 367 ? -29.78463 10.49560 -16.16032 1.000 48.85346 367 LYS A N 1
ATOM 3119 C CA . LYS A 1 367 ? -31.15457 10.27592 -16.59727 1.000 59.54458 367 LYS A CA 1
ATOM 3120 C C . LYS A 1 367 ? -31.14620 9.91834 -18.07723 1.000 59.63191 367 LYS A C 1
ATOM 3121 O O . LYS A 1 367 ? -30.30530 10.39965 -18.84134 1.000 62.59180 367 LYS A O 1
ATOM 3127 N N . SER A 1 368 ? -32.09230 9.06252 -18.47422 1.000 61.53808 368 SER A N 1
ATOM 3128 C CA . SER A 1 368 ? -32.09228 8.53441 -19.83612 1.000 67.57468 368 SER A CA 1
ATOM 3129 C C . SER A 1 368 ? -32.40515 9.61756 -20.86246 1.000 67.29779 368 SER A C 1
ATOM 3130 O O . SER A 1 368 ? -31.78684 9.66135 -21.93263 1.000 68.30974 368 SER A O 1
ATOM 3133 N N . GLU A 1 369 ? -33.35777 10.49561 -20.56125 1.000 64.55780 369 GLU A N 1
ATOM 3134 C CA . GLU A 1 369 ? -33.77804 11.54810 -21.47642 1.000 64.39859 369 GLU A CA 1
ATOM 3135 C C . GLU A 1 369 ? -33.56356 12.90407 -20.82063 1.000 59.24584 369 GLU A C 1
ATOM 3136 O O . GLU A 1 369 ? -34.03716 13.13872 -19.70444 1.000 58.53785 369 GLU A O 1
ATOM 3142 N N . PHE A 1 370 ? -32.85210 13.79066 -21.51287 1.000 55.32143 370 PHE A N 1
ATOM 3143 C CA . PHE A 1 370 ? -32.61102 15.12764 -20.98781 1.000 48.53088 370 PHE A CA 1
ATOM 3144 C C . PHE A 1 370 ? -33.91626 15.90970 -20.91026 1.000 47.15079 370 PHE A C 1
ATOM 3145 O O . PHE A 1 370 ? -34.65788 16.00420 -21.89320 1.000 51.96452 370 PHE A O 1
ATOM 3153 N N . GLU A 1 371 ? -34.19703 16.46853 -19.73184 1.000 42.67625 371 GLU A N 1
ATOM 3154 C CA . GLU A 1 371 ? -35.37755 17.29265 -19.52279 1.000 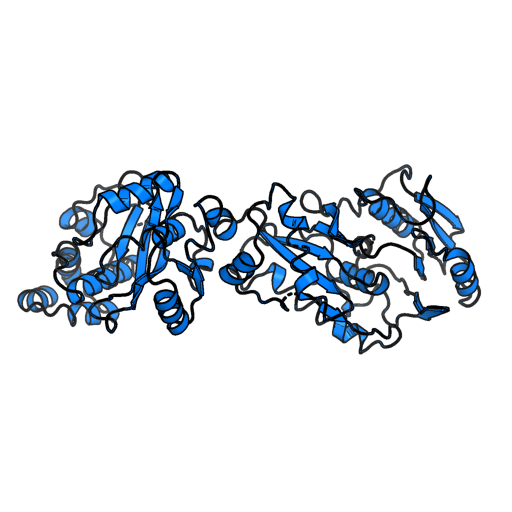46.34710 371 GLU A CA 1
ATOM 3155 C C . GLU A 1 371 ? -35.07144 18.77780 -19.41988 1.000 46.37457 371 GLU A C 1
ATOM 3156 O O . GLU A 1 371 ? -35.96050 19.59354 -19.68150 1.000 46.14087 371 GLU A O 1
ATOM 3162 N N . LYS A 1 372 ? -33.84474 19.14711 -19.04992 1.000 41.95200 372 LYS A N 1
ATOM 3163 C CA . LYS A 1 372 ? -33.49619 20.53897 -18.81757 1.000 40.42869 372 LYS A CA 1
ATOM 3164 C C . LYS A 1 372 ? -32.52019 21.11054 -19.83315 1.000 36.97195 372 LYS A C 1
ATOM 3165 O O . LYS A 1 372 ? -32.46931 22.33455 -19.98830 1.000 39.33308 372 LYS A O 1
ATOM 3171 N N . ILE A 1 373 ? -31.74594 20.27078 -20.52124 1.000 35.10328 373 ILE A N 1
ATOM 3172 C CA . ILE A 1 373 ? -30.73031 20.74777 -21.44812 1.000 37.24688 373 ILE A CA 1
ATOM 3173 C C . ILE A 1 373 ? -30.93754 20.11053 -22.81459 1.000 42.78886 373 ILE A C 1
ATOM 3174 O O . ILE A 1 373 ? -31.56260 19.05663 -22.95417 1.000 35.32416 373 ILE A O 1
ATOM 3179 N N . SER A 1 374 ? -30.40075 20.78132 -23.82909 1.000 39.89260 374 SER A N 1
ATOM 3180 C CA . SER A 1 374 ? -30.28079 20.24648 -25.17628 1.000 39.87334 374 SER A CA 1
ATOM 3181 C C . SER A 1 374 ? -28.80372 20.06392 -25.49539 1.000 41.20230 374 SER A C 1
ATOM 3182 O O . SER A 1 374 ? -27.97181 20.89257 -25.11242 1.000 37.63083 374 SER A O 1
ATOM 3185 N N . VAL A 1 375 ? -28.47680 18.97781 -26.19012 1.000 42.17041 375 VAL A N 1
ATOM 3186 C CA . VAL A 1 375 ? -27.09067 18.60580 -26.44860 1.000 35.75454 375 VAL A CA 1
ATOM 3187 C C . VAL A 1 375 ? -26.90711 18.38556 -27.94355 1.000 44.19553 375 VAL A C 1
ATOM 3188 O O . VAL A 1 375 ? -27.58017 17.53504 -28.53806 1.000 37.73793 375 VAL A O 1
ATOM 3192 N N . ASN A 1 376 ? -26.00062 19.15111 -28.54582 1.000 42.39933 376 ASN A N 1
ATOM 3193 C CA . ASN A 1 376 ? -25.54136 18.93132 -29.91037 1.000 48.37708 376 ASN A CA 1
ATOM 3194 C C . ASN A 1 376 ? -24.05503 18.61298 -29.85813 1.000 43.26153 376 ASN A C 1
ATOM 3195 O O . ASN A 1 376 ? -23.27579 19.37922 -29.28221 1.000 36.14193 376 ASN A O 1
ATOM 3200 N N . LYS A 1 377 ? -23.66117 17.48632 -30.44881 1.000 39.96034 377 LYS A N 1
ATOM 3201 C CA . LYS A 1 377 ? -22.31336 16.97792 -30.24927 1.000 39.26008 377 LYS A CA 1
ATOM 3202 C C . LYS A 1 377 ? -21.75175 16.37692 -31.52965 1.000 47.42411 377 LYS A C 1
ATOM 3203 O O . LYS A 1 377 ? -22.48558 15.86081 -32.37704 1.000 43.56079 377 LYS A O 1
ATOM 3209 N N . ASN A 1 378 ? -20.42726 16.46546 -31.65238 1.000 49.35439 378 ASN A N 1
ATOM 3210 C CA . ASN A 1 378 ? -19.64330 15.71716 -32.63556 1.000 46.52431 378 ASN A CA 1
ATOM 3211 C C . ASN A 1 378 ? -18.38832 15.28335 -31.88451 1.000 45.51075 378 ASN A C 1
ATOM 3212 O O . ASN A 1 378 ? -17.44750 16.06780 -31.73659 1.000 46.11215 378 ASN A O 1
ATOM 3217 N N . ILE A 1 379 ? -18.38196 14.04427 -31.40638 1.000 42.71214 379 ILE A N 1
ATOM 3218 C CA . ILE A 1 379 ? -17.41405 13.60033 -30.40873 1.000 47.65301 379 ILE A CA 1
ATOM 3219 C C . ILE A 1 379 ? -16.14330 13.11813 -31.09867 1.000 48.18227 379 ILE A C 1
ATOM 3220 O O . ILE A 1 379 ? -16.16024 12.11435 -31.81931 1.000 48.57278 379 ILE A O 1
ATOM 3225 N N . GLN A 1 380 ? -15.03856 13.82790 -30.86310 1.000 50.10769 380 GLN A N 1
ATOM 3226 C CA . GLN A 1 380 ? -13.71761 13.41972 -31.32266 1.000 53.54380 380 GLN A CA 1
ATOM 3227 C C . GLN A 1 380 ? -12.70120 13.72977 -30.22891 1.000 56.55894 380 GLN A C 1
ATOM 3228 O O . GLN A 1 380 ? -12.98092 14.49042 -29.29884 1.000 51.99926 380 GLN A O 1
ATOM 3234 N N . ASP A 1 381 ? -11.50477 13.14290 -30.36450 1.000 66.06381 381 ASP A N 1
ATOM 3235 C CA . ASP A 1 381 ? -10.61413 12.97462 -29.21375 1.000 70.68623 381 ASP A CA 1
ATOM 3236 C C . ASP A 1 381 ? -10.21446 14.28553 -28.54336 1.000 89.97503 381 ASP A C 1
ATOM 3237 O O . ASP A 1 381 ? -10.29067 14.36217 -27.30570 1.000 105.42076 381 ASP A O 1
ATOM 3242 N N . PRO A 1 382 ? -9.75955 15.32347 -29.24846 1.000 66.02305 382 PRO A N 1
ATOM 3243 C CA . PRO A 1 382 ? -9.67455 16.63383 -28.59088 1.000 56.03850 382 PRO A CA 1
ATOM 3244 C C . PRO A 1 382 ? -11.04215 17.29649 -28.57635 1.000 49.63497 382 PRO A C 1
ATOM 3245 O O . PRO A 1 382 ? -11.45433 17.89740 -29.57343 1.000 47.06015 382 PRO A O 1
ATOM 3249 N N . LEU A 1 383 ? -11.76065 17.18061 -27.46163 1.000 40.32856 383 LEU A N 1
ATOM 3250 C CA . LEU A 1 383 ? -13.16376 17.56868 -27.39156 1.000 37.90418 383 LEU A CA 1
ATOM 3251 C C . LEU A 1 383 ? -13.31483 18.93953 -26.74453 1.000 40.02512 383 LEU A C 1
ATOM 3252 O O . LEU A 1 383 ? -12.81285 19.17139 -25.63894 1.000 34.82382 383 LEU A O 1
ATOM 3265 N N . ILE A 1 385 ? -15.83156 21.39913 -24.96339 1.000 30.88827 385 ILE A N 1
ATOM 3266 C CA . ILE A 1 385 ? -17.09668 21.43166 -24.23778 1.000 28.61403 385 ILE A CA 1
ATOM 3267 C C . ILE A 1 385 ? -17.53635 22.88197 -24.10305 1.000 29.95063 385 ILE A C 1
ATOM 3268 O O . ILE A 1 385 ? -16.76556 23.73138 -23.63910 1.000 30.77288 385 ILE A O 1
ATOM 3273 N N . ILE A 1 386 ? -18.76898 23.17160 -24.51381 1.000 28.78119 386 ILE A N 1
ATOM 3274 C CA . ILE A 1 386 ? -19.32573 24.51782 -24.44118 1.000 26.48761 386 ILE A CA 1
ATOM 3275 C C . ILE A 1 386 ? -20.63536 24.45118 -23.67281 1.000 28.69951 386 ILE A C 1
ATOM 3276 O O . ILE A 1 386 ? -21.56020 23.73622 -24.07710 1.000 27.79501 386 ILE A O 1
ATOM 3281 N N . ILE A 1 387 ? -20.71837 25.19920 -22.57658 1.000 29.22099 387 ILE A N 1
ATOM 3282 C CA . ILE A 1 387 ? -21.92433 25.28333 -21.76155 1.000 29.34327 387 ILE A CA 1
ATOM 3283 C C . ILE A 1 387 ? -22.52679 26.66820 -21.95630 1.000 29.48861 387 ILE A C 1
ATOM 3284 O O . ILE A 1 387 ? -21.88258 27.68277 -21.66027 1.000 26.36389 387 ILE A O 1
ATOM 3289 N N . TYR A 1 388 ? -23.76116 26.70772 -22.45126 1.000 30.96669 388 TYR A N 1
ATOM 3290 C CA . TYR A 1 388 ? -24.47255 27.94404 -22.77575 1.000 32.52989 388 TYR A CA 1
ATOM 3291 C C . TYR A 1 388 ? -25.73195 27.99247 -21.91244 1.000 30.28302 388 TYR A C 1
ATOM 3292 O O . TYR A 1 388 ? -26.78225 27.47352 -22.29755 1.000 25.58335 388 TYR A O 1
ATOM 3301 N N . LEU A 1 389 ? -25.62178 28.62404 -20.73722 1.000 29.33490 389 LEU A N 1
ATOM 3302 C CA . LEU A 1 389 ? -26.72863 28.68099 -19.78841 1.000 34.10468 389 LEU A CA 1
ATOM 3303 C C . LEU A 1 389 ? -26.89343 30.07319 -19.18815 1.000 36.47554 389 LEU A C 1
ATOM 3304 O O . LEU A 1 389 ? -27.32518 30.20819 -18.03769 1.000 36.75221 389 LEU A O 1
ATOM 3309 N N . ALA A 1 390 ? -26.55361 31.11433 -19.94206 1.000 35.96383 390 ALA A N 1
ATOM 3310 C CA . ALA A 1 390 ? -26.72126 32.48515 -19.48342 1.000 39.08989 390 ALA A CA 1
ATOM 3311 C C . ALA A 1 390 ? -26.97683 33.36677 -20.69844 1.000 40.73902 390 ALA A C 1
ATOM 3312 O O . ALA A 1 390 ? -27.01616 32.89062 -21.83649 1.000 42.04177 390 ALA A O 1
ATOM 3314 N N . SER A 1 391 ? -27.15310 34.66715 -20.44803 1.000 41.11796 391 SER A N 1
ATOM 3315 C CA . SER A 1 391 ? -27.48079 35.58867 -21.53251 1.000 40.21949 391 SER A CA 1
ATOM 3316 C C . SER A 1 391 ? -26.38146 35.62067 -22.58764 1.000 38.22604 391 SER A C 1
ATOM 3317 O O . SER A 1 391 ? -26.66775 35.62503 -23.79060 1.000 35.57745 391 SER A O 1
ATOM 3320 N N . HIS A 1 392 ? -25.12025 35.64022 -22.16061 1.000 37.73183 392 HIS A N 1
ATOM 3321 C CA . HIS A 1 392 ? -24.01400 35.63766 -23.10887 1.000 36.51230 392 HIS A CA 1
ATOM 3322 C C . HIS A 1 392 ? -23.92294 34.28653 -23.80460 1.000 34.66148 392 HIS A C 1
ATOM 3323 O O . HIS A 1 392 ? -23.88340 33.24006 -23.15121 1.000 33.04478 392 HIS A O 1
ATOM 3330 N N . ASN A 1 393 ? -23.89246 34.31149 -25.13489 1.000 31.11161 393 ASN A N 1
ATOM 3331 C CA . ASN A 1 393 ? -23.82009 33.09004 -25.91908 1.000 34.77606 393 ASN A CA 1
ATOM 3332 C C . ASN A 1 393 ? -22.36775 32.79980 -26.25684 1.000 38.47676 393 ASN A C 1
ATOM 3333 O O . ASN A 1 393 ? -21.79539 33.47875 -27.12257 1.000 36.89561 393 ASN A O 1
ATOM 3338 N N . PRO A 1 394 ? -21.73726 31.80738 -25.62871 1.000 36.36219 394 PRO A N 1
ATOM 3339 C CA . PRO A 1 394 ? -20.30916 31.54872 -25.85346 1.000 32.28741 394 PRO A CA 1
ATOM 3340 C C . PRO A 1 394 ? -19.99555 30.61560 -27.01385 1.000 34.03784 394 PRO A C 1
ATOM 3341 O O . PRO A 1 394 ? -18.82415 30.27107 -27.19448 1.000 32.53008 394 PRO A O 1
ATOM 3345 N N . ILE A 1 395 ? -20.99625 30.20250 -27.79327 1.000 34.33189 395 ILE A N 1
ATOM 3346 C CA . ILE A 1 395 ? -20.80196 29.10764 -28.73941 1.000 35.30571 395 ILE A CA 1
ATOM 3347 C C . ILE A 1 395 ? -19.85141 29.51699 -29.85545 1.000 38.37795 395 ILE A C 1
ATOM 3348 O O . ILE A 1 395 ? -18.98821 28.73476 -30.27269 1.000 35.23809 395 ILE A O 1
ATOM 3353 N N . GLU A 1 396 ? -19.97801 30.75174 -30.34107 1.000 38.06801 396 GLU A N 1
ATOM 3354 C CA . GLU A 1 396 ? -19.17671 31.18272 -31.47996 1.000 44.72737 396 GLU A CA 1
ATOM 3355 C C . GLU A 1 396 ? -17.71146 31.33467 -31.09874 1.000 41.30006 396 GLU A C 1
ATOM 3356 O O . GLU A 1 396 ? -16.82409 30.82191 -31.79053 1.000 36.84103 396 GLU A O 1
ATOM 3362 N N . LYS A 1 397 ? -17.43782 32.05088 -30.00554 1.000 35.86739 397 LYS A N 1
ATOM 3363 C CA . LYS A 1 397 ? -16.06544 32.16662 -29.52646 1.000 38.61401 397 LYS A CA 1
ATOM 3364 C C . LYS A 1 397 ? -15.52322 30.82063 -29.06687 1.000 35.36963 397 LYS A C 1
ATOM 3365 O O . LYS A 1 397 ? -14.31794 30.56813 -29.17304 1.000 36.18551 397 LYS A O 1
ATOM 3371 N N . GLY A 1 398 ? -16.39314 29.94496 -28.55996 1.000 32.47387 398 GLY A N 1
ATOM 3372 C CA . GLY A 1 398 ? -15.94910 28.61332 -28.18438 1.000 30.35090 398 GLY A CA 1
ATOM 3373 C C . GLY A 1 398 ? -15.56105 27.77016 -29.38385 1.000 33.24848 398 GLY A C 1
ATOM 3374 O O . GLY A 1 398 ? -14.57828 27.02540 -29.33910 1.000 38.57086 398 GLY A O 1
ATOM 3375 N N . LEU A 1 399 ? -16.32584 27.87099 -30.47292 1.000 37.85372 399 LEU A N 1
ATOM 3376 C CA . LEU A 1 399 ? -15.95799 27.15326 -31.68797 1.000 36.29602 399 LEU A CA 1
ATOM 3377 C C . LEU A 1 399 ? -14.74401 27.78087 -32.36024 1.000 38.45767 399 LEU A C 1
ATOM 3378 O O . LEU A 1 399 ? -13.96283 27.07528 -33.00828 1.000 37.02434 399 LEU A O 1
ATOM 3383 N N . GLU A 1 400 ? -14.56648 29.09675 -32.21914 1.000 35.81438 400 GLU A N 1
ATOM 3384 C CA . GLU A 1 400 ? -13.35432 29.72990 -32.72683 1.000 37.61176 400 GLU A CA 1
ATOM 3385 C C . GLU A 1 400 ? -12.13585 29.29409 -31.92386 1.000 41.73285 400 GLU A C 1
ATOM 3386 O O . GLU A 1 400 ? -11.06878 29.03621 -32.49317 1.000 39.17172 400 GLU A O 1
ATOM 3392 N N . LEU A 1 401 ? -12.27710 29.20524 -30.59880 1.000 35.04471 401 LEU A N 1
ATOM 3393 C CA . LEU A 1 401 ? -11.20096 28.66518 -29.77505 1.000 37.37414 401 LEU A CA 1
ATOM 3394 C C . LEU A 1 401 ? -10.92953 27.20647 -30.12102 1.000 39.47036 401 LEU A C 1
ATOM 3395 O O . LEU A 1 401 ? -9.77462 26.76291 -30.11541 1.000 37.74802 401 LEU A O 1
ATOM 3400 N N . LYS A 1 402 ? -11.98507 26.44892 -30.43334 1.000 35.30915 402 LYS A N 1
ATOM 3401 C CA . LYS A 1 402 ? -11.82133 25.05155 -30.82314 1.000 34.66128 402 LYS A CA 1
ATOM 3402 C C . LYS A 1 402 ? -10.93354 24.92345 -32.05481 1.000 42.69867 402 LYS A C 1
ATOM 3403 O O . LYS A 1 402 ? -10.04114 24.06913 -32.10647 1.000 38.43438 402 LYS A O 1
ATOM 3409 N N A GLU A 1 403 ? -11.16873 25.76518 -33.06425 0.466 41.24483 403 GLU A N 1
ATOM 3410 N N B GLU A 1 403 ? -11.16563 25.76879 -33.06133 0.534 41.42764 403 GLU A N 1
ATOM 3411 C CA A GLU A 1 403 ? -10.34821 25.71350 -34.26971 0.466 44.56214 403 GLU A CA 1
ATOM 3412 C CA B GLU A 1 403 ? -10.35039 25.71487 -34.26990 0.534 44.64462 403 GLU A CA 1
ATOM 3413 C C A GLU A 1 403 ? -8.93339 26.20716 -33.99562 0.466 43.93682 403 GLU A C 1
ATOM 3414 C C B GLU A 1 403 ? -8.93603 26.21618 -34.00515 0.534 43.90071 403 GLU A C 1
ATOM 3415 O O A GLU A 1 403 ? -7.96847 25.69214 -34.57214 0.466 47.90229 403 GLU A O 1
ATOM 3416 O O B GLU A 1 403 ? -7.97345 25.71376 -34.59623 0.534 48.19868 403 GLU A O 1
ATOM 3427 N N . LYS A 1 404 ? -8.78946 27.20382 -33.11871 1.000 43.51002 404 LYS A N 1
ATOM 3428 C CA . LYS A 1 404 ? -7.46001 27.70588 -32.78595 1.000 45.96926 404 LYS A CA 1
ATOM 3429 C C . LYS A 1 404 ? -6.63793 26.64687 -32.06232 1.000 45.45836 404 LYS A C 1
ATOM 3430 O O . LYS A 1 404 ? -5.42332 26.54596 -32.26921 1.000 49.96128 404 LYS A O 1
ATOM 3436 N N . LEU A 1 405 ? -7.28444 25.84222 -31.21980 1.000 44.49971 405 LEU A N 1
ATOM 3437 C CA . LEU A 1 405 ? -6.61136 24.78190 -30.48021 1.000 44.68827 405 LEU A CA 1
ATOM 3438 C C . LEU A 1 405 ? -6.47324 23.49071 -31.27745 1.000 45.74580 405 LEU A C 1
ATOM 3439 O O . LEU A 1 405 ? -5.92744 22.51564 -30.74818 1.000 47.33963 405 LEU A O 1
ATOM 3444 N N . ARG A 1 406 ? -6.95407 23.45991 -32.52263 1.000 44.38213 406 ARG A N 1
ATOM 3445 C CA . ARG A 1 406 ? -6.95308 22.25299 -33.35394 1.000 52.19409 406 ARG A CA 1
ATOM 3446 C C . ARG A 1 406 ? -7.73891 21.11708 -32.70390 1.000 48.83736 406 ARG A C 1
ATOM 3447 O O . ARG A 1 406 ? -7.41728 19.93956 -32.88455 1.000 49.86730 406 ARG A O 1
ATOM 3455 N N . ALA A 1 407 ? -8.77259 21.45823 -31.94104 1.000 42.83416 407 ALA A N 1
ATOM 3456 C CA . ALA A 1 407 ? -9.65700 20.45039 -31.37755 1.000 49.14377 407 ALA A CA 1
ATOM 3457 C C . ALA A 1 407 ? -10.59267 19.91979 -32.45567 1.000 46.84323 407 ALA A C 1
ATOM 3458 O O . ALA A 1 407 ? -11.13615 20.68462 -33.25753 1.000 48.83105 407 ALA A O 1
ATOM 3460 N N . LYS A 1 408 ? -10.77321 18.59983 -32.47764 1.000 51.61601 408 LYS A N 1
ATOM 3461 C CA . LYS A 1 408 ? -11.60326 17.97478 -33.49992 1.000 53.71091 408 LYS A CA 1
ATOM 3462 C C . LYS A 1 408 ? -13.04956 17.78310 -33.06339 1.000 53.54942 408 LYS A C 1
ATOM 3463 O O . LYS A 1 408 ? -13.94451 17.75590 -33.91653 1.000 54.77066 408 LYS A O 1
ATOM 3469 N N . GLY A 1 409 ? -13.30605 17.66156 -31.76293 1.000 48.30963 409 GLY A N 1
ATOM 3470 C CA . GLY A 1 409 ? -14.65153 17.39869 -31.28952 1.000 40.51234 409 GLY A CA 1
ATOM 3471 C C . GLY A 1 409 ? -15.31572 18.56812 -30.59267 1.000 43.00052 409 GLY A C 1
ATOM 3472 O O . GLY A 1 409 ? -14.63950 19.49035 -30.12635 1.000 38.58921 409 GLY A O 1
ATOM 3473 N N . GLU A 1 410 ? -16.64553 18.54082 -30.51437 1.000 37.29775 410 GLU A N 1
ATOM 3474 C CA . GLU A 1 410 ? -17.39610 19.56990 -29.81078 1.000 39.58547 410 GLU A CA 1
ATOM 3475 C C . GLU A 1 410 ? -18.57551 18.94566 -29.08120 1.000 38.23020 410 GLU A C 1
ATOM 3476 O O . GLU A 1 410 ? -19.22923 18.03481 -29.59799 1.000 36.00804 410 GLU A O 1
ATOM 3482 N N . LEU A 1 411 ? -18.83248 19.44141 -27.87216 1.000 34.44339 411 LEU A N 1
ATOM 3483 C CA . LEU A 1 411 ? -19.99460 19.05771 -27.07233 1.000 32.87141 411 LEU A CA 1
ATOM 3484 C C . LEU A 1 411 ? -20.64849 20.35472 -26.60696 1.000 33.42234 411 LEU A C 1
ATOM 3485 O O . LEU A 1 411 ? -20.13311 21.02830 -25.70917 1.000 32.89891 411 LEU A O 1
ATOM 3490 N N . ILE A 1 412 ? -21.76867 20.71468 -27.22554 1.000 33.37366 412 ILE A N 1
ATOM 3491 C CA . ILE A 1 412 ? -22.43500 21.98470 -26.96372 1.000 32.14554 412 ILE A CA 1
ATOM 3492 C C . ILE A 1 412 ? -23.66732 21.71553 -26.11506 1.000 33.95821 412 ILE A C 1
ATOM 3493 O O . ILE A 1 412 ? -24.58161 20.99787 -26.53834 1.000 36.02067 412 ILE A O 1
ATOM 3498 N N . ILE A 1 413 ? -23.69196 22.29966 -24.92122 1.000 32.69526 413 ILE A N 1
ATOM 3499 C CA . ILE A 1 413 ? -24.75440 22.09493 -23.94638 1.000 27.99506 413 ILE A CA 1
ATOM 3500 C C . ILE A 1 413 ? -25.45478 23.42722 -23.72698 1.000 32.95312 413 ILE A C 1
ATOM 3501 O O . ILE A 1 413 ? -24.79774 24.44252 -23.46960 1.000 28.46526 413 ILE A O 1
ATOM 3506 N N . GLN A 1 414 ? -26.78090 23.42747 -23.83794 1.000 28.98417 414 GLN A N 1
ATOM 3507 C CA . GLN A 1 414 ? -27.55541 24.63417 -23.59181 1.000 31.13244 414 GLN A CA 1
ATOM 3508 C C . GLN A 1 414 ? -28.91801 24.24348 -23.04145 1.000 38.17512 414 GLN A C 1
ATOM 3509 O O . GLN A 1 414 ? -29.28094 23.06638 -22.99830 1.000 36.18216 414 GLN A O 1
ATOM 3515 N N . SER A 1 415 ? -29.67460 25.25161 -22.62155 1.000 33.45524 415 SER A N 1
ATOM 3516 C CA . SER A 1 415 ? -30.94658 24.99816 -21.96551 1.000 38.65828 415 SER A CA 1
ATOM 3517 C C . SER A 1 415 ? -31.97968 24.47306 -22.95635 1.000 46.40245 415 SER A C 1
ATOM 3518 O O . SER A 1 415 ? -31.99631 24.84422 -24.13302 1.000 44.19131 415 SER A O 1
ATOM 3521 N N . LYS A 1 416 ? -32.84391 23.59192 -22.46160 1.000 44.58550 416 LYS A N 1
ATOM 3522 C CA . LYS A 1 416 ? -33.94726 23.03609 -23.23292 1.000 52.14461 416 LYS A CA 1
ATOM 3523 C C . LYS A 1 416 ? -35.20448 23.84082 -22.92763 1.000 67.91650 416 LYS A C 1
ATOM 3524 O O . LYS A 1 416 ? -35.60237 23.95519 -21.76254 1.000 69.85536 416 LYS A O 1
ATOM 3530 N N . GLU A 1 417 ? -35.81659 24.40276 -23.97166 1.000 75.82318 417 GLU A N 1
ATOM 3531 C CA . GLU A 1 417 ? -37.02473 25.21987 -23.84888 1.000 89.13669 417 GLU A CA 1
ATOM 3532 C C . GLU A 1 417 ? -36.80256 26.38616 -22.88105 1.000 93.83968 417 GLU A C 1
ATOM 3533 O O . GLU A 1 417 ? -37.53094 26.57361 -21.90374 1.000 88.82430 417 GLU A O 1
ATOM 3539 N N . HIS A 1 418 ? -35.77079 27.17306 -23.18075 1.000 97.19066 418 HIS A N 1
ATOM 3540 C CA . HIS A 1 418 ? -35.39021 28.33945 -22.39413 1.000 100.24847 418 HIS A CA 1
ATOM 3541 C C . HIS A 1 418 ? -34.29520 29.07107 -23.15793 1.000 105.77941 418 HIS A C 1
ATOM 3542 O O . HIS A 1 418 ? -33.51454 28.45063 -23.88425 1.000 104.08338 418 HIS A O 1
ATOM 3549 N N . GLN A 1 419 ? -34.25357 30.39075 -22.99468 1.000 89.56885 419 GLN A N 1
ATOM 3550 C CA . GLN A 1 419 ? -33.26578 31.24043 -23.64213 1.000 78.48649 419 GLN A CA 1
ATOM 3551 C C . GLN A 1 419 ? -32.62215 32.14916 -22.60447 1.000 72.58365 419 GLN A C 1
ATOM 3552 O O . GLN A 1 419 ? -33.32580 32.82897 -21.85156 1.000 70.94126 419 GLN A O 1
ATOM 3558 N N . GLY A 1 420 ? -31.29508 32.14863 -22.55518 1.000 62.55299 420 GLY A N 1
ATOM 3559 C CA . GLY A 1 420 ? -30.58351 33.14661 -21.76421 1.000 52.71887 420 GLY A CA 1
ATOM 3560 C C . GLY A 1 420 ? -30.52450 32.79891 -20.29068 1.000 54.84563 420 GLY A C 1
ATOM 3561 O O . GLY A 1 420 ? -30.15460 31.68242 -19.91315 1.000 53.39967 420 GLY A O 1
ATOM 3562 N N . ASN A 1 421 ? -30.88681 33.76745 -19.44999 1.000 50.29274 421 ASN A N 1
ATOM 3563 C CA . ASN A 1 421 ? -30.72731 33.62723 -18.00739 1.000 50.52858 421 ASN A CA 1
ATOM 3564 C C . ASN A 1 421 ? -31.70925 32.60627 -17.44548 1.000 55.13424 421 ASN A C 1
ATOM 3565 O O . ASN A 1 421 ? -32.91975 32.70994 -17.66177 1.000 54.00430 421 ASN A O 1
ATOM 3570 N N . LEU A 1 422 ? -31.18313 31.63424 -16.70199 1.000 49.89390 422 LEU A N 1
ATOM 3571 C CA . LEU A 1 422 ? -32.01037 30.57794 -16.13323 1.000 48.38413 422 LEU A CA 1
ATOM 3572 C C . LEU A 1 422 ? -33.01504 31.13951 -15.13505 1.000 48.40056 422 LEU A C 1
ATOM 3573 O O . LEU A 1 422 ? -32.69820 32.02718 -14.33829 1.000 43.13726 422 LEU A O 1
ATOM 3578 N N . GLU A 1 423 ? -34.23375 30.60834 -15.17735 1.000 49.74560 423 GLU A N 1
ATOM 3579 C CA . GLU A 1 423 ? -35.22437 30.94215 -14.16533 1.000 47.02241 423 GLU A CA 1
ATOM 3580 C C . GLU A 1 423 ? -34.81742 30.33864 -12.82612 1.000 45.00980 423 GLU A C 1
ATOM 3581 O O . GLU A 1 423 ? -34.37744 29.18747 -12.75300 1.000 39.10128 423 GLU A O 1
ATOM 3587 N N . ILE A 1 424 ? -34.95862 31.12786 -11.76141 1.000 35.45527 424 ILE A N 1
ATOM 3588 C CA . ILE A 1 424 ? -34.51665 30.69275 -10.44233 1.000 38.71278 424 ILE A CA 1
ATOM 3589 C C . ILE A 1 424 ? -35.41669 29.56968 -9.94580 1.000 42.63304 424 ILE A C 1
ATOM 3590 O O . ILE A 1 424 ? -36.64954 29.67159 -9.98755 1.000 43.61068 424 ILE A O 1
ATOM 3595 N N . GLY A 1 425 ? -34.80090 28.49238 -9.47823 1.000 38.55294 425 GLY A N 1
ATOM 3596 C CA . GLY A 1 425 ? -35.55320 27.35605 -8.98757 1.000 35.41457 425 GLY A CA 1
ATOM 3597 C C . GLY A 1 425 ? -34.61130 26.23679 -8.61419 1.000 35.30260 425 GLY A C 1
ATOM 3598 O O . GLY A 1 425 ? -33.42017 26.46153 -8.39473 1.000 31.46379 425 GLY A O 1
ATOM 3599 N N . ASP A 1 426 ? -35.15090 25.02319 -8.54338 1.000 34.49575 426 ASP A N 1
ATOM 3600 C CA . ASP A 1 426 ? -34.32236 23.84929 -8.28606 1.000 33.67970 426 ASP A CA 1
ATOM 3601 C C . ASP A 1 426 ? -33.44130 23.59648 -9.50393 1.000 35.05340 426 ASP A C 1
ATOM 3602 O O . ASP A 1 426 ? -33.93512 23.20420 -10.56563 1.000 34.01049 426 ASP A O 1
ATOM 3607 N N . TRP A 1 427 ? -32.13801 23.83326 -9.36042 1.000 29.92293 427 TRP A N 1
ATOM 3608 C CA . TRP A 1 427 ? -31.19205 23.68778 -10.45838 1.000 31.96915 427 TRP A CA 1
ATOM 3609 C C . TRP A 1 427 ? -30.42554 22.37291 -10.40607 1.000 33.68095 427 TRP A C 1
ATOM 3610 O O . TRP A 1 427 ? -29.48121 22.18799 -11.18107 1.000 30.08299 427 TRP A O 1
ATOM 3621 N N . SER A 1 428 ? -30.80985 21.45606 -9.51441 1.000 30.11118 428 SER A N 1
ATOM 3622 C CA . SER A 1 428 ? -30.05092 20.22033 -9.35461 1.000 33.49346 428 SER A CA 1
ATOM 3623 C C . SER A 1 428 ? -30.15456 19.32659 -10.58361 1.000 31.78520 428 SER A C 1
ATOM 3624 O O . SER A 1 428 ? -29.18684 18.63856 -10.92748 1.000 29.02347 428 SER A O 1
ATOM 3627 N N . ASP A 1 429 ? -31.30678 19.32507 -11.25840 1.000 32.78319 429 ASP A N 1
ATOM 3628 C CA . ASP A 1 429 ? -31.46565 18.48272 -12.43984 1.000 33.40984 429 ASP A CA 1
ATOM 3629 C C . ASP A 1 429 ? -30.64752 19.00743 -13.61089 1.000 31.78971 429 ASP A C 1
ATOM 3630 O O . ASP A 1 429 ? -30.13151 18.22125 -14.41344 1.000 33.84254 429 ASP A O 1
ATOM 3635 N N . ILE A 1 430 ? -30.52541 20.33168 -13.73031 1.000 31.31291 430 ILE A N 1
ATOM 3636 C CA . ILE A 1 430 ? -29.69106 20.91145 -14.77990 1.000 31.57399 430 ILE A CA 1
ATOM 3637 C C . ILE A 1 430 ? -28.24912 20.44712 -14.62205 1.000 29.89408 430 ILE A C 1
ATOM 3638 O O . ILE A 1 430 ? -27.59450 20.04739 -15.59241 1.000 28.03494 430 ILE A O 1
ATOM 3643 N N . VAL A 1 431 ? -27.73854 20.48370 -13.38952 1.000 30.24210 431 VAL A N 1
ATOM 3644 C CA . VAL A 1 431 ? -26.35453 20.09427 -13.13875 1.000 27.68628 431 VAL A CA 1
ATOM 3645 C C . VAL A 1 431 ? -26.14871 18.61325 -13.43361 1.000 26.09056 431 VAL A C 1
ATOM 3646 O O . VAL A 1 431 ? -25.16217 18.22649 -14.07148 1.000 23.88293 431 VAL A O 1
ATOM 3650 N N . SER A 1 432 ? -27.07200 17.76099 -12.97854 1.000 24.19736 432 SER A N 1
ATOM 3651 C CA . SER A 1 432 ? -26.92577 16.32627 -13.21037 1.000 28.37160 432 SER A CA 1
ATOM 3652 C C . SER A 1 432 ? -26.93988 16.00314 -14.69905 1.000 28.93270 432 SER A C 1
ATOM 3653 O O . SER A 1 432 ? -26.23649 15.09169 -15.15188 1.000 29.25531 432 SER A O 1
ATOM 3656 N N . GLU A 1 433 ? -27.72825 16.74517 -15.47927 1.000 25.91126 433 GLU A N 1
ATOM 3657 C CA . GLU A 1 433 ? -27.76880 16.50192 -16.91742 1.000 29.06491 433 GLU A CA 1
ATOM 3658 C C . GLU A 1 433 ? -26.50359 17.01109 -17.60105 1.000 28.85821 433 GLU A C 1
ATOM 3659 O O . GLU A 1 433 ? -26.01957 16.39412 -18.55760 1.000 28.96070 433 GLU A O 1
ATOM 3665 N N . ILE A 1 434 ? -25.95232 18.13255 -17.12860 1.000 25.21861 434 ILE A N 1
ATOM 3666 C CA . ILE A 1 434 ? -24.65301 18.58379 -17.62525 1.000 27.86648 434 ILE A CA 1
ATOM 3667 C C . ILE A 1 434 ? -23.58602 17.54068 -17.32378 1.000 28.88274 434 ILE A C 1
ATOM 3668 O O . ILE A 1 434 ? -22.79908 17.15873 -18.19866 1.000 26.46712 434 ILE A O 1
ATOM 3673 N N . TYR A 1 435 ? -23.54258 17.07036 -16.07240 1.000 25.64322 435 TYR A N 1
ATOM 3674 C CA . TYR A 1 435 ? -22.58787 16.03224 -15.69774 1.000 29.29426 435 TYR A CA 1
ATOM 3675 C C . TYR A 1 435 ? -22.76212 14.78488 -16.55374 1.000 32.20366 435 TYR A C 1
ATOM 3676 O O . TYR A 1 435 ? -21.77436 14.17398 -16.97982 1.000 30.73682 435 TYR A O 1
ATOM 3685 N N . THR A 1 436 ? -24.01273 14.38367 -16.80357 1.000 32.60502 436 THR A N 1
ATOM 3686 C CA . THR A 1 436 ? -24.26290 13.20716 -17.63104 1.000 30.19638 436 THR A CA 1
ATOM 3687 C C . THR A 1 436 ? -23.69689 13.38974 -19.03235 1.000 33.58685 436 THR A C 1
ATOM 3688 O O . THR A 1 436 ? -23.07566 12.47350 -19.58337 1.000 32.69437 436 THR A O 1
ATOM 3692 N N . ALA A 1 437 ? -23.89481 14.57090 -19.62196 1.000 27.46014 437 ALA A N 1
ATOM 3693 C CA . ALA A 1 437 ? -23.38993 14.81703 -20.96828 1.000 33.59004 437 ALA A CA 1
ATOM 3694 C C . ALA A 1 437 ? -21.86593 14.81261 -20.99940 1.000 34.96693 437 ALA A C 1
ATOM 3695 O O . ALA A 1 437 ? -21.26176 14.30239 -21.95013 1.000 33.47086 437 ALA A O 1
ATOM 3697 N N . ILE A 1 438 ? -21.22629 15.37004 -19.96843 1.000 30.76600 438 ILE A N 1
ATOM 3698 C CA . ILE A 1 438 ? -19.76678 15.39820 -19.93298 1.000 26.77429 438 ILE A CA 1
ATOM 3699 C C . ILE A 1 438 ? -19.20989 14.00777 -19.65215 1.000 29.69340 438 ILE A C 1
ATOM 3700 O O . ILE A 1 438 ? -18.26003 13.56131 -20.30674 1.000 31.40599 438 ILE A O 1
ATOM 3705 N N . ASP A 1 439 ? -19.79640 13.29609 -18.68571 1.000 31.92649 439 ASP A N 1
ATOM 3706 C CA . ASP A 1 439 ? -19.27837 11.98355 -18.30953 1.000 34.32587 439 ASP A CA 1
ATOM 3707 C C . ASP A 1 439 ? -19.46973 10.95455 -19.41702 1.000 38.80722 439 ASP A C 1
ATOM 3708 O O . ASP A 1 439 ? -18.64052 10.05032 -19.56887 1.000 41.53463 439 ASP A O 1
ATOM 3713 N N . ASP A 1 440 ? -20.54575 11.06992 -20.19670 1.000 36.33396 440 ASP A N 1
ATOM 3714 C CA . ASP A 1 440 ? -20.81458 10.09848 -21.24925 1.000 43.22437 440 ASP A CA 1
ATOM 3715 C C . ASP A 1 440 ? -20.00935 10.35801 -22.51588 1.000 45.32650 440 ASP A C 1
ATOM 3716 O O . ASP A 1 440 ? -19.84963 9.44128 -23.32904 1.000 48.52945 440 ASP A O 1
ATOM 3721 N N . ASN A 1 441 ? -19.49896 11.57503 -22.70396 1.000 42.12266 441 ASN A N 1
ATOM 3722 C CA . ASN A 1 441 ? -18.82827 11.94449 -23.94159 1.000 40.26700 441 ASN A CA 1
ATOM 3723 C C . ASN A 1 441 ? -17.38308 12.38130 -23.75276 1.000 38.31932 441 ASN A C 1
ATOM 3724 O O . ASN A 1 441 ? -16.72435 12.71429 -24.74580 1.000 36.57778 441 ASN A O 1
ATOM 3729 N N . LYS A 1 442 ? -16.87148 12.38880 -22.52214 1.000 36.96162 442 LYS A N 1
ATOM 3730 C CA . LYS A 1 442 ? -15.51296 12.85428 -22.27606 1.000 36.11653 442 LYS A CA 1
ATOM 3731 C C . LYS A 1 442 ? -14.50927 12.04833 -23.09299 1.000 40.05938 442 LYS A C 1
ATOM 3732 O O . LYS A 1 442 ? -14.70192 10.86068 -23.36683 1.000 37.04959 442 LYS A O 1
ATOM 3738 N N . GLN A 1 443 ? -13.43194 12.71103 -23.48788 1.000 37.82283 443 GLN A N 1
ATOM 3739 C CA . GLN A 1 443 ? -12.41362 12.12659 -24.34477 1.000 42.27520 443 GLN A CA 1
ATOM 3740 C C . GLN A 1 443 ? -11.07629 12.09878 -23.61108 1.000 43.95649 443 GLN A C 1
ATOM 3741 O O . GLN A 1 443 ? -10.98168 12.44755 -22.43183 1.000 44.01072 443 GLN A O 1
ATOM 3747 N N . LYS A 1 444 ? -10.03318 11.67097 -24.32823 1.000 45.88015 444 LYS A N 1
ATOM 3748 C CA . LYS A 1 444 ? -8.70416 11.60107 -23.72838 1.000 49.79657 444 LYS A CA 1
ATOM 3749 C C . LYS A 1 444 ? -8.22081 12.98080 -23.30003 1.000 46.43530 444 LYS A C 1
ATOM 3750 O O . LYS A 1 444 ? -7.56843 13.12339 -22.25963 1.000 42.96921 444 LYS A O 1
ATOM 3756 N N . GLU A 1 445 ? -8.52893 14.00710 -24.08940 1.000 41.61731 445 GLU A N 1
ATOM 3757 C CA . GLU A 1 445 ? -8.23564 15.38883 -23.74042 1.000 42.16184 445 GLU A CA 1
ATOM 3758 C C . GLU A 1 445 ? -9.46122 16.23927 -24.03312 1.000 42.03956 445 GLU A C 1
ATOM 3759 O O . GLU A 1 445 ? -10.15376 16.01917 -25.03113 1.000 39.31409 445 GLU A O 1
ATOM 3765 N N . ASN A 1 446 ? -9.73148 17.20546 -23.15741 1.000 34.27021 446 ASN A N 1
ATOM 3766 C CA . ASN A 1 446 ? -10.91350 18.04339 -23.28495 1.000 32.39632 446 ASN A CA 1
ATOM 3767 C C . ASN A 1 446 ? -10.57327 19.48434 -22.93461 1.000 34.05350 446 ASN A C 1
ATOM 3768 O O . ASN A 1 446 ? -9.72636 19.75169 -22.07858 1.000 33.16162 446 ASN A O 1
ATOM 3773 N N . TYR A 1 447 ? -11.24303 20.40878 -23.61748 1.000 35.19234 447 TYR A N 1
ATOM 3774 C CA . TYR A 1 447 ? -11.26139 21.81783 -23.25895 1.000 32.85547 447 TYR A CA 1
ATOM 3775 C C . TYR A 1 447 ? -12.68802 22.20560 -22.89790 1.000 33.60696 447 TYR A C 1
ATOM 3776 O O . TYR A 1 447 ? -13.64885 21.58222 -23.36067 1.000 32.88812 447 TYR A O 1
ATOM 3793 N N . VAL A 1 449 ? -15.31326 25.75569 -22.02605 1.000 24.41796 449 VAL A N 1
ATOM 3794 C CA . VAL A 1 449 ? -15.71566 27.12823 -21.75831 1.000 28.93212 449 VAL A CA 1
ATOM 3795 C C . VAL A 1 449 ? -17.18262 27.09291 -21.35196 1.000 28.04227 449 VAL A C 1
ATOM 3796 O O . VAL A 1 449 ? -17.91459 26.15237 -21.66940 1.000 27.17786 449 VAL A O 1
ATOM 3800 N N . PHE A 1 450 ? -17.61172 28.12113 -20.62611 1.000 25.48616 450 PHE A N 1
ATOM 3801 C CA . PHE A 1 450 ? -18.94621 28.07625 -20.04858 1.000 29.59252 450 PHE A CA 1
ATOM 3802 C C . PHE A 1 450 ? -19.48549 29.47835 -19.82058 1.000 30.15658 450 PHE A C 1
ATOM 3803 O O . PHE A 1 450 ? -18.75123 30.38344 -19.41492 1.000 28.30112 450 PHE A O 1
ATOM 3811 N N . SER A 1 451 ? -20.77722 29.63733 -20.08906 1.000 30.09731 451 SER A N 1
ATOM 3812 C CA . SER A 1 451 ? -21.54278 30.83449 -19.75729 1.000 30.91775 451 SER A CA 1
ATOM 3813 C C . SER A 1 451 ? -22.70648 30.35594 -18.89879 1.000 31.28166 451 SER A C 1
ATOM 3814 O O . SER A 1 451 ? -23.72773 29.90445 -19.42606 1.000 33.25824 451 SER A O 1
ATOM 3817 N N . ALA A 1 452 ? -22.55089 30.42913 -17.58141 1.000 28.56212 452 ALA A N 1
ATOM 3818 C CA . ALA A 1 452 ? -23.49338 29.79059 -16.67705 1.000 30.37734 452 ALA A CA 1
ATOM 3819 C C . ALA A 1 452 ? -23.47524 30.52891 -15.34951 1.000 31.47676 452 ALA A C 1
ATOM 3820 O O . ALA A 1 452 ? -22.48499 31.19946 -15.02217 1.000 26.74383 452 ALA A O 1
ATOM 3822 N N . PRO A 1 453 ? -24.54776 30.43678 -14.56396 1.000 31.88700 453 PRO A N 1
ATOM 3823 C CA . PRO A 1 453 ? -24.53188 31.02563 -13.22261 1.000 28.38884 453 PRO A CA 1
ATOM 3824 C C . PRO A 1 453 ? -23.44328 30.40599 -12.36020 1.000 30.36559 453 PRO A C 1
ATOM 3825 O O . PRO A 1 453 ? -23.01346 29.27080 -12.58009 1.000 26.37585 453 PRO A O 1
ATOM 3829 N N . VAL A 1 454 ? -22.99893 31.17811 -11.36707 1.000 26.30676 454 VAL A N 1
ATOM 3830 C CA . VAL A 1 454 ? -21.96107 30.70786 -10.45436 1.000 23.65587 454 VAL A CA 1
ATOM 3831 C C . VAL A 1 454 ? -22.38789 29.41392 -9.76892 1.000 26.30145 454 VAL A C 1
ATOM 3832 O O . VAL A 1 454 ? -21.59549 28.47203 -9.63998 1.000 24.67221 454 VAL A O 1
ATOM 3836 N N . ALA A 1 455 ? -23.64873 29.34276 -9.33114 1.000 19.94883 455 ALA A N 1
ATOM 3837 C CA . ALA A 1 455 ? -24.12815 28.16937 -8.60506 1.000 24.00115 455 ALA A CA 1
ATOM 3838 C C . ALA A 1 455 ? -24.09321 26.91226 -9.46302 1.000 25.43595 455 ALA A C 1
ATOM 3839 O O . ALA A 1 455 ? -23.90044 25.80903 -8.93824 1.000 24.76623 455 ALA A O 1
ATOM 3841 N N . ILE A 1 456 ? -24.28809 27.05325 -10.77574 1.000 26.67089 456 ILE A N 1
ATOM 3842 C CA . ILE A 1 456 ? -24.25042 25.89311 -11.65848 1.000 23.57744 456 ILE A CA 1
ATOM 3843 C C . ILE A 1 456 ? -22.84186 25.31847 -11.72278 1.000 23.57360 456 ILE A C 1
ATOM 3844 O O . ILE A 1 456 ? -22.64770 24.10082 -11.63050 1.000 19.85409 456 ILE A O 1
ATOM 3857 N N . LEU A 1 458 ? -20.33340 25.76492 -9.58775 1.000 21.59283 458 LEU A N 1
ATOM 3858 C CA . LEU A 1 458 ? -19.95306 25.23255 -8.28377 1.000 23.20520 458 LEU A CA 1
ATOM 3859 C C . LEU A 1 458 ? -20.41612 23.78838 -8.13349 1.000 23.27153 458 LEU A C 1
ATOM 3860 O O . LEU A 1 458 ? -19.62787 22.90272 -7.78111 1.000 22.01704 458 LEU A O 1
ATOM 3865 N N . ALA A 1 459 ? -21.69714 23.53139 -8.41158 1.000 23.67415 459 ALA A N 1
ATOM 3866 C CA . ALA A 1 459 ? -22.22599 22.17462 -8.30722 1.000 23.27137 459 ALA A CA 1
ATOM 3867 C C . ALA A 1 459 ? -21.60475 21.25274 -9.34870 1.000 26.12513 459 ALA A C 1
ATOM 3868 O O . ALA A 1 459 ? -21.38421 20.06503 -9.08131 1.000 26.10867 459 ALA A O 1
ATOM 3870 N N . LEU A 1 460 ? -21.32772 21.77505 -10.54636 1.000 22.21181 460 LEU A N 1
ATOM 3871 C CA . LEU A 1 460 ? -20.69377 20.95402 -11.57222 1.000 27.75027 460 LEU A CA 1
ATOM 3872 C C . LEU A 1 460 ? -19.30648 20.50353 -11.13406 1.000 29.15694 460 LEU A C 1
ATOM 3873 O O . LEU A 1 460 ? -18.92088 19.34943 -11.35822 1.000 24.18974 460 LEU A O 1
ATOM 3878 N N . GLY A 1 461 ? -18.54374 21.40017 -10.50414 1.000 23.24498 461 GLY A N 1
ATOM 3879 C CA . GLY A 1 461 ? -17.24063 21.01338 -9.98796 1.000 25.45011 461 GLY A CA 1
ATOM 3880 C C . GLY A 1 461 ? -17.33219 19.92335 -8.93726 1.000 25.46426 461 GLY A C 1
ATOM 3881 O O . GLY A 1 461 ? -16.53301 18.98335 -8.93255 1.000 25.76606 461 GLY A O 1
ATOM 3890 N N . ALA A 1 463 ? -19.61736 17.73341 -8.81077 1.000 26.90527 463 ALA A N 1
ATOM 3891 C CA . ALA A 1 463 ? -20.01771 16.51365 -9.50477 1.000 36.31472 463 ALA A CA 1
ATOM 3892 C C . ALA A 1 463 ? -18.84994 15.89492 -10.26421 1.000 33.76008 463 ALA A C 1
ATOM 3893 O O . ALA A 1 463 ? -18.68075 14.67057 -10.26196 1.000 34.59738 463 ALA A O 1
ATOM 3895 N N . LEU A 1 464 ? -18.03083 16.72288 -10.91489 1.000 28.84789 464 LEU A N 1
ATOM 3896 C CA . LEU A 1 464 ? -16.96795 16.20315 -11.76974 1.000 33.55848 464 LEU A CA 1
ATOM 3897 C C . LEU A 1 464 ? -15.79344 15.65830 -10.96622 1.000 38.66824 464 LEU A C 1
ATOM 3898 O O . LEU A 1 464 ? -15.21684 14.62798 -11.33164 1.000 37.77849 464 LEU A O 1
ATOM 3903 N N . GLY A 1 465 ? -15.41538 16.33502 -9.88579 1.000 33.77188 465 GLY A N 1
ATOM 3904 C CA . GLY A 1 465 ? -14.22275 15.94362 -9.16578 1.000 36.92667 465 GLY A CA 1
ATOM 3905 C C . GLY A 1 465 ? -12.96690 16.32565 -9.93524 1.000 34.95662 465 GLY A C 1
ATOM 3906 O O . GLY A 1 465 ? -12.99501 17.07161 -10.91467 1.000 36.23858 465 GLY A O 1
ATOM 3907 N N . TYR A 1 466 ? -11.84054 15.78812 -9.46744 1.000 37.26338 466 TYR A N 1
ATOM 3908 C CA . TYR A 1 466 ? -10.54632 16.04134 -10.08875 1.000 41.17031 466 TYR A CA 1
ATOM 3909 C C . TYR A 1 466 ? -10.10162 14.88644 -10.98306 1.000 45.12849 466 TYR A C 1
ATOM 3910 O O . TYR A 1 466 ? -8.90127 14.68248 -11.19275 1.000 44.75586 466 TYR A O 1
ATOM 3919 N N . PHE A 1 467 ? -11.05578 14.14192 -11.54165 1.000 43.83308 467 PHE A N 1
ATOM 3920 C CA . PHE A 1 467 ? -10.74890 12.94785 -12.31810 1.000 45.27732 467 PHE A CA 1
ATOM 3921 C C . PHE A 1 467 ? -10.66456 13.20223 -13.81737 1.000 46.19513 467 PHE A C 1
ATOM 3922 O O . PHE A 1 467 ? -10.13588 12.35347 -14.54435 1.000 42.59514 467 PHE A O 1
ATOM 3930 N N . LEU A 1 468 ? -11.15955 14.34198 -14.29644 1.000 40.49024 468 LEU A N 1
ATOM 3931 C CA . LEU A 1 468 ? -11.29441 14.47015 -15.74243 1.000 40.40912 468 LEU A CA 1
ATOM 3932 C C . LEU A 1 468 ? -10.18730 15.33741 -16.33230 1.000 33.91227 468 LEU A C 1
ATOM 3933 O O . LEU A 1 468 ? -9.83979 16.37694 -15.76160 1.000 34.36515 468 LEU A O 1
ATOM 3938 N N . PRO A 1 469 ? -9.62377 14.93574 -17.47844 1.000 39.29649 469 PRO A N 1
ATOM 3939 C CA . PRO A 1 469 ? -8.57539 15.73596 -18.14964 1.000 38.45071 469 PRO A CA 1
ATOM 3940 C C . PRO A 1 469 ? -9.16381 16.90029 -18.94341 1.000 34.46826 469 PRO A C 1
ATOM 3941 O O . PRO A 1 469 ? -9.33160 16.86758 -20.16348 1.000 33.10454 469 PRO A O 1
ATOM 3945 N N . ILE A 1 470 ? -9.48965 17.97313 -18.22786 1.000 35.64996 470 ILE A N 1
ATOM 3946 C CA . ILE A 1 470 ? -10.16128 19.13384 -18.80127 1.000 32.61379 470 ILE A CA 1
ATOM 3947 C C . ILE A 1 470 ? -9.29347 20.36070 -18.56983 1.000 31.00185 470 ILE A C 1
ATOM 3948 O O . ILE A 1 470 ? -8.95751 20.68299 -17.42330 1.000 28.29639 470 ILE A O 1
ATOM 3953 N N . LYS A 1 471 ? -8.93936 21.04647 -19.65245 1.000 30.13901 471 LYS A N 1
ATOM 3954 C CA . LYS A 1 471 ? -8.32894 22.36418 -19.56123 1.000 31.93505 471 LYS A CA 1
ATOM 3955 C C . LY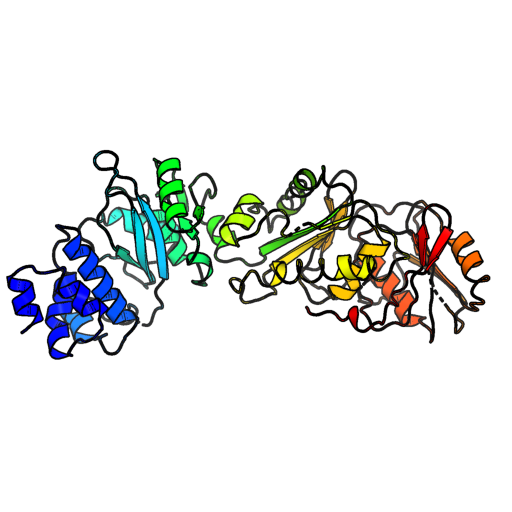S A 1 471 ? -9.42756 23.41713 -19.62110 1.000 32.62124 471 LYS A C 1
ATOM 3956 O O . LYS A 1 471 ? -10.23701 23.42693 -20.55416 1.000 31.60904 471 LYS A O 1
ATOM 3962 N N . VAL A 1 472 ? -9.46076 24.28938 -18.61957 1.000 27.39033 472 VAL A N 1
ATOM 3963 C CA . VAL A 1 472 ? -10.50857 25.29362 -18.47940 1.000 27.24307 472 VAL A CA 1
ATOM 3964 C C . VAL A 1 472 ? -10.02773 26.60151 -19.08719 1.000 32.47764 472 VAL A C 1
ATOM 3965 O O . VAL A 1 472 ? -8.87651 27.01124 -18.88606 1.000 25.92248 472 VAL A O 1
ATOM 3969 N N . PHE A 1 473 ? -10.90554 27.25365 -19.84431 1.000 29.66086 473 PHE A N 1
ATOM 3970 C CA . PHE A 1 473 ? -10.63105 28.56071 -20.42084 1.000 26.69984 473 PHE A CA 1
ATOM 3971 C C . PHE A 1 473 ? -11.59966 29.57351 -19.82870 1.000 33.82947 473 PHE A C 1
ATOM 3972 O O . PHE A 1 473 ? -12.81327 29.34215 -19.80634 1.000 27.43243 473 PHE A O 1
ATOM 3980 N N . HIS A 1 474 ? -11.05904 30.68535 -19.34463 1.000 32.41786 474 HIS A N 1
ATOM 3981 C CA . HIS A 1 474 ? -11.83573 31.72025 -18.68110 1.000 28.56020 474 HIS A CA 1
ATOM 3982 C C . HIS A 1 474 ? -12.09751 32.87058 -19.64383 1.000 33.11980 474 HIS A C 1
ATOM 3983 O O . HIS A 1 474 ? -11.21213 33.26922 -20.40511 1.000 31.59815 474 HIS A O 1
ATOM 3990 N N . TYR A 1 475 ? -13.31822 33.39961 -19.61059 1.000 35.22426 475 TYR A N 1
ATOM 3991 C CA . TYR A 1 475 ? -13.68088 34.53072 -20.45864 1.000 37.84976 475 TYR A CA 1
ATOM 3992 C C . TYR A 1 475 ? -13.22907 35.82185 -19.78782 1.000 37.39923 475 TYR A C 1
ATOM 3993 O O . TYR A 1 475 ? -13.81575 36.25167 -18.78920 1.000 36.27987 475 TYR A O 1
ATOM 4002 N N . ASN A 1 476 ? -12.18658 36.44320 -20.33783 1.000 42.50127 476 ASN A N 1
ATOM 4003 C CA . ASN A 1 476 ? -11.65247 37.69749 -19.81092 1.000 50.53375 476 ASN A CA 1
ATOM 4004 C C . ASN A 1 476 ? -12.23265 38.84222 -20.63748 1.000 54.77652 476 ASN A C 1
ATOM 4005 O O . ASN A 1 476 ? -11.60188 39.37388 -21.55145 1.000 55.07881 476 ASN A O 1
ATOM 4010 N N . ARG A 1 477 ? -13.47699 39.20028 -20.31203 1.000 58.70869 477 ARG A N 1
ATOM 4011 C CA . ARG A 1 477 ? -14.18452 40.32975 -20.91045 1.000 72.13257 477 ARG A CA 1
ATOM 4012 C C . ARG A 1 477 ? -14.42873 40.15899 -22.40752 1.000 61.52453 477 ARG A C 1
ATOM 4013 O O . ARG A 1 477 ? -15.57699 40.22252 -22.85786 1.000 65.78461 477 ARG A O 1
ATOM 4021 N N . ASP A 1 478 ? -13.36951 39.95040 -23.19152 1.000 58.77253 478 ASP A N 1
ATOM 4022 C CA . ASP A 1 478 ? -13.50514 39.85072 -24.63817 1.000 58.44999 478 ASP A CA 1
ATOM 4023 C C . ASP A 1 478 ? -12.87562 38.60758 -25.24919 1.000 58.26961 478 ASP A C 1
ATOM 4024 O O . ASP A 1 478 ? -13.09142 38.36038 -26.44074 1.000 62.27943 478 ASP A O 1
ATOM 4029 N N . GLU A 1 479 ? -12.11324 37.82355 -24.49071 1.000 56.56011 479 GLU A N 1
ATOM 4030 C CA . GLU A 1 479 ? -11.37091 36.71125 -25.06408 1.000 55.97794 479 GLU A CA 1
ATOM 4031 C C . GLU A 1 479 ? -11.22093 35.60908 -24.02643 1.000 44.77992 479 GLU A C 1
ATOM 4032 O O . GLU A 1 479 ? -11.30324 35.84818 -22.81878 1.000 42.85094 479 GLU A O 1
ATOM 4038 N N . TYR A 1 480 ? -10.99286 34.39284 -24.51744 1.000 40.53799 480 TYR A N 1
ATOM 4039 C CA . TYR A 1 480 ? -10.79547 33.23120 -23.66068 1.000 42.86175 480 TYR A CA 1
ATOM 4040 C C . TYR A 1 480 ? -9.31176 33.04370 -23.37729 1.000 45.40443 480 TYR A C 1
ATOM 4041 O O . TYR A 1 480 ? -8.49279 33.03079 -24.30206 1.000 44.51067 480 TYR A O 1
ATOM 4050 N N . ILE A 1 481 ? -8.97106 32.90055 -22.10004 1.000 36.97861 481 ILE A N 1
ATOM 4051 C CA . ILE A 1 481 ? -7.59978 32.66709 -21.66834 1.000 36.55418 481 ILE A CA 1
ATOM 4052 C C . ILE A 1 481 ? -7.55514 31.35571 -20.89815 1.000 38.14287 481 ILE A C 1
ATOM 4053 O O . ILE A 1 481 ? -8.48136 31.03342 -20.14514 1.000 31.16273 481 ILE A O 1
ATOM 4058 N N . GLU A 1 482 ? -6.48351 30.59407 -21.09820 1.000 35.11058 482 GLU A N 1
ATOM 4059 C CA . GLU A 1 482 ? -6.36073 29.30329 -20.43716 1.000 39.00177 482 GLU A CA 1
ATOM 4060 C C . GLU A 1 482 ? -6.02581 29.49248 -18.96432 1.000 31.63977 482 GLU A C 1
ATOM 4061 O O . GLU A 1 482 ? -5.08282 30.20978 -18.61798 1.000 29.80848 482 GLU A O 1
ATOM 4067 N N . VAL A 1 483 ? -6.80369 28.85116 -18.09851 1.000 28.10131 483 VAL A N 1
ATOM 4068 C CA . VAL A 1 483 ? -6.51479 28.83569 -16.66800 1.000 28.06616 483 VAL A CA 1
ATOM 4069 C C . VAL A 1 483 ? -5.39170 27.83081 -16.44203 1.000 32.42832 483 VAL A C 1
ATOM 4070 O O . VAL A 1 483 ? -5.54844 26.64555 -16.77012 1.000 30.81189 483 VAL A O 1
ATOM 4074 N N . PRO A 1 484 ? -4.25309 28.24693 -15.88700 1.000 32.12090 484 PRO A N 1
ATOM 4075 C CA . PRO A 1 484 ? -3.08100 27.36048 -15.85292 1.000 32.19304 484 PRO A CA 1
ATOM 4076 C C . PRO A 1 484 ? -3.14450 26.28664 -14.77712 1.000 37.05678 484 PRO A C 1
ATOM 4077 O O . PRO A 1 484 ? -2.11800 25.94446 -14.18202 1.000 40.42760 484 PRO A O 1
ATOM 4081 N N . ILE A 1 485 ? -4.33460 25.74848 -14.51540 1.000 31.43396 485 ILE A N 1
ATOM 4082 C CA . ILE A 1 485 ? -4.51224 24.63180 -13.59104 1.000 32.06707 485 ILE A CA 1
ATOM 4083 C C . ILE A 1 485 ? -5.47525 23.65267 -14.24966 1.000 29.71779 485 ILE A C 1
ATOM 4084 O O . ILE A 1 485 ? -6.66910 23.94609 -14.37827 1.000 29.19869 485 ILE A O 1
ATOM 4089 N N . LYS A 1 486 ? -4.96413 22.50043 -14.67307 1.000 33.13937 486 LYS A N 1
ATOM 4090 C CA . LYS A 1 486 ? -5.81784 21.49071 -15.27887 1.000 32.31468 486 LYS A CA 1
ATOM 4091 C C . LYS A 1 486 ? -6.74188 20.88357 -14.22989 1.000 31.39571 486 LYS A C 1
ATOM 4092 O O . L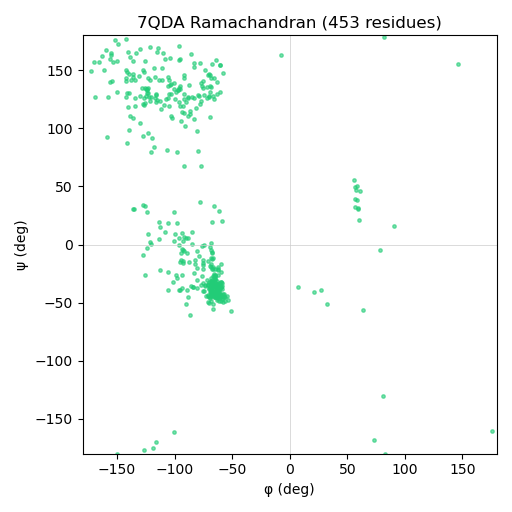YS A 1 486 ? -6.37635 20.72625 -13.06224 1.000 31.62361 486 LYS A O 1
ATOM 4098 N N . LEU A 1 487 ? -7.95472 20.53568 -14.66090 1.000 31.70517 487 LEU A N 1
ATOM 4099 C CA . LEU A 1 487 ? -8.98430 20.08224 -13.73216 1.000 29.91869 487 LEU A CA 1
ATOM 4100 C C . LEU A 1 487 ? -8.68396 18.72368 -13.10884 1.000 29.77705 487 LEU A C 1
ATOM 4101 O O . LEU A 1 487 ? -9.44831 18.28641 -12.24208 1.000 32.62884 487 LEU A O 1
ATOM 4106 N N . ASN A 1 488 ? -7.60791 18.04578 -13.51006 1.000 31.74958 488 ASN A N 1
ATOM 4107 C CA . ASN A 1 488 ? -7.24304 16.76020 -12.92791 1.000 34.80417 488 ASN A CA 1
ATOM 4108 C C . ASN A 1 488 ? -5.92944 16.82100 -12.15281 1.000 34.41305 488 ASN A C 1
ATOM 4109 O O . ASN A 1 488 ? -5.30989 15.78118 -11.90870 1.000 37.89401 488 ASN A O 1
ATOM 4114 N N . GLU A 1 489 ? -5.49756 18.01506 -11.75515 1.000 36.06963 489 GLU A N 1
ATOM 4115 C CA . GLU A 1 489 ? -4.25690 18.15408 -11.00587 1.000 38.04954 489 GLU A CA 1
ATOM 4116 C C . GLU A 1 489 ? -4.42614 17.66178 -9.57151 1.000 38.24548 489 GLU A C 1
ATOM 4117 O O . GLU A 1 489 ? -5.50946 17.73930 -8.98417 1.000 31.64949 489 GLU A O 1
ATOM 4123 N N . GLU A 1 490 ? -3.32418 17.15969 -9.00485 1.000 38.00310 490 GLU A N 1
ATOM 4124 C CA . GLU A 1 490 ? -3.35749 16.60076 -7.65617 1.000 40.61099 490 GLU A CA 1
ATOM 4125 C C . GLU A 1 490 ? -3.67225 17.66056 -6.60681 1.000 40.97638 490 GLU A C 1
ATOM 4126 O O . GLU A 1 490 ? -4.22801 17.33808 -5.55024 1.000 36.49620 490 GLU A O 1
ATOM 4132 N N . ILE A 1 491 ? -3.33596 18.92489 -6.87551 1.000 37.42098 491 ILE A N 1
ATOM 4133 C CA . ILE A 1 491 ? -3.64814 19.99877 -5.93882 1.000 34.74776 491 ILE A CA 1
ATOM 4134 C C . ILE A 1 491 ? -5.14146 20.25280 -5.80973 1.000 35.70178 491 ILE A C 1
ATOM 4135 O O . ILE A 1 491 ? -5.56055 20.97107 -4.89562 1.000 35.21536 491 ILE A O 1
ATOM 4140 N N . LEU A 1 492 ? -5.95581 19.68585 -6.69856 1.000 35.56909 492 LEU A N 1
ATOM 4141 C CA . LEU A 1 492 ? -7.40355 19.82457 -6.63709 1.000 34.79228 492 LEU A CA 1
ATOM 4142 C C . LEU A 1 492 ? -8.07663 18.64868 -5.94133 1.000 37.74237 492 LEU A C 1
ATOM 4143 O O . LEU A 1 492 ? -9.30957 18.58244 -5.91610 1.000 38.16025 492 LEU A O 1
ATOM 4148 N N . ARG A 1 493 ? -7.29990 17.71984 -5.38583 1.000 39.32667 493 ARG A N 1
ATOM 4149 C CA . ARG A 1 493 ? -7.87840 16.57607 -4.69219 1.000 41.28910 493 ARG A CA 1
ATOM 4150 C C . ARG A 1 493 ? -8.67527 17.03777 -3.47866 1.000 38.44107 493 ARG A C 1
ATOM 4151 O O . ARG A 1 493 ? -8.18472 17.81714 -2.65678 1.000 36.05066 493 ARG A O 1
ATOM 4159 N N . SER A 1 494 ? -9.90531 16.55291 -3.37020 1.000 38.28854 494 SER A N 1
ATOM 4160 C CA . SER A 1 494 ? -10.78179 16.97855 -2.28679 1.000 33.73027 494 SER A CA 1
ATOM 4161 C C . SER A 1 494 ? -10.31081 16.39133 -0.96122 1.000 38.38369 494 SER A C 1
ATOM 4162 O O . SER A 1 494 ? -10.14850 15.17069 -0.85251 1.000 40.64388 494 SER A O 1
ATOM 4165 N N . PRO A 1 495 ? -10.08257 17.21361 0.06075 1.000 36.52462 495 PRO A N 1
ATOM 4166 C CA . PRO A 1 495 ? -9.73198 16.69537 1.38984 1.000 38.99253 495 PRO A CA 1
ATOM 4167 C C . PRO A 1 495 ? -10.91838 16.46321 2.31472 1.000 44.54501 495 PRO A C 1
ATOM 4168 O O . PRO A 1 495 ? -10.70435 16.14279 3.48802 1.000 44.92397 495 PRO A O 1
ATOM 4172 N N . PHE A 1 496 ? -12.14426 16.61530 1.82436 1.000 37.63955 496 PHE A N 1
ATOM 4173 C CA . PHE A 1 496 ? -13.33030 16.52062 2.66641 1.000 47.09925 496 PHE A CA 1
ATOM 4174 C C . PHE A 1 496 ? -14.13883 15.26719 2.35370 1.000 55.23839 496 PHE A C 1
ATOM 4175 O O . PHE A 1 496 ? -15.24857 15.08712 2.85613 1.000 57.23894 496 PHE A O 1
#